Protein 6NOB (pdb70)

Structure (mmCIF, N/CA/C/O backbone):
data_6NOB
#
_entry.id   6NOB
#
_cell.length_a   130.903
_cell.length_b   130.903
_cell.length_c   132.937
_cell.angle_alpha   90.000
_cell.angle_beta   90.000
_cell.angle_gamma   120.000
#
_symmetry.space_group_name_H-M   'P 31 2 1'
#
loop_
_entity.id
_entity.type
_entity.pdbx_description
1 polymer Beta-fructofuranosidase
2 non-polymer 1,2-ETHANEDIOL
3 non-polymer DI(HYDROXYETHYL)ETHER
4 water water
#
loop_
_atom_site.group_PDB
_atom_site.id
_atom_site.type_symbol
_atom_site.label_atom_id
_atom_site.label_alt_id
_atom_site.label_comp_id
_atom_site.label_asym_id
_atom_site.label_entity_id
_atom_site.label_seq_id
_atom_site.pdbx_PDB_ins_code
_atom_site.Cartn_x
_atom_site.Cartn_y
_atom_site.Cartn_z
_atom_site.occupancy
_atom_site.B_iso_or_equiv
_atom_site.auth_seq_id
_atom_site.auth_comp_id
_atom_site.auth_asym_id
_atom_site.auth_atom_id
_atom_site.pdbx_PDB_model_num
ATOM 1 N N . THR A 1 4 ? 18.73752 -13.84563 36.77944 1.000 86.36019 4 THR A N 1
ATOM 2 C CA . THR A 1 4 ? 18.81792 -13.37774 38.15832 1.000 87.09895 4 THR A CA 1
ATOM 3 C C . THR A 1 4 ? 18.90622 -14.56204 39.12473 1.000 85.02933 4 THR A C 1
ATOM 4 O O . THR A 1 4 ? 17.95431 -15.33119 39.27087 1.000 92.09500 4 THR A O 1
ATOM 8 N N . TYR A 1 5 ? 20.06237 -14.70746 39.76873 1.000 74.21021 5 TYR A N 1
ATOM 9 C CA . TYR A 1 5 ? 20.31100 -15.77075 40.73377 1.000 70.45063 5 TYR A CA 1
ATOM 10 C C . TYR A 1 5 ? 20.07721 -15.24625 42.14602 1.000 70.23315 5 TYR A C 1
ATOM 11 O O . TYR A 1 5 ? 20.46706 -14.12097 42.47255 1.000 67.36539 5 TYR A O 1
ATOM 20 N N . SER A 1 6 ? 19.44719 -16.06782 42.98629 1.000 71.42301 6 SER A N 1
ATOM 21 C CA . SER A 1 6 ? 19.00691 -15.62173 44.30105 1.000 66.46927 6 SER A CA 1
ATOM 22 C C . SER A 1 6 ? 19.23734 -16.70596 45.34473 1.000 65.03316 6 SER A C 1
ATOM 23 O O . SER A 1 6 ? 19.01935 -17.89113 45.07756 1.000 67.28557 6 SER A O 1
ATOM 26 N N . ILE A 1 7 ? 19.67587 -16.28994 46.53906 1.000 60.50519 7 ILE A N 1
ATOM 27 C CA . ILE A 1 7 ? 19.84953 -17.18399 47.67913 1.000 59.14874 7 ILE A CA 1
ATOM 28 C C . ILE A 1 7 ? 19.34993 -16.49050 48.94107 1.000 62.36444 7 ILE A C 1
ATOM 29 O O . ILE A 1 7 ? 19.15938 -15.27307 48.97794 1.000 63.37218 7 ILE A O 1
ATOM 34 N N . SER A 1 8 ? 19.14430 -17.28939 49.98753 1.000 63.12643 8 SER A N 1
ATOM 35 C CA . SER A 1 8 ? 18.74063 -16.80064 51.29952 1.000 59.84937 8 SER A CA 1
ATOM 36 C C . SER A 1 8 ? 19.83540 -17.10879 52.31299 1.000 62.48293 8 SER A C 1
ATOM 37 O O . SER A 1 8 ? 20.40614 -18.20438 52.30790 1.000 63.03982 8 SER A O 1
ATOM 40 N N . VAL A 1 9 ? 20.12373 -16.14178 53.18439 1.000 62.14024 9 VAL A N 1
ATOM 41 C CA . VAL A 1 9 ? 21.26815 -16.20983 54.09003 1.000 56.31193 9 VAL A CA 1
ATOM 42 C C . VAL A 1 9 ? 20.84066 -15.74129 55.47463 1.000 58.14691 9 VAL A C 1
ATOM 43 O O . VAL A 1 9 ? 20.24661 -14.66759 55.61532 1.000 61.90440 9 VAL A O 1
ATOM 47 N N . GLU A 1 10 ? 21.15285 -16.53717 56.49601 1.000 61.65992 10 GLU A N 1
ATOM 48 C CA . GLU A 1 10 ? 20.94984 -16.15426 57.88845 1.000 57.93620 10 GLU A CA 1
ATOM 49 C C . GLU A 1 10 ? 22.25260 -15.57977 58.43116 1.000 58.03644 10 GLU A C 1
ATOM 50 O O . GLU A 1 10 ? 23.28272 -16.26327 58.43602 1.000 57.16907 10 GLU A O 1
ATOM 56 N N . THR A 1 11 ? 22.20259 -14.33016 58.89670 1.000 57.25825 11 THR A N 1
ATOM 57 C CA . THR A 1 11 ? 23.43023 -13.60942 59.21729 1.000 52.80643 11 THR A CA 1
ATOM 58 C C . THR A 1 11 ? 23.99512 -13.97749 60.58358 1.000 53.66697 11 THR A C 1
ATOM 59 O O . THR A 1 11 ? 25.21332 -13.90533 60.77944 1.000 59.27496 11 THR A O 1
ATOM 63 N N . GLY A 1 12 ? 23.14731 -14.36439 61.52948 1.000 56.60742 12 GLY A N 1
ATOM 64 C CA . GLY A 1 12 ? 23.64300 -14.66227 62.86328 1.000 60.63203 12 GLY A CA 1
ATOM 65 C C . GLY A 1 12 ? 24.28373 -13.43663 63.48576 1.000 61.01550 12 GLY A C 1
ATOM 66 O O . GLY A 1 12 ? 23.71904 -12.33680 63.47526 1.000 60.94165 12 GLY A O 1
ATOM 67 N N . GLY A 1 13 ? 25.48393 -13.61755 64.02983 1.000 56.03684 13 GLY A N 1
ATOM 68 C CA . GLY A 1 13 ? 26.22447 -12.52397 64.61775 1.000 54.61496 13 GLY A CA 1
ATOM 69 C C . GLY A 1 13 ? 27.11136 -11.76284 63.66337 1.000 57.07398 13 GLY A C 1
ATOM 70 O O . GLY A 1 13 ? 27.84899 -10.87094 64.09427 1.000 59.61363 13 GLY A O 1
ATOM 71 N N . TYR A 1 14 ? 27.05941 -12.08056 62.37371 1.000 55.78331 14 TYR A N 1
ATOM 72 C CA . TYR A 1 14 ? 27.92236 -11.45321 61.38562 1.000 57.38774 14 TYR A CA 1
ATOM 73 C C . TYR A 1 14 ? 27.30384 -10.15916 60.87039 1.000 56.76834 14 TYR A C 1
ATOM 74 O O . TYR A 1 14 ? 26.08169 -9.99167 60.85712 1.000 52.85001 14 TYR A O 1
ATOM 83 N N . ARG A 1 15 ? 28.17074 -9.23453 60.45430 1.000 57.89732 15 ARG A N 1
ATOM 84 C CA . ARG A 1 15 ? 27.75401 -7.90285 60.03891 1.000 54.19562 15 ARG A CA 1
ATOM 85 C C . ARG A 1 15 ? 28.07173 -7.59518 58.58494 1.000 53.75890 15 ARG A C 1
ATOM 86 O O . ARG A 1 15 ? 27.71982 -6.50991 58.10818 1.000 53.41768 15 ARG A O 1
ATOM 94 N N . GLN A 1 16 ? 28.72037 -8.50733 57.86708 1.000 56.12202 16 GLN A N 1
ATOM 95 C CA . GLN A 1 16 ? 29.24551 -8.19729 56.54773 1.000 49.71469 16 GLN A CA 1
ATOM 96 C C . GLN A 1 16 ? 29.16822 -9.43423 55.66643 1.000 50.15433 16 GLN A C 1
ATOM 97 O O . GLN A 1 16 ? 29.44085 -10.54771 56.12290 1.000 52.40491 16 GLN A O 1
ATOM 103 N N . LEU A 1 17 ? 28.79150 -9.22944 54.40602 1.000 47.73579 17 LEU A N 1
ATOM 104 C CA . LEU A 1 17 ? 28.69358 -10.29805 53.41920 1.000 43.47255 17 LEU A CA 1
ATOM 105 C C . LEU A 1 17 ? 29.68040 -10.01251 52.29746 1.000 48.12378 17 LEU A C 1
ATOM 106 O O . LEU A 1 17 ? 29.58664 -8.97425 51.63352 1.000 53.01120 17 LEU A O 1
ATOM 111 N N . ASP A 1 18 ? 30.62024 -10.92859 52.08788 1.000 43.57048 18 ASP A N 1
ATOM 112 C CA . ASP A 1 18 ? 31.66127 -10.77672 51.08108 1.000 38.22463 18 ASP A CA 1
ATOM 113 C C . ASP A 1 18 ? 31.36362 -11.68159 49.89293 1.000 46.22250 18 ASP A C 1
ATOM 114 O O . ASP A 1 18 ? 31.12919 -12.88150 50.06501 1.000 45.55175 18 ASP A O 1
ATOM 119 N N . LEU A 1 19 ? 31.37211 -11.10585 48.69257 1.000 46.58731 19 LEU A N 1
ATOM 120 C CA . LEU A 1 19 ? 31.09651 -11.84531 47.46788 1.000 48.64020 19 LEU A CA 1
ATOM 121 C C . LEU A 1 19 ? 32.16650 -11.53112 46.43429 1.000 47.38853 19 LEU A C 1
ATOM 122 O O . LEU A 1 19 ? 32.45624 -10.35946 46.17354 1.000 47.21751 19 LEU A O 1
ATOM 127 N N . PHE A 1 20 ? 32.74755 -12.57553 45.84945 1.000 43.56543 20 PHE A N 1
ATOM 128 C CA . PHE A 1 20 ? 33.72664 -12.43967 44.77283 1.000 41.94495 20 PHE A CA 1
ATOM 129 C C . PHE A 1 20 ? 33.01295 -12.78269 43.46919 1.000 46.12444 20 PHE A C 1
ATOM 130 O O . PHE A 1 20 ? 32.78067 -13.95519 43.16170 1.000 52.41821 20 PHE A O 1
ATOM 138 N N . ALA A 1 21 ? 32.65987 -11.75150 42.70781 1.000 42.41664 21 ALA A N 1
ATOM 139 C CA . ALA A 1 21 ? 31.76717 -11.88135 41.56789 1.000 44.98601 21 ALA A CA 1
ATOM 140 C C . ALA A 1 21 ? 32.50740 -11.66087 40.25515 1.000 46.50932 21 ALA A C 1
ATOM 141 O O . ALA A 1 21 ? 33.44636 -10.86321 40.17112 1.000 42.86012 21 ALA A O 1
ATOM 143 N N . GLU A 1 22 ? 32.05918 -12.37566 39.22684 1.000 48.09365 22 GLU A N 1
ATOM 144 C CA . GLU A 1 22 ? 32.59484 -12.26802 37.87777 1.000 49.98198 22 GLU A CA 1
ATOM 145 C C . GLU A 1 22 ? 31.50464 -11.73000 36.96584 1.000 51.10441 22 GLU A C 1
ATOM 146 O O . GLU A 1 22 ? 30.37335 -12.22529 36.99206 1.000 53.81674 22 GLU A O 1
ATOM 152 N N . ARG A 1 23 ? 31.83875 -10.71426 36.17316 1.000 51.44961 23 ARG A N 1
ATOM 153 C CA . ARG A 1 23 ? 30.88240 -10.18311 35.21130 1.000 51.40101 23 ARG A CA 1
ATOM 154 C C . ARG A 1 23 ? 30.54399 -11.24458 34.17369 1.000 55.15731 23 ARG A C 1
ATOM 155 O O . ARG A 1 23 ? 31.43594 -11.84208 33.56499 1.000 58.18475 23 ARG A O 1
ATOM 163 N N . CYS A 1 24 ? 29.24717 -11.48796 33.98228 1.000 66.49894 24 CYS A N 1
ATOM 164 C CA A CYS A 1 24 ? 28.76390 -12.49205 33.04377 0.650 74.99462 24 CYS A CA 1
ATOM 165 C CA B CYS A 1 24 ? 28.78958 -12.48795 33.02940 0.350 74.73391 24 CYS A CA 1
ATOM 166 C C . CYS A 1 24 ? 28.01840 -11.90937 31.85563 1.000 81.93976 24 CYS A C 1
ATOM 167 O O . CYS A 1 24 ? 27.99889 -12.52786 30.78867 1.000 86.61621 24 CYS A O 1
ATOM 172 N N . GLY A 1 25 ? 27.39881 -10.73676 32.01472 1.000 86.45416 25 GLY A N 1
ATOM 173 C CA . GLY A 1 25 ? 26.65077 -10.09953 30.96555 1.000 90.86820 25 GLY A CA 1
ATOM 174 C C . GLY A 1 25 ? 27.36340 -8.89442 30.38349 1.000 93.23810 25 GLY A C 1
ATOM 175 O O . GLY A 1 25 ? 28.56557 -8.68411 30.58350 1.000 88.31614 25 GLY A O 1
ATOM 176 N N . GLU A 1 26 ? 26.59951 -8.08557 29.64931 1.000 96.61629 26 GLU A N 1
ATOM 177 C CA . GLU A 1 26 ? 27.12625 -6.90557 28.97422 1.000 95.64903 26 GLU A CA 1
ATOM 178 C C . GLU A 1 26 ? 26.87365 -5.61968 29.75248 1.000 94.90776 26 GLU A C 1
ATOM 179 O O . GLU A 1 26 ? 27.77867 -4.79132 29.88929 1.000 94.47184 26 GLU A O 1
ATOM 182 N N . GLY A 1 27 ? 25.66058 -5.43751 30.27014 1.000 80.41023 27 GLY A N 1
ATOM 183 C CA . GLY A 1 27 ? 25.29384 -4.19623 30.92415 1.000 77.66147 27 GLY A CA 1
ATOM 184 C C . GLY A 1 27 ? 25.53818 -4.16407 32.41888 1.000 75.31805 27 GLY A C 1
ATOM 185 O O . GLY A 1 27 ? 26.60974 -4.55406 32.89227 1.000 74.44224 27 GLY A O 1
ATOM 186 N N . ASN A 1 28 ? 24.54072 -3.70130 33.16994 1.000 75.22039 28 ASN A N 1
ATOM 187 C CA . ASN A 1 28 ? 24.69428 -3.50708 34.60608 1.000 71.96801 28 ASN A CA 1
ATOM 188 C C . ASN A 1 28 ? 24.83447 -4.84236 35.32808 1.000 71.18728 28 ASN A C 1
ATOM 189 O O . ASN A 1 28 ? 24.01400 -5.74820 35.15054 1.000 73.79260 28 ASN A O 1
ATOM 194 N N . ALA A 1 29 ? 25.87779 -4.95810 36.14599 1.000 61.19439 29 ALA A N 1
ATOM 195 C CA . ALA A 1 29 ? 26.08666 -6.10366 37.02198 1.000 60.87446 29 ALA A CA 1
ATOM 196 C C . ALA A 1 29 ? 25.82777 -5.65429 38.45421 1.000 60.98143 29 ALA A C 1
ATOM 197 O O . ALA A 1 29 ? 26.56348 -4.81563 38.98680 1.000 62.48073 29 ALA A O 1
ATOM 199 N N . VAL A 1 30 ? 24.78126 -6.20494 39.07019 1.000 56.88716 30 VAL A N 1
ATOM 200 C CA . VAL A 1 30 ? 24.26560 -5.70394 40.33743 1.000 54.14646 30 VAL A CA 1
ATOM 201 C C . VAL A 1 30 ? 24.14408 -6.83768 41.34688 1.000 52.74061 30 VAL A C 1
ATOM 202 O O . VAL A 1 30 ? 23.85014 -7.98538 40.99857 1.000 51.50579 30 VAL A O 1
ATOM 206 N N . VAL A 1 31 ? 24.38220 -6.49895 42.61178 1.000 53.59565 31 VAL A N 1
ATOM 207 C CA . VAL A 1 31 ? 24.05358 -7.34416 43.75149 1.000 51.72482 31 VAL A CA 1
ATOM 208 C C . VAL A 1 31 ? 23.16403 -6.53990 44.68570 1.000 54.94797 31 VAL A C 1
ATOM 209 O O . VAL A 1 31 ? 23.45342 -5.37503 44.98071 1.000 58.27665 31 VAL A O 1
ATOM 213 N N . THR A 1 32 ? 22.08046 -7.15582 45.14652 1.000 55.16893 32 THR A N 1
ATOM 214 C CA . THR A 1 32 ? 21.17265 -6.50469 46.07540 1.000 57.36057 32 THR A CA 1
ATOM 215 C C . THR A 1 32 ? 20.87968 -7.42908 47.24793 1.000 59.36839 32 THR A C 1
ATOM 216 O O . THR A 1 32 ? 21.02378 -8.65118 47.15900 1.000 57.77252 32 THR A O 1
ATOM 220 N N . VAL A 1 33 ? 20.48461 -6.81612 48.36221 1.000 59.81824 33 VAL A N 1
ATOM 221 C CA . VAL A 1 33 ? 20.08284 -7.52332 49.57051 1.000 57.28847 33 VAL A CA 1
ATOM 222 C C . VAL A 1 33 ? 18.72996 -6.98198 50.00398 1.000 63.05855 33 VAL A C 1
ATOM 223 O O . VAL A 1 33 ? 18.49566 -5.76905 49.96190 1.000 69.35606 33 VAL A O 1
ATOM 227 N N . ALA A 1 34 ? 17.83700 -7.88190 50.41053 1.000 64.61342 34 ALA A N 1
ATOM 228 C CA . ALA A 1 34 ? 16.50605 -7.51893 50.87295 1.000 62.95793 34 ALA A CA 1
ATOM 229 C C . ALA A 1 34 ? 16.19734 -8.26122 52.16560 1.000 66.73169 34 ALA A C 1
ATOM 230 O O . ALA A 1 34 ? 16.69269 -9.36741 52.39464 1.000 69.53734 34 ALA A O 1
ATOM 232 N N . ASP A 1 35 ? 15.37336 -7.64723 53.01279 1.000 68.03346 35 ASP A N 1
ATOM 233 C CA . ASP A 1 35 ? 15.05751 -8.23384 54.30958 1.000 72.98645 35 ASP A CA 1
ATOM 234 C C . ASP A 1 35 ? 13.99424 -9.32195 54.14456 1.000 72.21287 35 ASP A C 1
ATOM 235 O O . ASP A 1 35 ? 13.62895 -9.70680 53.03003 1.000 71.55305 35 ASP A O 1
ATOM 240 N N . GLY A 1 36 ? 13.47945 -9.82389 55.27051 1.000 72.48335 36 GLY A N 1
ATOM 241 C CA . GLY A 1 36 ? 12.54707 -10.93817 55.22512 1.000 74.28467 36 GLY A CA 1
ATOM 242 C C . GLY A 1 36 ? 11.25926 -10.63013 54.48799 1.000 81.21020 36 GLY A C 1
ATOM 243 O O . GLY A 1 36 ? 10.65740 -11.52328 53.88620 1.000 85.22166 36 GLY A O 1
ATOM 244 N N . ASN A 1 37 ? 10.81948 -9.37473 54.51738 1.000 85.25358 37 ASN A N 1
ATOM 245 C CA . ASN A 1 37 ? 9.57816 -8.97781 53.86576 1.000 89.40992 37 ASN A CA 1
ATOM 246 C C . ASN A 1 37 ? 9.78600 -8.44327 52.45602 1.000 88.55690 37 ASN A C 1
ATOM 247 O O . ASN A 1 37 ? 8.82314 -7.97426 51.84035 1.000 93.14856 37 ASN A O 1
ATOM 252 N N . GLY A 1 38 ? 11.00601 -8.50425 51.93013 1.000 83.56707 38 GLY A N 1
ATOM 253 C CA . GLY A 1 38 ? 11.29274 -7.99529 50.60729 1.000 78.06526 38 GLY A CA 1
ATOM 254 C C . GLY A 1 38 ? 11.73878 -6.55205 50.55596 1.000 76.65144 38 GLY A C 1
ATOM 255 O O . GLY A 1 38 ? 11.94675 -6.02504 49.45625 1.000 79.21447 38 GLY A O 1
ATOM 256 N N . VAL A 1 39 ? 11.88981 -5.89281 51.70364 1.000 77.18579 39 VAL A N 1
ATOM 257 C CA . VAL A 1 39 ? 12.34593 -4.50862 51.71682 1.000 76.31968 39 VAL A CA 1
ATOM 258 C C . VAL A 1 39 ? 13.83491 -4.46825 51.40427 1.000 75.52653 39 VAL A C 1
ATOM 259 O O . VAL A 1 39 ? 14.63112 -5.20796 51.99726 1.000 76.78509 39 VAL A O 1
ATOM 263 N N . ALA A 1 40 ? 14.21756 -3.60029 50.46989 1.000 72.05181 40 ALA A N 1
ATOM 264 C CA . ALA A 1 40 ? 15.60475 -3.53147 50.02948 1.000 68.67593 40 ALA A CA 1
ATOM 265 C C . ALA A 1 40 ? 16.51222 -3.07511 51.16444 1.000 69.29946 40 ALA A C 1
ATOM 266 O O . ALA A 1 40 ? 16.19601 -2.12703 51.88903 1.000 73.55734 40 ALA A O 1
ATOM 268 N N . ILE A 1 41 ? 17.64154 -3.76060 51.31597 1.000 66.07683 41 ILE A N 1
ATOM 269 C CA . ILE A 1 41 ? 18.64407 -3.41503 52.31476 1.000 66.30533 41 ILE A CA 1
ATOM 270 C C . ILE A 1 41 ? 19.85619 -2.74276 51.68228 1.000 67.38793 41 ILE A C 1
ATOM 271 O O . ILE A 1 41 ? 20.37448 -1.76245 52.21812 1.000 70.28618 41 ILE A O 1
ATOM 276 N N . ALA A 1 42 ? 20.31648 -3.25532 50.54182 1.000 63.34549 42 ALA A N 1
ATOM 277 C CA . ALA A 1 42 ? 21.51399 -2.74037 49.89611 1.000 60.51540 42 ALA A CA 1
ATOM 278 C C . ALA A 1 42 ? 21.43733 -2.99329 48.39872 1.000 60.78759 42 ALA A C 1
ATOM 279 O O . ALA A 1 42 ? 20.78937 -3.94004 47.94548 1.000 60.72278 42 ALA A O 1
ATOM 281 N N . ALA A 1 43 ? 22.11095 -2.13339 47.63694 1.000 62.78047 43 ALA A N 1
ATOM 282 C CA . ALA A 1 43 ? 22.22941 -2.28624 46.19102 1.000 59.78576 43 ALA A CA 1
ATOM 283 C C . ALA A 1 43 ? 23.62943 -1.85982 45.78272 1.000 58.85813 43 ALA A C 1
ATOM 284 O O . ALA A 1 43 ? 24.01564 -0.70698 45.99896 1.000 58.72369 43 ALA A O 1
ATOM 286 N N . HIS A 1 44 ? 24.38717 -2.78713 45.20489 1.000 59.51312 44 HIS A N 1
ATOM 287 C CA . HIS A 1 44 ? 25.75506 -2.53534 44.78018 1.000 58.21036 44 HIS A CA 1
ATOM 288 C C . HIS A 1 44 ? 25.90018 -2.82751 43.29408 1.000 57.86356 44 HIS A C 1
ATOM 289 O O . HIS A 1 44 ? 25.26972 -3.74318 42.75957 1.000 60.60388 44 HIS A O 1
ATOM 296 N N . THR A 1 45 ? 26.73883 -2.04129 42.62870 1.000 52.24974 45 THR A N 1
ATOM 297 C CA . THR A 1 45 ? 27.00148 -2.20685 41.20755 1.000 52.75196 45 THR A CA 1
ATOM 298 C C . THR A 1 45 ? 28.48760 -2.44791 40.99689 1.000 53.82232 45 THR A C 1
ATOM 299 O O . THR A 1 45 ? 29.32252 -1.73049 41.55837 1.000 54.76531 45 THR A O 1
ATOM 303 N N . MET A 1 46 ? 28.81111 -3.46206 40.20485 1.000 53.98767 46 MET A N 1
ATOM 304 C CA . MET A 1 46 ? 30.19434 -3.68460 39.81820 1.000 49.62558 46 MET A CA 1
ATOM 305 C C . MET A 1 46 ? 30.67779 -2.49585 38.99305 1.000 50.74078 46 MET A C 1
ATOM 306 O O . MET A 1 46 ? 29.96295 -2.05091 38.08417 1.000 52.19902 46 MET A O 1
ATOM 311 N N . PRO A 1 47 ? 31.85115 -1.93765 39.29379 1.000 48.76509 47 PRO A N 1
ATOM 312 C CA . PRO A 1 47 ? 32.36431 -0.82207 38.48778 1.000 48.44233 47 PRO A CA 1
ATOM 313 C C . PRO A 1 47 ? 32.46163 -1.20203 37.01747 1.000 51.07818 47 PRO A C 1
ATOM 314 O O . PRO A 1 47 ? 32.78197 -2.34144 36.67261 1.000 56.76425 47 PRO A O 1
ATOM 318 N N . ILE A 1 48 ? 32.18246 -0.22301 36.15111 1.000 49.38840 48 ILE A N 1
ATOM 319 C CA . ILE A 1 48 ? 32.01733 -0.49586 34.72402 1.000 53.74049 48 ILE A CA 1
ATOM 320 C C . ILE A 1 48 ? 33.25186 -1.17577 34.14935 1.000 53.42406 48 ILE A C 1
ATOM 321 O O . ILE A 1 48 ? 33.14639 -2.15208 33.39660 1.000 52.27421 48 ILE A O 1
ATOM 326 N N . ALA A 1 49 ? 34.43910 -0.67750 34.49444 1.000 46.97910 49 ALA A N 1
ATOM 327 C CA . ALA A 1 49 ? 35.65793 -1.15041 33.85287 1.000 45.23745 49 ALA A CA 1
ATOM 328 C C . ALA A 1 49 ? 36.09600 -2.52910 34.32950 1.000 47.93870 49 ALA A C 1
ATOM 329 O O . ALA A 1 49 ? 36.98098 -3.12309 33.70387 1.000 50.11698 49 ALA A O 1
ATOM 331 N N . GLU A 1 50 ? 35.50402 -3.05388 35.39974 1.000 44.67152 50 GLU A N 1
ATOM 332 C CA . GLU A 1 50 ? 35.97043 -4.28385 36.02622 1.000 43.47110 50 GLU A CA 1
ATOM 333 C C . GLU A 1 50 ? 35.16275 -5.48384 35.54906 1.000 40.14038 50 GLU A C 1
ATOM 334 O O . GLU A 1 50 ? 33.93644 -5.41355 35.42529 1.000 39.29714 50 GLU A O 1
ATOM 340 N N . ARG A 1 51 ? 35.86114 -6.58907 35.28269 1.000 38.37875 51 ARG A N 1
ATOM 341 C CA . ARG A 1 51 ? 35.20991 -7.85443 34.97221 1.000 45.34816 51 ARG A CA 1
ATOM 342 C C . ARG A 1 51 ? 35.08444 -8.76102 36.18860 1.000 42.95044 51 ARG A C 1
ATOM 343 O O . ARG A 1 51 ? 34.32394 -9.73365 36.14257 1.000 46.04957 51 ARG A O 1
ATOM 351 N N . ARG A 1 52 ? 35.81485 -8.46741 37.26251 1.000 40.18302 52 ARG A N 1
ATOM 352 C CA . ARG A 1 52 ? 35.68427 -9.15578 38.53677 1.000 43.34520 52 ARG A CA 1
ATOM 353 C C . ARG A 1 52 ? 35.74055 -8.11720 39.64657 1.000 47.81165 52 ARG A C 1
ATOM 354 O O . ARG A 1 52 ? 36.43302 -7.10299 39.52870 1.000 50.17984 52 ARG A O 1
ATOM 362 N N . HIS A 1 53 ? 34.99967 -8.36790 40.72327 1.000 46.84850 53 HIS A N 1
ATOM 363 C CA . HIS A 1 53 ? 34.95270 -7.41921 41.82542 1.000 42.09466 53 HIS A CA 1
ATOM 364 C C . HIS A 1 53 ? 34.63648 -8.14733 43.12244 1.000 47.14235 53 HIS A C 1
ATOM 365 O O . HIS A 1 53 ? 33.79656 -9.05117 43.15231 1.000 47.23181 53 HIS A O 1
ATOM 372 N N . HIS A 1 54 ? 35.32000 -7.73997 44.18860 1.000 47.20295 54 HIS A N 1
ATOM 373 C CA . HIS A 1 54 ? 35.07640 -8.25187 45.53173 1.000 45.78796 54 HIS A CA 1
ATOM 374 C C . HIS A 1 54 ? 34.12643 -7.29010 46.23585 1.000 44.15010 54 HIS A C 1
ATOM 375 O O . HIS A 1 54 ? 34.50660 -6.16178 46.56441 1.000 46.18788 54 HIS A O 1
ATOM 382 N N . PHE A 1 55 ? 32.89027 -7.73294 46.45608 1.000 41.23667 55 PHE A N 1
ATOM 383 C CA . PHE A 1 55 ? 31.89345 -6.94499 47.16693 1.000 37.73318 55 PHE A CA 1
ATOM 384 C C . PHE A 1 55 ? 31.99038 -7.19787 48.66401 1.000 44.63056 55 PHE A C 1
ATOM 385 O O . PHE A 1 55 ? 32.20795 -8.33069 49.10215 1.000 48.40235 55 PHE A O 1
ATOM 393 N N . SER A 1 56 ? 31.82282 -6.13402 49.44497 1.000 35.18945 56 SER A N 1
ATOM 394 C CA . SER A 1 56 ? 31.69180 -6.22738 50.89588 1.000 49.76633 56 SER A CA 1
ATOM 395 C C . SER A 1 56 ? 30.45784 -5.42516 51.27993 1.000 50.56318 56 SER A C 1
ATOM 396 O O . SER A 1 56 ? 30.47095 -4.19184 51.21692 1.000 54.41635 56 SER A O 1
ATOM 399 N N . ILE A 1 57 ? 29.39202 -6.12112 51.66255 1.000 53.36865 57 ILE A N 1
ATOM 400 C CA . ILE A 1 57 ? 28.07924 -5.51841 51.85264 1.000 54.91330 57 ILE A CA 1
ATOM 401 C C . ILE A 1 57 ? 27.69118 -5.63546 53.31890 1.000 58.68901 57 ILE A C 1
ATOM 402 O O . ILE A 1 57 ? 27.76898 -6.72260 53.90373 1.000 63.25599 57 ILE A O 1
ATOM 407 N N . ALA A 1 58 ? 27.27292 -4.51749 53.90631 1.000 55.62625 58 ALA A N 1
ATOM 408 C CA . ALA A 1 58 ? 26.78381 -4.52733 55.27691 1.000 51.86607 58 ALA A CA 1
ATOM 409 C C . ALA A 1 58 ? 25.42965 -5.22126 55.34085 1.000 56.28222 58 ALA A C 1
ATOM 410 O O . ALA A 1 58 ? 24.53232 -4.93022 54.54369 1.000 59.16066 58 ALA A O 1
ATOM 412 N N . VAL A 1 59 ? 25.28739 -6.14643 56.28483 1.000 57.81915 59 VAL A N 1
ATOM 413 C CA . VAL A 1 59 ? 24.04017 -6.88179 56.48077 1.000 55.82002 59 VAL A CA 1
ATOM 414 C C . VAL A 1 59 ? 23.65568 -6.79804 57.95288 1.000 56.56526 59 VAL A C 1
ATOM 415 O O . VAL A 1 59 ? 24.54024 -6.72421 58.81765 1.000 58.28843 59 VAL A O 1
ATOM 419 N N . PRO A 1 60 ? 22.36801 -6.78917 58.28592 1.000 61.35583 60 PRO A N 1
ATOM 420 C CA . PRO A 1 60 ? 21.97071 -6.74021 59.69509 1.000 59.01394 60 PRO A CA 1
ATOM 421 C C . PRO A 1 60 ? 22.14171 -8.08267 60.38604 1.000 61.69110 60 PRO A C 1
ATOM 422 O O . PRO A 1 60 ? 21.96975 -9.14884 59.79026 1.000 62.43931 60 PRO A O 1
ATOM 426 N N . GLN A 1 61 ? 22.47227 -8.01170 61.67282 1.000 61.28656 61 GLN A N 1
ATOM 427 C CA . GLN A 1 61 ? 22.64151 -9.21271 62.47469 1.000 58.83278 61 GLN A CA 1
ATOM 428 C C . GLN A 1 61 ? 21.29818 -9.89270 62.72560 1.000 59.01324 61 GLN A C 1
ATOM 429 O O . GLN A 1 61 ? 20.23535 -9.27133 62.66995 1.000 61.89106 61 GLN A O 1
ATOM 435 N N . LYS A 1 62 ? 21.36614 -11.19466 63.00300 1.000 61.00354 62 LYS A N 1
ATOM 436 C CA . LYS A 1 62 ? 20.21774 -11.98751 63.44976 1.000 64.13745 62 LYS A CA 1
ATOM 437 C C . LYS A 1 62 ? 19.03537 -11.86855 62.48898 1.000 63.94168 62 LYS A C 1
ATOM 438 O O . LYS A 1 62 ? 17.87959 -11.73111 62.89895 1.000 66.74417 62 LYS A O 1
ATOM 442 N N . SER A 1 63 ? 19.32899 -11.94703 61.19208 1.000 62.85996 63 SER A N 1
ATOM 443 C CA . SER A 1 63 ? 18.31677 -11.72022 60.17313 1.000 65.04941 63 SER A CA 1
ATOM 444 C C . SER A 1 63 ? 18.47832 -12.70962 59.03252 1.000 61.78556 63 SER A C 1
ATOM 445 O O . SER A 1 63 ? 19.58492 -13.15713 58.72479 1.000 58.19448 63 SER A O 1
ATOM 448 N N . THR A 1 64 ? 17.35458 -13.03450 58.40376 1.000 63.45836 64 THR A N 1
ATOM 449 C CA . THR A 1 64 ? 17.33101 -13.81140 57.17181 1.000 63.28463 64 THR A CA 1
ATOM 450 C C . THR A 1 64 ? 17.15271 -12.83634 56.01486 1.000 61.59229 64 THR A C 1
ATOM 451 O O . THR A 1 64 ? 16.10944 -12.18516 55.89923 1.000 67.75156 64 THR A O 1
ATOM 455 N N . VAL A 1 65 ? 18.17368 -12.73227 55.16712 1.000 57.13115 65 VAL A N 1
ATOM 456 C CA . VAL A 1 65 ? 18.17905 -11.79145 54.05771 1.000 60.25981 65 VAL A CA 1
ATOM 457 C C . VAL A 1 65 ? 18.24261 -12.56424 52.74660 1.000 61.68907 65 VAL A C 1
ATOM 458 O O . VAL A 1 65 ? 18.67861 -13.71666 52.69035 1.000 61.24573 65 VAL A O 1
ATOM 462 N N . THR A 1 66 ? 17.80050 -11.90361 51.68100 1.000 60.30599 66 THR A N 1
ATOM 463 C CA . THR A 1 66 ? 17.78950 -12.46375 50.33569 1.000 57.38629 66 THR A CA 1
ATOM 464 C C . THR A 1 66 ? 18.83766 -11.74180 49.50073 1.000 59.55425 66 THR A C 1
ATOM 465 O O . THR A 1 66 ? 18.79893 -10.51298 49.38034 1.000 59.53682 66 THR A O 1
ATOM 469 N N . VAL A 1 67 ? 19.77035 -12.50084 48.93190 1.000 58.19596 67 VAL A N 1
ATOM 470 C CA . VAL A 1 67 ? 20.84638 -11.95783 48.11072 1.000 54.67129 67 VAL A CA 1
ATOM 471 C C . VAL A 1 67 ? 20.52852 -12.25597 46.65270 1.000 60.11466 67 VAL A C 1
ATOM 472 O O . VAL A 1 67 ? 20.25406 -13.40729 46.29300 1.000 61.99058 67 VAL A O 1
ATOM 476 N N . ALA A 1 68 ? 20.56580 -11.22122 45.81606 1.000 60.16497 68 ALA A N 1
ATOM 477 C CA . ALA A 1 68 ? 20.17770 -11.33238 44.41736 1.000 59.50937 68 ALA A CA 1
ATOM 478 C C . ALA A 1 68 ? 21.31527 -10.85231 43.53157 1.000 59.72171 68 ALA A C 1
ATOM 479 O O . ALA A 1 68 ? 21.88498 -9.78304 43.77135 1.000 56.17914 68 ALA A O 1
ATOM 481 N N . ALA A 1 69 ? 21.63835 -11.64152 42.51055 1.000 59.30806 69 ALA A N 1
ATOM 482 C CA . ALA A 1 69 ? 22.65560 -11.29557 41.52978 1.000 51.29344 69 ALA A CA 1
ATOM 483 C C . ALA A 1 69 ? 22.01932 -11.17739 40.15305 1.000 54.71990 69 ALA A C 1
ATOM 484 O O . ALA A 1 69 ? 21.10732 -11.93581 39.81318 1.000 58.74674 69 ALA A O 1
ATOM 486 N N . SER A 1 70 ? 22.50227 -10.22220 39.36385 1.000 54.71354 70 SER A N 1
ATOM 487 C CA . SER A 1 70 ? 22.05871 -10.06856 37.98534 1.000 62.16289 70 SER A CA 1
ATOM 488 C C . SER A 1 70 ? 23.19292 -9.43928 37.19473 1.000 61.13645 70 SER A C 1
ATOM 489 O O . SER A 1 70 ? 23.77045 -8.43617 37.62410 1.000 57.80052 70 SER A O 1
ATOM 492 N N . GLY A 1 71 ? 23.50775 -10.03111 36.04732 1.000 62.80158 71 GLY A N 1
ATOM 493 C CA . GLY A 1 71 ? 24.62746 -9.58852 35.25092 1.000 59.14740 71 GLY A CA 1
ATOM 494 C C . GLY A 1 71 ? 25.97670 -10.04082 35.75295 1.000 61.83262 71 GLY A C 1
ATOM 495 O O . GLY A 1 71 ? 26.99870 -9.63124 35.18736 1.000 60.66647 71 GLY A O 1
ATOM 496 N N . LEU A 1 72 ? 26.01730 -10.86292 36.79753 1.000 59.20326 72 LEU A N 1
ATOM 497 C CA . LEU A 1 72 ? 27.27205 -11.37602 37.32150 1.000 55.62527 72 LEU A CA 1
ATOM 498 C C . LEU A 1 72 ? 27.02704 -12.75504 37.91411 1.000 58.42397 72 LEU A C 1
ATOM 499 O O . LEU A 1 72 ? 25.88994 -13.21995 38.01120 1.000 67.89630 72 LEU A O 1
ATOM 504 N N . VAL A 1 73 ? 28.11432 -13.40439 38.31911 1.000 54.98024 73 VAL A N 1
ATOM 505 C CA . VAL A 1 73 ? 28.06066 -14.72416 38.93610 1.000 52.81794 73 VAL A CA 1
ATOM 506 C C . VAL A 1 73 ? 29.09012 -14.76344 40.05862 1.000 54.50313 73 VAL A C 1
ATOM 507 O O . VAL A 1 73 ? 30.22459 -14.30359 39.88754 1.000 57.00346 73 VAL A O 1
ATOM 511 N N . VAL A 1 74 ? 28.68976 -15.28660 41.21072 1.000 51.27275 74 VAL A N 1
ATOM 512 C CA . VAL A 1 74 ? 29.55305 -15.33855 42.38390 1.000 47.45556 74 VAL A CA 1
ATOM 513 C C . VAL A 1 74 ? 30.26339 -16.68490 42.41461 1.000 43.39634 74 VAL A C 1
ATOM 514 O O . VAL A 1 74 ? 29.63928 -17.73200 42.21024 1.000 45.37363 74 VAL A O 1
ATOM 518 N N . ARG A 1 75 ? 31.57539 -16.65777 42.65923 1.000 43.11724 75 ARG A N 1
ATOM 519 C CA . ARG A 1 75 ? 32.37473 -17.86981 42.75734 1.000 43.49500 75 ARG A CA 1
ATOM 520 C C . ARG A 1 75 ? 32.81249 -18.19673 44.17523 1.000 47.62798 75 ARG A C 1
ATOM 521 O O . ARG A 1 75 ? 33.22957 -19.33074 44.42830 1.000 49.71117 75 ARG A O 1
ATOM 529 N N . PHE A 1 76 ? 32.71764 -17.24347 45.09763 1.000 47.00399 76 PHE A N 1
ATOM 530 C CA . PHE A 1 76 ? 33.29373 -17.37505 46.42620 1.000 40.17197 76 PHE A CA 1
ATOM 531 C C . PHE A 1 76 ? 32.64852 -16.32643 47.31813 1.000 42.43837 76 PHE A C 1
ATOM 532 O O . PHE A 1 76 ? 32.46299 -15.18189 46.89647 1.000 41.61233 76 PHE A O 1
ATOM 540 N N . GLY A 1 77 ? 32.30037 -16.72095 48.53919 1.000 41.99836 77 GLY A N 1
ATOM 541 C CA . GLY A 1 77 ? 31.64556 -15.80007 49.44801 1.000 43.33260 77 GLY A CA 1
ATOM 542 C C . GLY A 1 77 ? 31.72507 -16.26980 50.88066 1.000 48.48802 77 GLY A C 1
ATOM 543 O O . GLY A 1 77 ? 31.96752 -17.44863 51.15631 1.000 44.62963 77 GLY A O 1
ATOM 544 N N . TYR A 1 78 ? 31.51582 -15.32771 51.79867 1.000 48.56175 78 TYR A N 1
ATOM 545 C CA . TYR A 1 78 ? 31.49967 -15.65894 53.21648 1.000 47.07327 78 TYR A CA 1
ATOM 546 C C . TYR A 1 78 ? 30.91286 -14.49928 54.00758 1.000 52.46043 78 TYR A C 1
ATOM 547 O O . TYR A 1 78 ? 30.94939 -13.34713 53.56473 1.000 55.80551 78 TYR A O 1
ATOM 556 N N . LEU A 1 79 ? 30.36493 -14.82565 55.17693 1.000 50.78566 79 LEU A N 1
ATOM 557 C CA . LEU A 1 79 ? 30.00396 -13.83818 56.18364 1.000 49.89999 79 LEU A CA 1
ATOM 558 C C . LEU A 1 79 ? 31.21776 -13.53540 57.05182 1.000 47.81452 79 LEU A C 1
ATOM 559 O O . LEU A 1 79 ? 32.03200 -14.41733 57.33481 1.000 46.21364 79 LEU A O 1
ATOM 564 N N . SER A 1 80 ? 31.33283 -12.28126 57.48343 1.000 47.42697 80 SER A N 1
ATOM 565 C CA . SER A 1 80 ? 32.50142 -11.85902 58.24264 1.000 47.70154 80 SER A CA 1
ATOM 566 C C . SER A 1 80 ? 32.11318 -10.71406 59.17263 1.000 48.35024 80 SER A C 1
ATOM 567 O O . SER A 1 80 ? 30.94812 -10.31030 59.24748 1.000 48.28982 80 SER A O 1
ATOM 570 N N . GLU A 1 81 ? 33.11313 -10.20719 59.89987 1.000 45.40598 81 GLU A N 1
ATOM 571 C CA . GLU A 1 81 ? 32.96825 -9.06078 60.80184 1.000 42.88004 81 GLU A CA 1
ATOM 572 C C . GLU A 1 81 ? 32.01368 -9.35644 61.95867 1.000 47.81795 81 GLU A C 1
ATOM 573 O O . GLU A 1 81 ? 31.22087 -8.50669 62.36637 1.000 49.75828 81 GLU A O 1
ATOM 579 N N . CYS A 1 82 ? 32.09892 -10.56468 62.49722 1.000 49.17375 82 CYS A N 1
ATOM 580 C CA . CYS A 1 82 ? 31.44121 -10.88581 63.75051 1.000 49.12870 82 CYS A CA 1
ATOM 581 C C . CYS A 1 82 ? 32.30587 -10.42957 64.92528 1.000 55.57974 82 CYS A C 1
ATOM 582 O O . CYS A 1 82 ? 33.41251 -9.91367 64.75222 1.000 59.09809 82 CYS A O 1
ATOM 585 N N . ASP A 1 83 ? 31.77347 -10.58545 66.13370 1.000 58.39183 83 ASP A N 1
ATOM 586 C CA . ASP A 1 83 ? 32.59070 -10.38852 67.32089 1.000 54.58546 83 ASP A CA 1
ATOM 587 C C . ASP A 1 83 ? 33.62843 -11.49942 67.40822 1.000 53.92454 83 ASP A C 1
ATOM 588 O O . ASP A 1 83 ? 33.33812 -12.66278 67.11524 1.000 53.72417 83 ASP A O 1
ATOM 593 N N . ASP A 1 84 ? 34.85115 -11.12945 67.79004 1.000 51.53689 84 ASP A N 1
ATOM 594 C CA . ASP A 1 84 ? 35.94695 -12.07973 67.97730 1.000 53.78211 84 ASP A CA 1
ATOM 595 C C . ASP A 1 84 ? 36.18304 -12.89575 66.70436 1.000 54.72434 84 ASP A C 1
ATOM 596 O O . ASP A 1 84 ? 36.09462 -14.12565 66.68755 1.000 57.22591 84 ASP A O 1
ATOM 601 N N . LEU A 1 85 ? 36.48181 -12.17014 65.62469 1.000 51.83924 85 LEU A N 1
ATOM 602 C CA . LEU A 1 85 ? 36.67151 -12.80238 64.32447 1.000 51.00270 85 LEU A CA 1
ATOM 603 C C . LEU A 1 85 ? 37.81284 -13.81212 64.34996 1.000 48.44075 85 LEU A C 1
ATOM 604 O O . LEU A 1 85 ? 37.74196 -14.84630 63.67585 1.000 42.46257 85 LEU A O 1
ATOM 609 N N . LEU A 1 86 ? 38.86253 -13.53755 65.13037 1.000 45.76931 86 LEU A N 1
ATOM 610 C CA . LEU A 1 86 ? 40.00344 -14.44612 65.20153 1.000 47.17038 86 LEU A CA 1
ATOM 611 C C . LEU A 1 86 ? 39.61809 -15.80282 65.77519 1.000 52.42290 86 LEU A C 1
ATOM 612 O O . LEU A 1 86 ? 40.24138 -16.81737 65.44151 1.000 55.64508 86 LEU A O 1
ATOM 617 N N . ASP A 1 87 ? 38.61416 -15.84153 66.64948 1.000 46.77218 87 ASP A N 1
ATOM 618 C CA . ASP A 1 87 ? 38.19830 -17.08987 67.27453 1.000 47.87058 87 ASP A CA 1
ATOM 619 C C . ASP A 1 87 ? 37.04669 -17.75940 66.54119 1.000 50.35255 87 ASP A C 1
ATOM 620 O O . ASP A 1 87 ? 36.99713 -18.99342 66.47591 1.000 53.47241 87 ASP A O 1
ATOM 625 N N . ASN A 1 88 ? 36.12011 -16.97930 65.98900 1.000 45.52170 88 ASN A N 1
ATOM 626 C CA . ASN A 1 88 ? 34.97793 -17.55270 65.29177 1.000 47.08787 88 ASN A CA 1
ATOM 627 C C . ASN A 1 88 ? 35.23788 -17.76139 63.81182 1.000 45.68280 88 ASN A C 1
ATOM 628 O O . ASN A 1 88 ? 34.72885 -18.72764 63.23294 1.000 50.13007 88 ASN A O 1
ATOM 633 N N . GLY A 1 89 ? 36.01118 -16.87892 63.18967 1.000 47.70371 89 GLY A N 1
ATOM 634 C CA . GLY A 1 89 ? 36.28267 -16.97970 61.77142 1.000 36.76663 89 GLY A CA 1
ATOM 635 C C . GLY A 1 89 ? 35.07453 -16.61619 60.92703 1.000 43.53196 89 GLY A C 1
ATOM 636 O O . GLY A 1 89 ? 34.00897 -16.24587 61.41771 1.000 51.80100 89 GLY A O 1
ATOM 637 N N . VAL A 1 90 ? 35.26487 -16.72749 59.61379 1.000 43.51164 90 VAL A N 1
ATOM 638 C CA . VAL A 1 90 ? 34.20642 -16.45020 58.65051 1.000 43.91016 90 VAL A CA 1
ATOM 639 C C . VAL A 1 90 ? 33.35305 -17.69895 58.47994 1.000 44.49334 90 VAL A C 1
ATOM 640 O O . VAL A 1 90 ? 33.74840 -18.79647 58.88951 1.000 48.39855 90 VAL A O 1
ATOM 644 N N . ARG A 1 91 ? 32.17480 -17.53871 57.88421 1.000 44.32078 91 ARG A N 1
ATOM 645 C CA . ARG A 1 91 ? 31.30481 -18.65373 57.53783 1.000 49.01826 91 ARG A CA 1
ATOM 646 C C . ARG A 1 91 ? 31.02764 -18.59478 56.04555 1.000 50.90526 91 ARG A C 1
ATOM 647 O O . ARG A 1 91 ? 30.55973 -17.57016 55.53858 1.000 54.34095 91 ARG A O 1
ATOM 653 N N . TYR A 1 92 ? 31.31813 -19.68983 55.35101 1.000 47.30248 92 TYR A N 1
ATOM 654 C CA . TYR A 1 92 ? 31.22568 -19.70390 53.89920 1.000 46.32098 92 TYR A CA 1
ATOM 655 C C . TYR A 1 92 ? 29.78895 -19.49162 53.43445 1.000 51.75481 92 TYR A C 1
ATOM 656 O O . TYR A 1 92 ? 28.83664 -19.97877 54.05146 1.000 54.98557 92 TYR A O 1
ATOM 665 N N . VAL A 1 93 ? 29.64200 -18.74537 52.34137 1.000 52.53402 93 VAL A N 1
ATOM 666 C CA . VAL A 1 93 ? 28.36038 -18.51713 51.68478 1.000 54.28550 93 VAL A CA 1
ATOM 667 C C . VAL A 1 93 ? 28.47770 -19.00543 50.24777 1.000 51.85231 93 VAL A C 1
ATOM 668 O O . VAL A 1 93 ? 29.38671 -18.59090 49.51935 1.000 48.57324 93 VAL A O 1
ATOM 672 N N . ASN A 1 94 ? 27.56711 -19.88972 49.84659 1.000 52.51316 94 ASN A N 1
ATOM 673 C CA . ASN A 1 94 ? 27.59507 -20.51124 48.52356 1.000 53.91373 94 ASN A CA 1
ATOM 674 C C . ASN A 1 94 ? 26.57746 -19.81041 47.63031 1.000 55.98934 94 ASN A C 1
ATOM 675 O O . ASN A 1 94 ? 25.37186 -20.04987 47.73390 1.000 54.78221 94 ASN A O 1
ATOM 680 N N . MET A 1 95 ? 27.06923 -18.94205 46.74714 1.000 56.04276 95 MET A N 1
ATOM 681 C CA . MET A 1 95 ? 26.24386 -18.33350 45.71177 1.000 52.27053 95 MET A CA 1
ATOM 682 C C . MET A 1 95 ? 26.72738 -18.72268 44.32072 1.000 51.01495 95 MET A C 1
ATOM 683 O O . MET A 1 95 ? 26.42393 -18.03425 43.34076 1.000 54.65711 95 MET A O 1
ATOM 688 N N . ASN A 1 96 ? 27.48153 -19.81485 44.22076 1.000 49.49905 96 ASN A N 1
ATOM 689 C CA . ASN A 1 96 ? 27.97912 -20.29283 42.93958 1.000 48.43640 96 ASN A CA 1
ATOM 690 C C . ASN A 1 96 ? 26.94997 -21.22328 42.31393 1.000 48.64627 96 ASN A C 1
ATOM 691 O O . ASN A 1 96 ? 26.67919 -22.29425 42.87481 1.000 47.95651 96 ASN A O 1
ATOM 696 N N . PRO A 1 97 ? 26.35367 -20.86472 41.17387 1.000 51.28227 97 PRO A N 1
ATOM 697 C CA . PRO A 1 97 ? 25.35292 -21.74964 40.55465 1.000 52.16906 97 PRO A CA 1
ATOM 698 C C . PRO A 1 97 ? 25.90018 -23.11280 40.16363 1.000 51.57835 97 PRO A C 1
ATOM 699 O O . PRO A 1 97 ? 25.11096 -24.04188 39.95420 1.000 54.16689 97 PRO A O 1
ATOM 703 N N . SER A 1 98 ? 27.22217 -23.26425 40.05757 1.000 50.35984 98 SER A N 1
ATOM 704 C CA . SER A 1 98 ? 27.81804 -24.55169 39.72093 1.000 55.94089 98 SER A CA 1
ATOM 705 C C . SER A 1 98 ? 27.97446 -25.46350 40.93190 1.000 60.11211 98 SER A C 1
ATOM 706 O O . SER A 1 98 ? 28.04297 -26.68671 40.76657 1.000 59.10793 98 SER A O 1
ATOM 709 N N . ASP A 1 99 ? 28.03070 -24.90171 42.13899 1.000 58.13466 99 ASP A N 1
ATOM 710 C CA . ASP A 1 99 ? 28.16804 -25.69682 43.35993 1.000 58.72142 99 ASP A CA 1
ATOM 711 C C . ASP A 1 99 ? 26.77845 -26.09283 43.86391 1.000 61.74244 99 ASP A C 1
ATOM 712 O O . ASP A 1 99 ? 26.27906 -25.60855 44.88034 1.000 57.22951 99 ASP A O 1
ATOM 717 N N . THR A 1 100 ? 26.15001 -27.00535 43.11850 1.000 65.27939 100 THR A N 1
ATOM 718 C CA . THR A 1 100 ? 24.77354 -27.39155 43.41140 1.000 68.18477 100 THR A CA 1
ATOM 719 C C . THR A 1 100 ? 24.66106 -28.39215 44.55458 1.000 65.51195 100 THR A C 1
ATOM 720 O O . THR A 1 100 ? 23.60125 -28.47112 45.18439 1.000 65.13960 100 THR A O 1
ATOM 724 N N . ASP A 1 101 ? 25.71791 -29.15518 44.83835 1.000 64.23886 101 ASP A N 1
ATOM 725 C CA . ASP A 1 101 ? 25.68314 -30.09113 45.95550 1.000 63.73037 101 ASP A CA 1
ATOM 726 C C . ASP A 1 101 ? 25.71874 -29.39701 47.31099 1.000 59.34953 101 ASP A C 1
ATOM 727 O O . ASP A 1 101 ? 25.57381 -30.07327 48.33399 1.000 58.94381 101 ASP A O 1
ATOM 732 N N . TRP A 1 102 ? 25.90930 -28.07504 47.34734 1.000 57.06898 102 TRP A N 1
ATOM 733 C CA . TRP A 1 102 ? 25.91850 -27.32966 48.59427 1.000 57.87973 102 TRP A CA 1
ATOM 734 C C . TRP A 1 102 ? 24.70073 -26.42045 48.68890 1.000 58.61249 102 TRP A C 1
ATOM 735 O O . TRP A 1 102 ? 24.28474 -25.83634 47.68154 1.000 59.91896 102 TRP A O 1
ATOM 746 N N . PRO A 1 103 ? 24.11341 -26.27475 49.87896 1.000 53.73248 103 PRO A N 1
ATOM 747 C CA . PRO A 1 103 ? 23.11547 -25.21680 50.07960 1.000 50.29896 103 PRO A CA 1
ATOM 748 C C . PRO A 1 103 ? 23.77320 -23.84767 50.15559 1.000 51.79167 103 PRO A C 1
ATOM 749 O O . PRO A 1 103 ? 24.98105 -23.72438 49.93060 1.000 50.07526 103 PRO A O 1
ATOM 753 N N . ALA A 1 104 ? 22.99598 -22.81419 50.48618 1.000 51.88331 104 ALA A N 1
ATOM 754 C CA . ALA A 1 104 ? 23.55031 -21.46474 50.53944 1.000 50.57531 104 ALA A CA 1
ATOM 755 C C . ALA A 1 104 ? 24.60720 -21.33860 51.63107 1.000 57.09228 104 ALA A C 1
ATOM 756 O O . ALA A 1 104 ? 25.61104 -20.63710 51.45559 1.000 58.01584 104 ALA A O 1
ATOM 758 N N . GLN A 1 105 ? 24.40607 -22.01493 52.76103 1.000 56.85133 105 GLN A N 1
ATOM 759 C CA . GLN A 1 105 ? 25.31940 -21.95234 53.90236 1.000 52.53448 105 GLN A CA 1
ATOM 760 C C . GLN A 1 105 ? 25.65298 -23.36932 54.33821 1.000 52.29116 105 GLN A C 1
ATOM 761 O O . GLN A 1 105 ? 25.07979 -23.88882 55.30924 1.000 51.80356 105 GLN A O 1
ATOM 767 N N . PRO A 1 106 ? 26.58050 -24.03233 53.65232 1.000 51.48231 106 PRO A N 1
ATOM 768 C CA . PRO A 1 106 ? 26.91251 -25.41555 53.99185 1.000 48.03613 106 PRO A CA 1
ATOM 769 C C . PRO A 1 106 ? 27.76177 -25.51050 55.24983 1.000 53.65817 106 PRO A C 1
ATOM 770 O O . PRO A 1 106 ? 28.60149 -24.65249 55.53335 1.000 52.52770 106 PRO A O 1
ATOM 774 N N . THR A 1 107 ? 27.53054 -26.58268 56.00414 1.000 54.37569 107 THR A N 1
ATOM 775 C CA . THR A 1 107 ? 28.32263 -26.86094 57.19111 1.000 52.53521 107 THR A CA 1
ATOM 776 C C . THR A 1 107 ? 29.73581 -27.28810 56.80002 1.000 53.05995 107 THR A C 1
ATOM 777 O O . THR A 1 107 ? 30.02518 -27.59942 55.64138 1.000 53.18437 107 THR A O 1
ATOM 781 N N . LEU A 1 108 ? 30.62543 -27.30506 57.79657 1.000 52.87645 108 LEU A N 1
ATOM 782 C CA . LEU A 1 108 ? 31.97713 -27.80610 57.56867 1.000 47.88816 108 LEU A CA 1
ATOM 783 C C . LEU A 1 108 ? 31.94828 -29.25789 57.11105 1.000 48.71146 108 LEU A C 1
ATOM 784 O O . LEU A 1 108 ? 32.74509 -29.66488 56.25659 1.000 49.79627 108 LEU A O 1
ATOM 789 N N . GLU A 1 109 ? 31.03441 -30.05401 57.67232 1.000 47.12076 109 GLU A N 1
ATOM 790 C CA . GLU A 1 109 ? 30.86589 -31.42873 57.21572 1.000 49.25145 109 GLU A CA 1
ATOM 791 C C . GLU A 1 109 ? 30.50481 -31.46846 55.73653 1.000 50.88552 109 GLU A C 1
ATOM 792 O O . GLU A 1 109 ? 31.07663 -32.25179 54.96968 1.000 48.76668 109 GLU A O 1
ATOM 798 N N . GLN A 1 110 ? 29.57369 -30.61069 55.31294 1.000 50.50486 110 GLN A N 1
ATOM 799 C CA . GLN A 1 110 ? 29.16704 -30.58830 53.91239 1.000 52.12184 110 GLN A CA 1
ATOM 800 C C . GLN A 1 110 ? 30.28063 -30.07945 53.00378 1.000 49.45656 110 GLN A C 1
ATOM 801 O O . GLN A 1 110 ? 30.36136 -30.48700 51.83969 1.000 47.66862 110 GLN A O 1
ATOM 807 N N . ILE A 1 111 ? 31.15019 -29.20554 53.51106 1.000 45.58762 111 ILE A N 1
ATOM 808 C CA . ILE A 1 111 ? 32.18635 -28.62297 52.66452 1.000 46.04057 111 ILE A CA 1
ATOM 809 C C . ILE A 1 111 ? 33.33697 -29.60113 52.44954 1.000 49.45417 111 ILE A C 1
ATOM 810 O O . ILE A 1 111 ? 33.84927 -29.73412 51.33299 1.000 52.49000 111 ILE A O 1
ATOM 815 N N . TYR A 1 112 ? 33.75408 -30.31314 53.49936 1.000 48.75640 112 TYR A N 1
ATOM 816 C CA . TYR A 1 112 ? 34.99934 -31.06699 53.45636 1.000 44.23222 112 TYR A CA 1
ATOM 817 C C . TYR A 1 112 ? 34.83339 -32.57788 53.38413 1.000 42.53934 112 TYR A C 1
ATOM 818 O O . TYR A 1 112 ? 35.74336 -33.25236 52.89368 1.000 49.81757 112 TYR A O 1
ATOM 827 N N . ASN A 1 113 ? 33.71814 -33.13087 53.85746 1.000 45.59762 113 ASN A N 1
ATOM 828 C CA . ASN A 1 113 ? 33.53662 -34.58434 53.86313 1.000 48.58175 113 ASN A CA 1
ATOM 829 C C . ASN A 1 113 ? 32.99803 -35.04262 52.50525 1.000 52.94975 113 ASN A C 1
ATOM 830 O O . ASN A 1 113 ? 31.83862 -35.42919 52.34701 1.000 57.62866 113 ASN A O 1
ATOM 835 N N . ARG A 1 114 ? 33.88131 -34.99217 51.50794 1.000 51.02666 114 ARG A N 1
ATOM 836 C CA . ARG A 1 114 ? 33.54003 -35.36356 50.14141 1.000 51.77773 114 ARG A CA 1
ATOM 837 C C . ARG A 1 114 ? 34.70529 -36.10481 49.50468 1.000 49.66376 114 ARG A C 1
ATOM 838 O O . ARG A 1 114 ? 35.87187 -35.80176 49.76902 1.000 51.21566 114 ARG A O 1
ATOM 846 N N . PHE A 1 115 ? 34.37446 -37.07734 48.65683 1.000 48.38413 115 PHE A N 1
ATOM 847 C CA . PHE A 1 115 ? 35.39230 -37.79126 47.89628 1.000 48.93335 115 PHE A CA 1
ATOM 848 C C . PHE A 1 115 ? 36.22111 -36.80646 47.07999 1.000 49.90062 115 PHE A C 1
ATOM 849 O O . PHE A 1 115 ? 35.67971 -35.90656 46.43149 1.000 48.18796 115 PHE A O 1
ATOM 857 N N . GLY A 1 116 ? 37.54142 -36.96776 47.12973 1.000 46.99121 116 GLY A N 1
ATOM 858 C CA . GLY A 1 116 ? 38.45873 -36.03947 46.50696 1.000 43.15955 116 GLY A CA 1
ATOM 859 C C . GLY A 1 116 ? 39.08345 -35.03534 47.45300 1.000 48.44680 116 GLY A C 1
ATOM 860 O O . GLY A 1 116 ? 39.96891 -34.28080 47.03111 1.000 50.35157 116 GLY A O 1
ATOM 861 N N . ARG A 1 117 ? 38.65078 -34.99886 48.70987 1.000 47.11850 117 ARG A N 1
ATOM 862 C CA . ARG A 1 117 ? 39.21312 -34.10794 49.71223 1.000 47.42897 117 ARG A CA 1
ATOM 863 C C . ARG A 1 117 ? 39.95521 -34.91318 50.77010 1.000 45.56574 117 ARG A C 1
ATOM 864 O O . ARG A 1 117 ? 39.63287 -36.07588 51.02929 1.000 45.54950 117 ARG A O 1
ATOM 872 N N . SER A 1 118 ? 40.96049 -34.28503 51.37350 1.000 43.91640 118 SER A N 1
ATOM 873 C CA . SER A 1 118 ? 41.64623 -34.88748 52.50346 1.000 44.25790 118 SER A CA 1
ATOM 874 C C . SER A 1 118 ? 40.86781 -34.61564 53.78687 1.000 43.15908 118 SER A C 1
ATOM 875 O O . SER A 1 118 ? 39.99235 -33.74834 53.84252 1.000 35.55360 118 SER A O 1
ATOM 878 N N . GLY A 1 119 ? 41.20472 -35.36377 54.83464 1.000 46.83574 119 GLY A N 1
ATOM 879 C CA . GLY A 1 119 ? 40.51095 -35.22661 56.09973 1.000 41.83550 119 GLY A CA 1
ATOM 880 C C . GLY A 1 119 ? 41.24302 -34.40905 57.14581 1.000 46.48774 119 GLY A C 1
ATOM 881 O O . GLY A 1 119 ? 40.61019 -33.85364 58.04912 1.000 53.04061 119 GLY A O 1
ATOM 882 N N . ALA A 1 120 ? 42.57375 -34.31908 57.04030 1.000 44.18530 120 ALA A N 1
ATOM 883 C CA . ALA A 1 120 ? 43.38229 -33.69775 58.08135 1.000 40.51889 120 ALA A CA 1
ATOM 884 C C . ALA A 1 120 ? 44.38809 -32.67300 57.57441 1.000 40.83246 120 ALA A C 1
ATOM 885 O O . ALA A 1 120 ? 45.13164 -32.11343 58.38751 1.000 41.23674 120 ALA A O 1
ATOM 887 N N . HIS A 1 121 ? 44.44517 -32.41472 56.27346 1.000 41.12453 121 HIS A N 1
ATOM 888 C CA . HIS A 1 121 ? 45.31829 -31.38641 55.72789 1.000 39.65404 121 HIS A CA 1
ATOM 889 C C . HIS A 1 121 ? 44.51138 -30.12449 55.45700 1.000 41.09626 121 HIS A C 1
ATOM 890 O O . HIS A 1 121 ? 43.31302 -30.18603 55.16947 1.000 44.38647 121 HIS A O 1
ATOM 897 N N . PHE A 1 122 ? 45.17217 -28.97285 55.55613 1.000 35.62775 122 PHE A N 1
ATOM 898 C CA . PHE A 1 122 ? 44.47106 -27.72121 55.30952 1.000 38.93255 122 PHE A CA 1
ATOM 899 C C . PHE A 1 122 ? 44.12342 -27.58647 53.83245 1.000 44.20000 122 PHE A C 1
ATOM 900 O O . PHE A 1 122 ? 44.96758 -27.80236 52.95780 1.000 39.10162 122 PHE A O 1
ATOM 908 N N . GLU A 1 123 ? 42.87497 -27.22447 53.56302 1.000 47.62010 123 GLU A N 1
ATOM 909 C CA . GLU A 1 123 ? 42.38349 -26.88544 52.23923 1.000 42.44415 123 GLU A CA 1
ATOM 910 C C . GLU A 1 123 ? 41.42966 -25.71226 52.38473 1.000 45.67954 123 GLU A C 1
ATOM 911 O O . GLU A 1 123 ? 40.77943 -25.56805 53.42749 1.000 46.35338 123 GLU A O 1
ATOM 917 N N . PRO A 1 124 ? 41.33159 -24.85286 51.37430 1.000 43.67688 124 PRO A N 1
ATOM 918 C CA . PRO A 1 124 ? 40.29810 -23.81444 51.39505 1.000 40.15196 124 PRO A CA 1
ATOM 919 C C . PRO A 1 124 ? 38.92213 -24.43532 51.20472 1.000 41.42351 124 PRO A C 1
ATOM 920 O O . PRO A 1 124 ? 38.78179 -25.62054 50.89555 1.000 44.62023 124 PRO A O 1
ATOM 924 N N . PHE A 1 125 ? 37.89143 -23.61064 51.41187 1.000 40.10362 125 PHE A N 1
ATOM 925 C CA . PHE A 1 125 ? 36.52056 -24.06571 51.19470 1.000 40.99467 125 PHE A CA 1
ATOM 926 C C . PHE A 1 125 ? 36.36426 -24.67331 49.80756 1.000 44.60199 125 PHE A C 1
ATOM 927 O O . PHE A 1 125 ? 35.82119 -25.77228 49.65053 1.000 44.77624 125 PHE A O 1
ATOM 935 N N . ALA A 1 126 ? 36.84886 -23.96782 48.79188 1.000 46.91649 126 ALA A N 1
ATOM 936 C CA . ALA A 1 126 ? 36.78970 -24.40563 47.40507 1.000 40.56216 126 ALA A CA 1
ATOM 937 C C . ALA A 1 126 ? 37.79984 -23.57804 46.61807 1.000 42.33461 126 ALA A C 1
ATOM 938 O O . ALA A 1 126 ? 38.58052 -22.81343 47.19661 1.000 41.04067 126 ALA A O 1
ATOM 940 N N . ARG A 1 127 ? 37.77359 -23.72287 45.29078 1.000 44.28471 127 ARG A N 1
ATOM 941 C CA . ARG A 1 127 ? 38.62973 -22.97158 44.37501 1.000 42.28510 127 ARG A CA 1
ATOM 942 C C . ARG A 1 127 ? 40.10364 -23.33141 44.55948 1.000 41.02154 127 ARG A C 1
ATOM 943 O O . ARG A 1 127 ? 40.42233 -24.40459 45.08121 1.000 43.94248 127 ARG A O 1
ATOM 951 N N . TRP A 1 128 ? 41.00733 -22.44753 44.13553 1.000 42.79004 128 TRP A N 1
ATOM 952 C CA . TRP A 1 128 ? 42.42260 -22.76699 43.98051 1.000 41.63103 128 TRP A CA 1
ATOM 953 C C . TRP A 1 128 ? 43.26404 -22.16293 45.09803 1.000 42.13111 128 TRP A C 1
ATOM 954 O O . TRP A 1 128 ? 43.02881 -21.02781 45.52384 1.000 43.61620 128 TRP A O 1
ATOM 965 N N . MET A 1 129 ? 44.27542 -22.91730 45.53330 1.000 38.77283 129 MET A N 1
ATOM 966 C CA . MET A 1 129 ? 45.25895 -22.45207 46.50286 1.000 37.25227 129 MET A CA 1
ATOM 967 C C . MET A 1 129 ? 46.62319 -23.04021 46.15947 1.000 39.79832 129 MET A C 1
ATOM 968 O O . MET A 1 129 ? 46.71277 -24.21412 45.78728 1.000 39.06338 129 MET A O 1
ATOM 973 N N . ASN A 1 130 ? 47.68458 -22.22993 46.27949 1.000 33.65974 130 ASN A N 1
ATOM 974 C CA . ASN A 1 130 ? 49.02606 -22.81327 46.26159 1.000 35.83038 130 ASN A CA 1
ATOM 975 C C . ASN A 1 130 ? 49.86947 -22.39085 47.47072 1.000 37.06832 130 ASN A C 1
ATOM 976 O O . ASN A 1 130 ? 49.57632 -22.81250 48.59476 1.000 36.81825 130 ASN A O 1
ATOM 981 N N . ASP A 1 131 ? 50.90095 -21.57118 47.25968 1.000 36.26494 131 ASP A N 1
ATOM 982 C CA . ASP A 1 131 ? 51.99545 -21.43912 48.2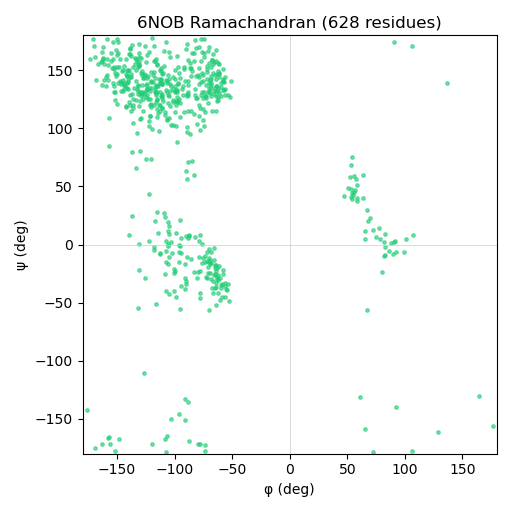1956 1.000 35.40721 131 ASP A CA 1
ATOM 983 C C . ASP A 1 131 ? 51.49399 -21.00595 49.59705 1.000 36.72936 131 ASP A C 1
ATOM 984 O O . ASP A 1 131 ? 50.61403 -20.14170 49.69197 1.000 39.01406 131 ASP A O 1
ATOM 989 N N . PRO A 1 132 ? 52.05648 -21.54528 50.68094 1.000 35.81592 132 PRO A N 1
ATOM 990 C CA . PRO A 1 132 ? 51.83873 -20.94573 52.00364 1.000 29.92554 132 PRO A CA 1
ATOM 991 C C . PRO A 1 132 ? 52.65487 -19.67137 52.15417 1.000 33.22704 132 PRO A C 1
ATOM 992 O O . PRO A 1 132 ? 53.80035 -19.58908 51.70240 1.000 32.46858 132 PRO A O 1
ATOM 996 N N . ASN A 1 133 ? 52.05280 -18.66642 52.79080 1.000 30.40242 133 ASN A N 1
ATOM 997 C CA . ASN A 1 133 ? 52.67587 -17.35937 52.93896 1.000 29.43811 133 ASN A CA 1
ATOM 998 C C . ASN A 1 133 ? 52.57420 -16.87497 54.37879 1.000 33.92597 133 ASN A C 1
ATOM 999 O O . ASN A 1 133 ? 51.72079 -17.31793 55.15207 1.000 37.54424 133 ASN A O 1
ATOM 1004 N N . GLY A 1 134 ? 53.46861 -15.95280 54.72060 1.000 31.39728 134 GLY A N 1
ATOM 1005 C CA . GLY A 1 134 ? 53.34114 -15.19237 55.96133 1.000 31.92568 134 GLY A CA 1
ATOM 1006 C C . GLY A 1 134 ? 53.30552 -16.03647 57.21591 1.000 36.58910 134 GLY A C 1
ATOM 1007 O O . GLY A 1 134 ? 52.57519 -15.71365 58.15979 1.000 38.25004 134 GLY A O 1
ATOM 1008 N N . LEU A 1 135 ? 54.08597 -17.11159 57.24719 1.000 29.02743 135 LEU A N 1
ATOM 1009 C CA . LEU A 1 135 ? 54.07533 -18.00904 58.39455 1.000 33.30100 135 LEU A CA 1
ATOM 1010 C C . LEU A 1 135 ? 54.70001 -17.33383 59.60782 1.000 36.82507 135 LEU A C 1
ATOM 1011 O O . LEU A 1 135 ? 55.79674 -16.77181 59.52523 1.000 36.07024 135 LEU A O 1
ATOM 1016 N N . CYS A 1 136 ? 53.99566 -17.38758 60.73515 1.000 43.45426 136 CYS A N 1
ATOM 1017 C CA . CYS A 1 136 ? 54.47936 -16.79452 61.97449 1.000 39.96444 136 CYS A CA 1
ATOM 1018 C C . CYS A 1 136 ? 53.59583 -17.25005 63.12495 1.000 37.62210 136 CYS A C 1
ATOM 1019 O O . CYS A 1 136 ? 52.48617 -17.75169 62.92188 1.000 34.60860 136 CYS A O 1
ATOM 1022 N N . GLN A 1 137 ? 54.12694 -17.10739 64.33450 1.000 35.12153 137 GLN A N 1
ATOM 1023 C CA . GLN A 1 137 ? 53.33124 -17.14892 65.55216 1.000 38.35119 137 GLN A CA 1
ATOM 1024 C C . GLN A 1 137 ? 53.12722 -15.70971 66.00026 1.000 36.96506 137 GLN A C 1
ATOM 1025 O O . GLN A 1 137 ? 54.09970 -14.96753 66.16043 1.000 42.33974 137 GLN A O 1
ATOM 1031 N N . PHE A 1 138 ? 51.87075 -15.30891 66.17204 1.000 36.68215 138 PHE A N 1
ATOM 1032 C CA . PHE A 1 138 ? 51.54242 -13.92339 66.48378 1.000 37.69779 138 PHE A CA 1
ATOM 1033 C C . PHE A 1 138 ? 50.49445 -13.89362 67.58399 1.000 41.17793 138 PHE A C 1
ATOM 1034 O O . PHE A 1 138 ? 49.37749 -14.38419 67.38992 1.000 41.71703 138 PHE A O 1
ATOM 1042 N N . GLN A 1 139 ? 50.85832 -13.31480 68.72868 1.000 40.81321 139 GLN A N 1
ATOM 1043 C CA . GLN A 1 139 ? 49.94562 -13.12759 69.85598 1.000 40.04726 139 GLN A CA 1
ATOM 1044 C C . GLN A 1 139 ? 49.23255 -14.43106 70.21132 1.000 42.68274 139 GLN A C 1
ATOM 1045 O O . GLN A 1 139 ? 48.00761 -14.48723 70.34489 1.000 44.51950 139 GLN A O 1
ATOM 1051 N N . GLY A 1 140 ? 50.02111 -15.49935 70.34058 1.000 38.22938 140 GLY A N 1
ATOM 1052 C CA . GLY A 1 140 ? 49.51996 -16.78308 70.77921 1.000 45.78510 140 GLY A CA 1
ATOM 1053 C C . GLY A 1 140 ? 48.95561 -17.68021 69.69663 1.000 52.88614 140 GLY A C 1
ATOM 1054 O O . GLY A 1 140 ? 48.61505 -18.83267 69.99065 1.000 61.02443 140 GLY A O 1
ATOM 1055 N N . ARG A 1 141 ? 48.84533 -17.20502 68.46006 1.000 48.75106 141 ARG A N 1
ATOM 1056 C CA . ARG A 1 141 ? 48.24473 -17.98366 67.38837 1.000 44.08523 141 ARG A CA 1
ATOM 1057 C C . ARG A 1 141 ? 49.23618 -18.19027 66.25196 1.000 39.27883 141 ARG A C 1
ATOM 1058 O O . ARG A 1 141 ? 50.09675 -17.34400 65.99317 1.000 38.88705 141 ARG A O 1
ATOM 1066 N N . TYR A 1 142 ? 49.10817 -19.33135 65.57922 1.000 38.19261 142 TYR A N 1
ATOM 1067 C CA . TYR A 1 142 ? 49.84111 -19.59345 64.34810 1.000 35.55269 142 TYR A CA 1
ATOM 1068 C C . TYR A 1 142 ? 49.02948 -19.07134 63.17128 1.000 39.55873 142 TYR A C 1
ATOM 1069 O O . TYR A 1 142 ? 47.83214 -19.35470 63.06226 1.000 44.00157 142 TYR A O 1
ATOM 1078 N N . HIS A 1 143 ? 49.68012 -18.31410 62.29480 1.000 40.22611 143 HIS A N 1
ATOM 1079 C CA . HIS A 1 143 ? 49.01650 -17.67265 61.16961 1.000 36.34870 143 HIS A CA 1
ATOM 1080 C C . HIS A 1 143 ? 49.47891 -18.30742 59.86916 1.000 38.38173 143 HIS A C 1
ATOM 1081 O O . HIS A 1 143 ? 50.68355 -18.41637 59.61676 1.000 35.60822 143 HIS A O 1
ATOM 1088 N N . LEU A 1 144 ? 48.51756 -18.71723 59.04838 1.000 42.18616 144 LEU A N 1
ATOM 1089 C CA . LEU A 1 144 ? 48.78071 -19.31988 57.74839 1.000 37.89468 144 LEU A CA 1
ATOM 1090 C C . LEU A 1 144 ? 48.10175 -18.47351 56.68011 1.000 37.92214 144 LEU A C 1
ATOM 1091 O O . LEU A 1 144 ? 46.86837 -18.43008 56.60565 1.000 37.15598 144 LEU A O 1
ATOM 1096 N N . PHE A 1 145 ? 48.90095 -17.78738 55.87264 1.000 33.40474 145 PHE A N 1
ATOM 1097 C CA . PHE A 1 145 ? 48.41489 -17.15983 54.65481 1.000 33.73119 145 PHE A CA 1
ATOM 1098 C C . PHE A 1 145 ? 48.72423 -18.07327 53.47581 1.000 38.35869 145 PHE A C 1
ATOM 1099 O O . PHE A 1 145 ? 49.55429 -18.98136 53.57168 1.000 39.33677 145 PHE A O 1
ATOM 1107 N N . PHE A 1 146 ? 48.04250 -17.83666 52.35670 1.000 33.95093 146 PHE A N 1
ATOM 1108 C CA . PHE A 1 146 ? 48.27906 -18.70089 51.21003 1.000 31.25859 146 PHE A CA 1
ATOM 1109 C C . PHE A 1 146 ? 47.85123 -18.02498 49.91745 1.000 36.95989 146 PHE A C 1
ATOM 1110 O O . PHE A 1 146 ? 46.88380 -17.25906 49.88250 1.000 35.18200 146 PHE A O 1
ATOM 1118 N N . GLN A 1 147 ? 48.60197 -18.32766 48.85928 1.000 34.44141 147 GLN A N 1
ATOM 1119 C CA . GLN A 1 147 ? 48.22699 -17.94328 47.50732 1.000 35.10597 147 GLN A CA 1
ATOM 1120 C C . GLN A 1 147 ? 46.86009 -18.51916 47.16134 1.000 35.21879 147 GLN A C 1
ATOM 1121 O O . GLN A 1 147 ? 46.60082 -19.70317 47.39058 1.000 37.55095 147 GLN A O 1
ATOM 1127 N N . LEU A 1 148 ? 45.98735 -17.68352 46.59909 1.000 29.60028 148 LEU A N 1
ATOM 1128 C CA . LEU A 1 148 ? 44.58742 -18.05252 46.43874 1.000 35.71469 148 LEU A CA 1
ATOM 1129 C C . LEU A 1 148 ? 44.01098 -17.44022 45.16996 1.000 38.27764 148 LEU A C 1
ATOM 1130 O O . LEU A 1 148 ? 44.27132 -16.27523 44.85804 1.000 3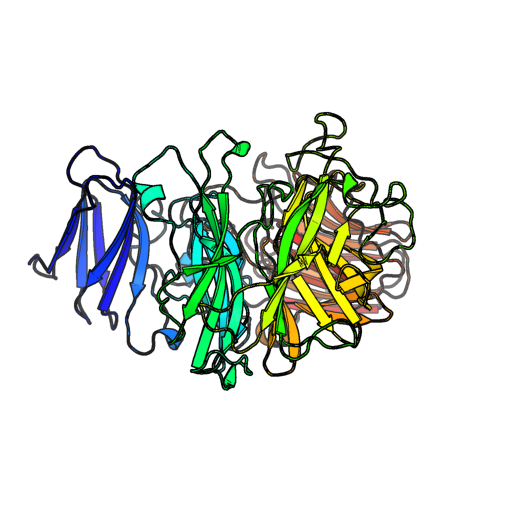8.09707 148 LEU A O 1
ATOM 1135 N N . ASN A 1 149 ? 43.22581 -18.23269 44.45012 1.000 35.69512 149 ASN A N 1
ATOM 1136 C CA . ASN A 1 149 ? 42.37594 -17.73078 43.36957 1.000 40.10027 149 ASN A CA 1
ATOM 1137 C C . ASN A 1 149 ? 40.93662 -18.10956 43.68110 1.000 40.89374 149 ASN A C 1
ATOM 1138 O O . ASN A 1 149 ? 40.56896 -19.29196 43.54004 1.000 41.74518 149 ASN A O 1
ATOM 1143 N N . PRO A 1 150 ? 40.08613 -17.17022 44.09447 1.000 39.80059 150 PRO A N 1
ATOM 1144 C CA . PRO A 1 150 ? 38.70892 -17.51311 44.46270 1.000 41.90457 150 PRO A CA 1
ATOM 1145 C C . PRO A 1 150 ? 37.74378 -17.62584 43.29248 1.000 43.42216 150 PRO A C 1
ATOM 1146 O O . PRO A 1 150 ? 36.54427 -17.79836 43.52678 1.000 40.52549 150 PRO A O 1
ATOM 1150 N N . TYR A 1 151 ? 38.21591 -17.54346 42.04654 1.000 40.58331 151 TYR A N 1
ATOM 1151 C CA . TYR A 1 151 ? 37.32447 -17.50589 40.89602 1.000 44.15480 151 TYR A CA 1
ATOM 1152 C C . TYR A 1 151 ? 37.30715 -18.78759 40.07495 1.000 43.62242 151 TYR A C 1
ATOM 1153 O O . TYR A 1 151 ? 36.50129 -18.88742 39.14273 1.000 52.76084 151 TYR A O 1
ATOM 1162 N N . GLY A 1 152 ? 38.15341 -19.76196 40.38157 1.000 39.64907 152 GLY A N 1
ATOM 1163 C CA . GLY A 1 152 ? 38.19603 -20.94711 39.55015 1.000 44.13238 152 GLY A CA 1
ATOM 1164 C C . GLY A 1 152 ? 39.00813 -22.05819 40.17593 1.000 45.50431 152 GLY A C 1
ATOM 1165 O O . GLY A 1 152 ? 39.48065 -21.95259 41.30901 1.000 41.74516 152 GLY A O 1
ATOM 1166 N N . PHE A 1 153 ? 39.16605 -23.13252 39.40141 1.000 49.29508 153 PHE A N 1
ATOM 1167 C CA . PHE A 1 153 ? 39.85678 -24.33614 39.84434 1.000 46.56732 153 PHE A CA 1
ATOM 1168 C C . PHE A 1 153 ? 41.34606 -24.32590 39.52854 1.000 43.86983 153 PHE A C 1
ATOM 1169 O O . PHE A 1 153 ? 42.09192 -25.12780 40.09956 1.000 43.66675 153 PHE A O 1
ATOM 1177 N N . GLY A 1 154 ? 41.79995 -23.44924 38.62976 1.000 41.72530 154 GLY A N 1
ATOM 1178 C CA . GLY A 1 154 ? 43.19544 -23.33155 38.29414 1.000 41.29886 154 GLY A CA 1
ATOM 1179 C C . GLY A 1 154 ? 43.81582 -22.05688 38.84888 1.000 46.59870 154 GLY A C 1
ATOM 1180 O O . GLY A 1 154 ? 43.17994 -21.25984 39.53350 1.000 44.99972 154 GLY A O 1
ATOM 1181 N N . TRP A 1 155 ? 45.09550 -21.88370 38.53349 1.000 47.07663 155 TRP A N 1
ATOM 1182 C CA . TRP A 1 155 ? 45.80364 -20.67885 38.94001 1.000 40.47168 155 TRP A CA 1
ATOM 1183 C C . TRP A 1 155 ? 45.25912 -19.46973 38.18551 1.000 41.48020 155 TRP A C 1
ATOM 1184 O O . TRP A 1 155 ? 44.86674 -19.56994 37.01932 1.000 48.09213 155 TRP A O 1
ATOM 1195 N N . ASP A 1 156 ? 45.22380 -18.32526 38.86123 1.000 36.71154 156 ASP A N 1
ATOM 1196 C CA . ASP A 1 156 ? 44.77870 -17.07154 38.25732 1.000 40.42419 156 ASP A CA 1
ATOM 1197 C C . ASP A 1 156 ? 45.36873 -15.92544 39.07221 1.000 41.22944 156 ASP A C 1
ATOM 1198 O O . ASP A 1 156 ? 46.26853 -16.13130 39.89352 1.000 41.14206 156 ASP A O 1
ATOM 1203 N N . ASN A 1 157 ? 44.86072 -14.71291 38.84254 1.000 37.41396 157 ASN A N 1
ATOM 1204 C CA . ASN A 1 157 ? 45.36050 -13.53214 39.53814 1.000 28.65798 157 ASN A CA 1
ATOM 1205 C C . ASN A 1 157 ? 45.33213 -13.74918 41.04631 1.000 39.30928 157 ASN A C 1
ATOM 1206 O O . ASN A 1 157 ? 44.30708 -14.13463 41.61650 1.000 39.16603 157 ASN A O 1
ATOM 1211 N N . MET A 1 158 ? 46.46759 -13.49422 41.68773 1.000 36.14456 158 MET A N 1
ATOM 1212 C CA . MET A 1 158 ? 46.75438 -14.06167 42.99567 1.000 37.46830 158 MET A CA 1
ATOM 1213 C C . MET A 1 158 ? 46.24357 -13.17914 44.12744 1.000 41.95175 158 MET A C 1
ATOM 1214 O O . MET A 1 158 ? 46.51297 -11.97290 44.16173 1.000 38.34990 158 MET A O 1
ATOM 1219 N N . HIS A 1 159 ? 45.50278 -13.79727 45.04582 1.000 37.68570 159 HIS A N 1
ATOM 1220 C CA . HIS A 1 159 ? 45.08564 -13.22898 46.31830 1.000 34.06665 159 HIS A CA 1
ATOM 1221 C C . HIS A 1 159 ? 45.87675 -13.88957 47.44281 1.000 34.50564 159 HIS A C 1
ATOM 1222 O O . HIS A 1 159 ? 46.61202 -14.85875 47.23512 1.000 34.57240 159 HIS A O 1
ATOM 1229 N N . TRP A 1 160 ? 45.68967 -13.37702 48.65530 1.000 35.17831 160 TRP A N 1
ATOM 1230 C CA . TRP A 1 160 ? 46.19056 -14.01289 49.86957 1.000 35.42470 160 TRP A CA 1
ATOM 1231 C C . TRP A 1 160 ? 44.99911 -14.49206 50.68980 1.000 38.91342 160 TRP A C 1
ATOM 1232 O O . TRP A 1 160 ? 44.20067 -13.67818 51.16677 1.000 42.44201 160 TRP A O 1
ATOM 1243 N N . GLY A 1 161 ? 44.87463 -15.80917 50.84504 1.000 40.67462 161 GLY A N 1
ATOM 1244 C CA . GLY A 1 161 ? 43.97472 -16.35474 51.83721 1.000 35.97366 161 GLY A CA 1
ATOM 1245 C C . GLY A 1 161 ? 44.59494 -16.29678 53.22018 1.000 36.12813 161 GLY A C 1
ATOM 1246 O O . GLY A 1 161 ? 45.77990 -16.01152 53.38470 1.000 35.37239 16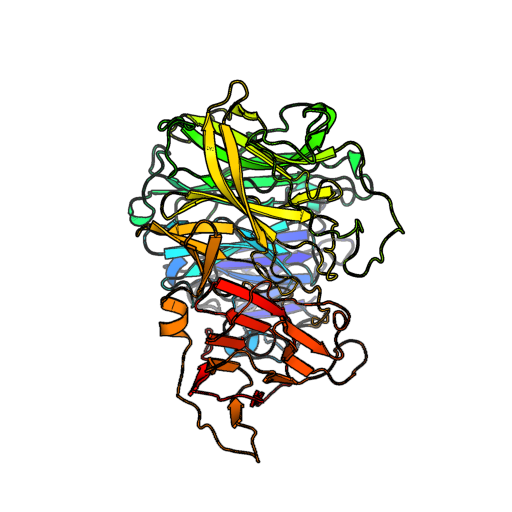1 GLY A O 1
ATOM 1247 N N . HIS A 1 162 ? 43.78011 -16.57454 54.23584 1.000 33.49925 162 HIS A N 1
ATOM 1248 C CA . HIS A 1 162 ? 44.23829 -16.40067 55.60867 1.000 31.49389 162 HIS A CA 1
ATOM 1249 C C . HIS A 1 162 ? 43.49310 -17.34623 56.53876 1.000 38.84111 162 HIS A C 1
ATOM 1250 O O . HIS A 1 162 ? 42.26104 -17.42252 56.49899 1.000 40.72883 162 HIS A O 1
ATOM 1257 N N . ALA A 1 163 ? 44.24864 -18.05443 57.37742 1.000 38.50724 163 ALA A N 1
ATOM 1258 C CA . ALA A 1 163 ? 43.69383 -18.94565 58.38548 1.000 36.83612 163 ALA A CA 1
ATOM 1259 C C . ALA A 1 163 ? 44.56130 -18.87779 59.63368 1.000 40.35230 163 ALA A C 1
ATOM 1260 O O . ALA A 1 163 ? 45.75458 -18.57410 59.56178 1.000 37.85803 163 ALA A O 1
ATOM 1262 N N . VAL A 1 164 ? 43.95381 -19.16795 60.78173 1.000 41.06678 164 VAL A N 1
ATOM 1263 C CA . VAL A 1 164 ? 44.62238 -19.03771 62.06919 1.000 36.52809 164 VAL A CA 1
ATOM 1264 C C . VAL A 1 164 ? 44.38869 -20.30650 62.87964 1.000 37.11494 164 VAL A C 1
ATOM 1265 O O . VAL A 1 164 ? 43.39373 -21.01328 62.68701 1.000 39.53073 164 VAL A O 1
ATOM 1269 N N . SER A 1 165 ? 45.32212 -20.60829 63.78181 1.000 33.25491 165 SER A N 1
ATOM 1270 C CA . SER A 1 165 ? 45.25731 -21.86460 64.51572 1.000 35.02414 165 SER A CA 1
ATOM 1271 C C . SER A 1 165 ? 45.97747 -21.72543 65.84663 1.000 42.63222 165 SER A C 1
ATOM 1272 O O . SER A 1 165 ? 46.91992 -20.94044 65.98295 1.000 43.56074 165 SER A O 1
ATOM 1275 N N . ARG A 1 166 ? 45.52993 -22.51465 66.82194 1.000 41.74270 166 ARG A N 1
ATOM 1276 C CA . ARG A 1 166 ? 46.17810 -22.59662 68.12050 1.000 44.31927 166 ARG A CA 1
ATOM 1277 C C . ARG A 1 166 ? 47.03945 -23.84314 68.28197 1.000 49.01426 166 ARG A C 1
ATOM 1278 O O . ARG A 1 166 ? 47.74017 -23.96118 69.29245 1.000 47.29635 166 ARG A O 1
ATOM 1286 N N . ASP A 1 167 ? 47.00479 -24.77954 67.32490 1.000 47.80332 167 ASP A N 1
ATOM 1287 C CA . ASP A 1 167 ? 47.74958 -26.02293 67.48426 1.000 48.36898 167 ASP A CA 1
ATOM 1288 C C . ASP A 1 167 ? 48.43204 -26.49439 66.20384 1.000 46.16287 167 ASP A C 1
ATOM 1289 O O . ASP A 1 167 ? 48.95070 -27.61811 66.18310 1.000 40.97961 167 ASP A O 1
ATOM 1294 N N . LEU A 1 168 ? 48.43187 -25.68452 65.13959 1.000 45.76787 168 LEU A N 1
ATOM 1295 C CA . LEU A 1 168 ? 49.02613 -26.01957 63.84508 1.000 40.61484 168 LEU A CA 1
ATOM 1296 C C . LEU A 1 168 ? 48.32136 -27.18432 63.15449 1.000 45.97059 168 LEU A C 1
ATOM 1297 O O . LEU A 1 168 ? 48.76575 -27.63666 62.09391 1.000 39.90507 168 LEU A O 1
ATOM 1302 N N . VAL A 1 169 ? 47.22461 -27.66874 63.73780 1.000 45.54966 169 VAL A N 1
ATOM 1303 C CA . VAL A 1 169 ? 46.47522 -28.80482 63.20071 1.000 43.47797 169 VAL A CA 1
ATOM 1304 C C . VAL A 1 169 ? 45.06828 -28.39193 62.78308 1.000 40.89953 169 VAL A C 1
ATOM 1305 O O . VAL A 1 169 ? 44.64204 -28.67017 61.65623 1.000 43.10933 169 VAL A O 1
ATOM 1309 N N . HIS A 1 170 ? 44.33131 -27.72785 63.67092 1.000 39.83088 170 HIS A N 1
ATOM 1310 C CA . HIS A 1 170 ? 42.97019 -27.27592 63.40105 1.000 39.96445 170 HIS A CA 1
ATOM 1311 C C . HIS A 1 170 ? 42.99138 -25.80149 63.01866 1.000 41.03157 170 HIS A C 1
ATOM 1312 O O . HIS A 1 170 ? 43.61695 -24.99099 63.70659 1.000 46.03934 170 HIS A O 1
ATOM 1319 N N . TRP A 1 171 ? 42.28311 -25.45121 61.94759 1.000 41.57659 171 TRP A N 1
ATOM 1320 C CA . TRP A 1 171 ? 42.37805 -24.12618 61.35211 1.000 42.55710 171 TRP A CA 1
ATOM 1321 C C . TRP A 1 171 ? 41.03015 -23.41931 61.35240 1.000 40.60336 171 TRP A C 1
ATOM 1322 O O . TRP A 1 171 ? 39.98887 -24.03758 61.11107 1.000 43.47857 171 TRP A O 1
ATOM 1333 N N . THR A 1 172 ? 41.06812 -22.11947 61.63627 1.000 38.35758 172 THR A N 1
ATOM 1334 C CA . THR A 1 172 ? 39.90647 -21.24273 61.59412 1.000 37.86969 172 THR A CA 1
ATOM 1335 C C . THR A 1 172 ? 40.07505 -20.26960 60.43385 1.000 39.95787 172 THR A C 1
ATOM 1336 O O . THR A 1 172 ? 41.09831 -19.58267 60.34188 1.000 39.59330 172 THR A O 1
ATOM 1340 N N . HIS A 1 173 ? 39.07635 -20.21477 59.55336 1.000 40.05461 173 HIS A N 1
ATOM 1341 C CA . HIS A 1 173 ? 39.17343 -19.42417 58.33208 1.000 39.47037 173 HIS A CA 1
ATOM 1342 C C . HIS A 1 173 ? 38.92402 -17.94647 58.60514 1.000 44.88098 173 HIS A C 1
ATOM 1343 O O . HIS A 1 173 ? 38.00202 -17.58279 59.33732 1.000 52.22679 173 HIS A O 1
ATOM 1350 N N . LEU A 1 174 ? 39.73732 -17.09382 57.98133 1.000 39.82172 174 LEU A N 1
ATOM 1351 C CA . LEU A 1 174 ? 39.66783 -15.64562 58.14767 1.000 42.00835 174 LEU A CA 1
ATOM 1352 C C . LEU A 1 174 ? 39.33307 -14.98716 56.80964 1.000 43.64930 174 LEU A C 1
ATOM 1353 O O . LEU A 1 174 ? 39.31787 -15.67400 55.78212 1.000 35.21997 174 LEU A O 1
ATOM 1358 N N . PRO A 1 175 ? 39.03715 -13.68639 56.76672 1.000 42.63222 175 PRO A N 1
ATOM 1359 C CA . PRO A 1 175 ? 38.73404 -13.04939 55.47927 1.000 41.70543 175 PRO A CA 1
ATOM 1360 C C . PRO A 1 175 ? 39.94794 -12.99591 54.56204 1.000 42.67798 175 PRO A C 1
ATOM 1361 O O . PRO A 1 175 ? 41.10078 -13.08309 54.99241 1.000 39.90582 175 PRO A O 1
ATOM 1365 N N . VAL A 1 176 ? 39.66039 -12.84420 53.26527 1.000 39.43461 176 VAL A N 1
ATOM 1366 C CA . VAL A 1 176 ? 40.71614 -12.68640 52.26999 1.000 38.95240 176 VAL A CA 1
ATOM 1367 C C . VAL A 1 176 ? 41.57240 -11.48262 52.63123 1.000 39.13762 176 VAL A C 1
ATOM 1368 O O . VAL A 1 176 ? 41.05831 -10.40071 52.94243 1.000 39.63115 176 VAL A O 1
ATOM 1372 N N . PHE A 1 177 ? 42.89073 -11.66880 52.59078 1.000 41.31388 177 PHE A N 1
ATOM 1373 C CA . PHE A 1 177 ? 43.84270 -10.72549 53.16436 1.000 36.76101 177 PHE A CA 1
ATOM 1374 C C . PHE A 1 177 ? 44.39803 -9.73284 52.14827 1.000 35.58020 177 PHE A C 1
ATOM 1375 O O . PHE A 1 177 ? 44.31313 -8.52022 52.36256 1.000 41.87496 177 PHE A O 1
ATOM 1383 N N . LEU A 1 178 ? 44.98046 -10.21895 51.05343 1.000 38.80560 178 LEU A N 1
ATOM 1384 C CA . LEU A 1 178 ? 45.48845 -9.36541 49.98793 1.000 36.78655 178 LEU A CA 1
ATOM 1385 C C . LEU A 1 178 ? 44.85382 -9.77640 48.66672 1.000 41.64616 178 LEU A C 1
ATOM 1386 O O . LEU A 1 178 ? 44.39286 -10.90823 48.50275 1.000 42.39190 178 LEU A O 1
ATOM 1391 N N . GLU A 1 179 ? 44.83837 -8.84514 47.72303 1.000 42.34725 179 GLU A N 1
ATOM 1392 C CA . GLU A 1 179 ? 44.10729 -9.00109 46.47390 1.000 39.35132 179 GLU A CA 1
ATOM 1393 C C . GLU A 1 179 ? 44.95274 -8.49059 45.32464 1.000 38.63145 179 GLU A C 1
ATOM 1394 O O . GLU A 1 179 ? 45.93183 -7.76313 45.53712 1.000 40.90569 179 GLU A O 1
ATOM 1400 N N . PRO A 1 180 ? 44.62187 -8.86604 44.08255 1.000 37.45140 180 PRO A N 1
ATOM 1401 C CA . PRO A 1 180 ? 45.40314 -8.39695 42.93436 1.000 33.63763 180 PRO A CA 1
ATOM 1402 C C . PRO A 1 180 ? 45.34443 -6.88485 42.79501 1.000 34.30757 180 PRO A C 1
ATOM 1403 O O . PRO A 1 180 ? 44.41352 -6.22650 43.26682 1.000 35.16314 180 PRO A O 1
ATOM 1407 N N . GLN A 1 181 ? 46.36528 -6.33963 42.13702 1.000 30.58149 181 GLN A N 1
ATOM 1408 C CA . GLN A 1 181 ? 46.34340 -4.93353 41.76763 1.000 32.33978 181 GLN A CA 1
ATOM 1409 C C . GLN A 1 181 ? 45.03635 -4.62006 41.03907 1.000 34.80045 181 GLN A C 1
ATOM 1410 O O . GLN A 1 181 ? 44.56205 -5.44072 40.24483 1.000 33.75717 181 GLN A O 1
ATOM 1416 N N . PRO A 1 182 ? 44.42453 -3.46339 41.29721 1.000 38.10255 182 PRO A N 1
ATOM 1417 C CA . PRO A 1 182 ? 43.11372 -3.17202 40.68549 1.000 34.28816 182 PRO A CA 1
ATOM 1418 C C . PRO A 1 182 ? 43.10536 -3.25474 39.16820 1.000 39.60970 182 PRO A C 1
ATOM 1419 O O . PRO A 1 182 ? 42.11126 -3.70579 38.58394 1.000 37.11502 182 PRO A O 1
ATOM 1423 N N . GLU A 1 183 ? 44.19463 -2.84481 38.51246 1.000 38.87133 183 GLU A N 1
ATOM 1424 C CA . GLU A 1 183 ? 44.23397 -2.84538 37.05470 1.000 35.77460 183 GLU A CA 1
ATOM 1425 C C . GLU A 1 183 ? 44.14554 -4.24924 36.46967 1.000 39.41080 183 GLU A C 1
ATOM 1426 O O . GLU A 1 183 ? 43.83200 -4.39475 35.28307 1.000 46.38842 183 GLU A O 1
ATOM 1432 N N . LEU A 1 184 ? 44.41144 -5.28470 37.26860 1.000 29.90006 184 LEU A N 1
ATOM 1433 C CA . LEU A 1 184 ? 44.33986 -6.64792 36.75861 1.000 35.66384 184 LEU A CA 1
ATOM 1434 C C . LEU A 1 184 ? 42.91188 -7.07143 36.44379 1.000 37.24422 184 LEU A C 1
ATOM 1435 O O . LEU A 1 184 ? 42.71423 -8.06273 35.73207 1.000 37.91763 184 LEU A O 1
ATOM 1440 N N . HIS A 1 185 ? 41.91893 -6.34575 36.95539 1.000 39.55238 185 HIS A N 1
ATOM 1441 C CA . HIS A 1 185 ? 40.51859 -6.61656 36.66982 1.000 40.18725 185 HIS A CA 1
ATOM 1442 C C . HIS A 1 185 ? 39.90593 -5.61283 35.70402 1.000 37.13343 185 HIS A C 1
ATOM 1443 O O . HIS A 1 185 ? 38.71797 -5.72685 35.38647 1.000 37.83169 185 HIS A O 1
ATOM 1450 N N . THR A 1 186 ? 40.67860 -4.63544 35.23000 1.000 39.55504 186 THR A N 1
ATOM 1451 C CA . THR A 1 186 ? 40.21653 -3.69952 34.21543 1.000 38.90742 186 THR A CA 1
ATOM 1452 C C . THR A 1 186 ? 41.03040 -3.78021 32.93468 1.000 37.25016 186 THR A C 1
ATOM 1453 O O . THR A 1 186 ? 40.69213 -3.10297 31.95756 1.000 43.72729 186 THR A O 1
ATOM 1457 N N . ASP A 1 187 ? 42.09114 -4.58394 32.91242 1.000 40.71991 187 ASP A N 1
ATOM 1458 C CA . ASP A 1 187 ? 42.94865 -4.73802 31.73867 1.000 39.59397 187 ASP A CA 1
ATOM 1459 C C . ASP A 1 187 ? 43.21891 -6.23126 31.58159 1.000 41.33056 187 ASP A C 1
ATOM 1460 O O . ASP A 1 187 ? 44.00663 -6.80765 32.33835 1.000 37.12814 187 ASP A O 1
ATOM 1465 N N . GLU A 1 188 ? 42.56179 -6.85421 30.60127 1.000 36.87851 188 GLU A N 1
ATOM 1466 C CA . GLU A 1 188 ? 42.71590 -8.28886 30.39367 1.000 42.00609 188 GLU A CA 1
ATOM 1467 C C . GLU A 1 188 ? 44.06005 -8.66086 29.78309 1.000 41.87011 188 GLU A C 1
ATOM 1468 O O . GLU A 1 188 ? 44.39087 -9.85102 29.74059 1.000 43.45988 188 GLU A O 1
ATOM 1474 N N . ARG A 1 189 ? 44.84101 -7.68369 29.31898 1.000 41.00951 189 ARG A N 1
ATOM 1475 C CA . ARG A 1 189 ? 46.12799 -7.99022 28.70759 1.000 44.07942 189 ARG A CA 1
ATOM 1476 C C . ARG A 1 189 ? 47.17866 -8.39527 29.73180 1.000 45.36693 189 ARG A C 1
ATOM 1477 O O . ARG A 1 189 ? 48.21968 -8.94082 29.35007 1.000 50.61843 189 ARG A O 1
ATOM 1485 N N . ILE A 1 190 ? 46.93835 -8.14342 31.01555 1.000 35.07830 190 ILE A N 1
ATOM 1486 C CA . ILE A 1 190 ? 47.94911 -8.36912 32.03564 1.000 37.32260 190 ILE A CA 1
ATOM 1487 C C . ILE A 1 190 ? 47.47183 -9.44653 33.00197 1.000 39.38142 190 ILE A C 1
ATOM 1488 O O . ILE A 1 190 ? 46.27923 -9.74398 33.11117 1.000 37.73222 190 ILE A O 1
ATOM 1493 N N . VAL A 1 191 ? 48.43971 -10.03669 33.70439 1.000 34.19830 191 VAL A N 1
ATOM 1494 C CA . VAL A 1 191 ? 48.19326 -11.08130 34.69064 1.000 34.22738 191 VAL A CA 1
ATOM 1495 C C . VAL A 1 191 ? 49.21771 -10.91509 35.80640 1.000 36.46916 191 VAL A C 1
ATOM 1496 O O . VAL A 1 191 ? 50.33390 -10.43975 35.57953 1.000 34.80767 191 VAL A O 1
ATOM 1500 N N . GLY A 1 192 ? 48.82543 -11.28681 37.02481 1.000 40.23152 192 GLY A N 1
ATOM 1501 C CA . GLY A 1 192 ? 49.72145 -11.20333 38.16444 1.000 36.73883 192 GLY A CA 1
ATOM 1502 C C . GLY A 1 192 ? 49.01521 -11.30259 39.50262 1.000 41.76728 192 GLY A C 1
ATOM 1503 O O . GLY A 1 192 ? 48.22118 -12.22187 39.71998 1.000 41.62339 192 GLY A O 1
ATOM 1504 N N . GLY A 1 193 ? 49.30626 -10.37236 40.42010 1.000 37.79202 193 GLY A N 1
ATOM 1505 C CA . GLY A 1 193 ? 48.60627 -10.29218 41.68281 1.000 37.58602 193 GLY A CA 1
ATOM 1506 C C . GLY A 1 193 ? 49.56897 -10.24222 42.85225 1.000 38.10821 193 GLY A C 1
ATOM 1507 O O . GLY A 1 193 ? 50.75358 -9.92288 42.70107 1.000 39.93220 193 GLY A O 1
ATOM 1508 N N . ALA A 1 194 ? 49.04670 -10.55677 44.03510 1.000 35.52222 194 ALA A N 1
ATOM 1509 C CA . ALA A 1 194 ? 49.83733 -10.57262 45.26472 1.000 33.10081 194 ALA A CA 1
ATOM 1510 C C . ALA A 1 194 ? 50.49562 -11.94117 45.39302 1.000 30.03049 194 ALA A C 1
ATOM 1511 O O . ALA A 1 194 ? 49.89026 -12.88916 45.89782 1.000 35.71516 194 ALA A O 1
ATOM 1513 N N . PHE A 1 195 ? 51.74118 -12.04721 44.93757 1.000 27.71287 195 PHE A N 1
ATOM 1514 C CA . PHE A 1 195 ? 52.46051 -13.31428 44.95815 1.000 26.30190 195 PHE A CA 1
ATOM 1515 C C . PHE A 1 195 ? 52.96707 -13.60750 46.37215 1.000 33.32846 195 PHE A C 1
ATOM 1516 O O . PHE A 1 195 ? 52.64235 -12.91229 47.33946 1.000 33.30061 195 PHE A O 1
ATOM 1524 N N . SER A 1 196 ? 53.78932 -14.64639 46.49406 1.000 32.30444 196 SER A N 1
ATOM 1525 C CA . SER A 1 196 ? 54.13496 -15.20651 47.79118 1.000 32.77502 196 SER A CA 1
ATOM 1526 C C . SER A 1 196 ? 54.94318 -14.21351 48.62472 1.000 34.97545 196 SER A C 1
ATOM 1527 O O . SER A 1 196 ? 55.58048 -13.29209 48.10339 1.000 32.18594 196 SER A O 1
ATOM 1530 N N . GLY A 1 197 ? 54.90186 -14.41143 49.94486 1.000 26.97630 197 GLY A N 1
ATOM 1531 C CA . GLY A 1 197 ? 55.59861 -13.53861 50.87364 1.000 26.71029 197 GLY A CA 1
ATOM 1532 C C . GLY A 1 197 ? 55.76587 -14.17775 52.23584 1.000 35.30706 197 GLY A C 1
ATOM 1533 O O . GLY A 1 197 ? 55.18064 -15.22100 52.53593 1.000 35.29822 197 GLY A O 1
ATOM 1534 N N . SER A 1 198 ? 56.57865 -13.52639 53.06745 1.000 33.67850 198 SER A N 1
ATOM 1535 C CA . SER A 1 198 ? 56.92075 -13.99684 54.40787 1.000 29.92677 198 SER A CA 1
ATOM 1536 C C . SER A 1 198 ? 56.47291 -12.97489 55.45492 1.000 34.28812 198 SER A C 1
ATOM 1537 O O . SER A 1 198 ? 55.95372 -11.90365 55.12854 1.000 31.17729 198 SER A O 1
ATOM 1540 N N . ALA A 1 199 ? 56.69379 -13.31031 56.73157 1.000 31.92629 199 ALA A N 1
ATOM 1541 C CA . ALA A 1 199 ? 56.18621 -12.52224 57.84856 1.000 32.02956 199 ALA A CA 1
ATOM 1542 C C . ALA A 1 199 ? 57.26500 -12.28636 58.89654 1.000 34.78183 199 ALA A C 1
ATOM 1543 O O . ALA A 1 199 ? 58.05737 -13.18255 59.20334 1.000 29.78797 199 ALA A O 1
ATOM 1545 N N . VAL A 1 200 ? 57.27876 -11.07682 59.45464 1.000 33.06736 200 VAL A N 1
ATOM 1546 C CA . VAL A 1 200 ? 58.13659 -10.72981 60.58276 1.000 37.02753 200 VAL A CA 1
ATOM 1547 C C . VAL A 1 200 ? 57.27171 -10.04289 61.63113 1.000 37.50451 200 VAL A C 1
ATOM 1548 O O . VAL A 1 200 ? 56.68099 -8.99055 61.35738 1.000 32.89118 200 VAL A O 1
ATOM 1552 N N . THR A 1 201 ? 57.19006 -10.63643 62.82232 1.000 36.02488 201 THR A N 1
ATOM 1553 C CA . THR A 1 201 ? 56.43725 -10.03754 63.91876 1.000 36.59933 201 THR A CA 1
ATOM 1554 C C . THR A 1 201 ? 57.24704 -8.90336 64.53810 1.000 39.05614 201 THR A C 1
ATOM 1555 O O . THR A 1 201 ? 58.41733 -9.08513 64.89011 1.000 40.03378 201 THR A O 1
ATOM 1559 N N . VAL A 1 202 ? 56.62380 -7.72957 64.66433 1.000 35.12662 202 VAL A N 1
ATOM 1560 C CA . VAL A 1 202 ? 57.29975 -6.52054 65.11628 1.000 36.30293 202 VAL A CA 1
ATOM 1561 C C . VAL A 1 202 ? 56.48035 -5.86595 66.22347 1.000 40.33575 202 VAL A C 1
ATOM 1562 O O . VAL A 1 202 ? 55.30368 -6.17024 66.42414 1.000 37.63693 202 VAL A O 1
ATOM 1566 N N . ASP A 1 203 ? 57.12580 -4.94801 66.94452 1.000 39.48518 203 ASP A N 1
ATOM 1567 C CA . ASP A 1 203 ? 56.43622 -4.12191 67.92375 1.000 41.16582 203 ASP A CA 1
ATOM 1568 C C . ASP A 1 203 ? 55.88931 -2.87312 67.22790 1.000 41.80436 203 ASP A C 1
ATOM 1569 O O . ASP A 1 203 ? 55.88920 -2.77297 65.99863 1.000 45.31435 203 ASP A O 1
ATOM 1574 N N . GLU A 1 204 ? 55.42247 -1.89730 68.00907 1.000 48.25425 204 GLU A N 1
ATOM 1575 C CA . GLU A 1 204 ? 54.78740 -0.72271 67.42200 1.000 48.61124 204 GLU A CA 1
ATOM 1576 C C . GLU A 1 204 ? 55.77613 0.20681 66.72601 1.000 51.58898 204 GLU A C 1
ATOM 1577 O O . GLU A 1 204 ? 55.34412 1.07536 65.96002 1.000 50.59268 204 GLU A O 1
ATOM 1583 N N . HIS A 1 205 ? 57.08035 0.04606 66.95765 1.000 47.08911 205 HIS A N 1
ATOM 1584 C CA . HIS A 1 205 ? 58.09738 0.81974 66.25568 1.000 40.88865 205 HIS A CA 1
ATOM 1585 C C . HIS A 1 205 ? 58.81897 -0.00630 65.19489 1.000 43.54322 205 HIS A C 1
ATOM 1586 O O . HIS A 1 205 ? 59.89228 0.39131 64.73013 1.000 42.01057 205 HIS A O 1
ATOM 1593 N N . ASP A 1 206 ? 58.24824 -1.15197 64.81411 1.000 31.14689 206 ASP A N 1
ATOM 1594 C CA . ASP A 1 206 ? 58.77246 -2.05293 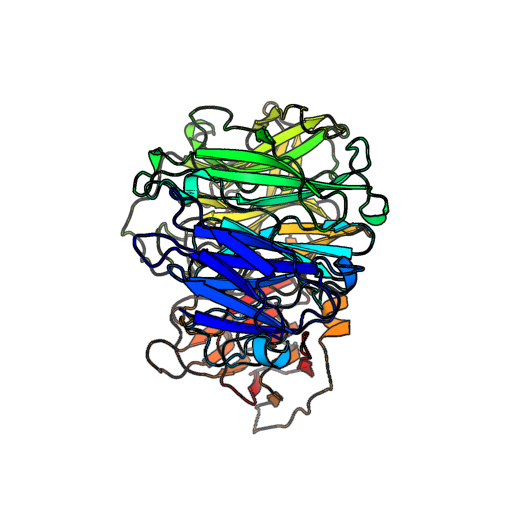63.78940 1.000 38.84855 206 ASP A CA 1
ATOM 1595 C C . ASP A 1 206 ? 60.06825 -2.74466 64.20410 1.000 39.24561 206 ASP A C 1
ATOM 1596 O O . ASP A 1 206 ? 60.81264 -3.22965 63.34487 1.000 37.38467 206 ASP A O 1
ATOM 1601 N N . ASN A 1 207 ? 60.35887 -2.80940 65.50190 1.000 38.28668 207 ASN A N 1
ATOM 1602 C CA . ASN A 1 207 ? 61.44775 -3.66084 65.97191 1.000 39.25920 207 ASN A CA 1
ATOM 1603 C C . ASN A 1 207 ? 61.00457 -5.11856 65.93758 1.000 45.90043 207 ASN A C 1
ATOM 1604 O O . ASN A 1 207 ? 59.96310 -5.45283 66.50969 1.000 48.83202 207 ASN A O 1
ATOM 1609 N N . PRO A 1 208 ? 61.75567 -6.00287 65.28346 1.000 43.48359 208 PRO A N 1
ATOM 1610 C CA . PRO A 1 208 ? 61.42159 -7.43139 65.34741 1.000 44.87861 208 PRO A CA 1
ATOM 1611 C C . PRO A 1 208 ? 61.46583 -7.93361 66.78411 1.000 42.27529 208 PRO A C 1
ATOM 1612 O O . PRO A 1 208 ? 62.43960 -7.71566 67.50977 1.000 40.15283 208 PRO A O 1
ATOM 1616 N N . VAL A 1 209 ? 60.37728 -8.58251 67.20194 1.000 34.56380 209 VAL A N 1
ATOM 1617 C CA . VAL A 1 209 ? 60.24416 -9.14958 68.53799 1.000 41.73736 209 VAL A CA 1
ATOM 1618 C C . VAL A 1 209 ? 59.57550 -10.51322 68.41990 1.000 42.10020 209 VAL A C 1
ATOM 1619 O O . VAL A 1 209 ? 59.04856 -10.88619 67.36925 1.000 37.89407 209 VAL A O 1
ATOM 1623 N N . ALA A 1 210 ? 59.59815 -11.25442 69.52612 1.000 39.77607 210 ALA A N 1
ATOM 1624 C CA . ALA A 1 210 ? 58.89102 -12.52468 69.59464 1.000 40.59422 210 ALA A CA 1
ATOM 1625 C C . ALA A 1 210 ? 57.40716 -12.32082 69.31165 1.000 45.72770 210 ALA A C 1
ATOM 1626 O O . ALA A 1 210 ? 56.83880 -11.25972 69.58353 1.000 49.98872 210 ALA A O 1
ATOM 1628 N N . GLY A 1 211 ? 56.77686 -13.36171 68.76604 1.000 43.19848 211 GLY A N 1
ATOM 1629 C CA . GLY A 1 211 ? 55.40737 -13.22383 68.29735 1.000 36.08683 211 GLY A CA 1
ATOM 1630 C C . GLY A 1 211 ? 54.40842 -12.93160 69.40191 1.000 42.53742 211 GLY A C 1
ATOM 1631 O O . GLY A 1 211 ? 53.45286 -12.17666 69.19868 1.000 41.82999 211 GLY A O 1
ATOM 1632 N N . ASN A 1 212 ? 54.60023 -13.53045 70.57986 1.000 44.30781 212 ASN A N 1
ATOM 1633 C CA . ASN A 1 212 ? 53.64601 -13.31302 71.66144 1.000 54.10586 212 ASN A CA 1
ATOM 1634 C C . ASN A 1 212 ? 53.70236 -11.89042 72.19944 1.000 51.46286 212 ASN A C 1
ATOM 1635 O O . ASN A 1 212 ? 52.70331 -11.40684 72.74141 1.000 49.04681 212 ASN A O 1
ATOM 1640 N N . GLU A 1 213 ? 54.83281 -11.20765 72.03992 1.000 49.40153 213 GLU A N 1
ATOM 1641 C CA . GLU A 1 213 ? 54.99705 -9.83160 72.48446 1.000 50.46372 213 GLU A CA 1
ATOM 1642 C C . GLU A 1 213 ? 54.76035 -8.81847 71.37596 1.000 52.09055 213 GLU A C 1
ATOM 1643 O O . GLU A 1 213 ? 54.88001 -7.61367 71.62332 1.000 54.69424 213 GLU A O 1
ATOM 1649 N N . ALA A 1 214 ? 54.44247 -9.27232 70.16690 1.000 43.95469 214 ALA A N 1
ATOM 1650 C CA . ALA A 1 214 ? 54.38430 -8.38633 69.01736 1.000 37.09530 214 ALA A CA 1
ATOM 1651 C C . ALA A 1 214 ? 53.10291 -7.55816 69.01747 1.000 39.19677 214 ALA A C 1
ATOM 1652 O O . ALA A 1 214 ? 52.09346 -7.91015 69.63547 1.000 41.56324 214 ALA A O 1
ATOM 1654 N N . ASN A 1 215 ? 53.16245 -6.43262 68.30492 1.000 39.27454 215 ASN A N 1
ATOM 1655 C CA . ASN A 1 215 ? 52.00840 -5.57079 68.10819 1.000 39.92335 215 ASN A CA 1
ATOM 1656 C C . ASN A 1 215 ? 51.41559 -5.66615 66.71296 1.000 40.45439 215 ASN A C 1
ATOM 1657 O O . ASN A 1 215 ? 50.27320 -5.23922 66.51630 1.000 43.59249 215 ASN A O 1
ATOM 1662 N N . ALA A 1 216 ? 52.15723 -6.21170 65.75097 1.000 38.95357 216 ALA A N 1
ATOM 1663 C CA . ALA A 1 216 ? 51.68130 -6.34222 64.38242 1.000 36.66676 216 ALA A CA 1
ATOM 1664 C C . ALA A 1 216 ? 52.53370 -7.37397 63.66026 1.000 38.48704 216 ALA A C 1
ATOM 1665 O O . ALA A 1 216 ? 53.64981 -7.69084 64.08143 1.000 38.70913 216 ALA A O 1
ATOM 1667 N N . ILE A 1 217 ? 51.98424 -7.90025 62.56941 1.000 34.67213 217 ILE A N 1
ATOM 1668 C CA . ILE A 1 217 ? 52.72367 -8.73642 61.63111 1.000 27.16222 217 ILE A CA 1
ATOM 1669 C C . ILE A 1 217 ? 53.13556 -7.85975 60.45977 1.000 32.68464 217 ILE A C 1
ATOM 1670 O O . ILE A 1 217 ? 52.28245 -7.24276 59.80959 1.000 33.79117 217 ILE A O 1
ATOM 1675 N N . ARG A 1 218 ? 54.43213 -7.80121 60.17918 1.000 29.81682 218 ARG A N 1
ATOM 1676 C CA . ARG A 1 218 ? 54.91721 -7.17051 58.96036 1.000 32.11052 218 ARG A CA 1
ATOM 1677 C C . ARG A 1 218 ? 55.14460 -8.24338 57.90568 1.000 31.25780 218 ARG A C 1
ATOM 1678 O O . ARG A 1 218 ? 55.86455 -9.21831 58.14564 1.000 31.82275 218 ARG A O 1
ATOM 1686 N N . LEU A 1 219 ? 54.52799 -8.06281 56.74594 1.000 30.96234 219 LEU A N 1
ATOM 1687 C CA . LEU A 1 219 ? 54.65615 -8.99416 55.63891 1.000 32.05931 219 LEU A CA 1
ATOM 1688 C C . LEU A 1 219 ? 55.50943 -8.37585 54.54654 1.000 34.05858 219 LEU A C 1
ATOM 1689 O O . LEU A 1 219 ? 55.42973 -7.17113 54.29266 1.000 35.93799 219 LEU A O 1
ATOM 1694 N N . TYR A 1 220 ? 56.34711 -9.20432 53.93062 1.000 34.74616 220 TYR A N 1
ATOM 1695 C CA . TYR A 1 220 ? 57.10714 -8.84395 52.74064 1.000 32.57594 220 TYR A CA 1
ATOM 1696 C C . TYR A 1 220 ? 56.70359 -9.81230 51.64089 1.000 35.57119 220 TYR A C 1
ATOM 1697 O O . TYR A 1 220 ? 56.85256 -11.02646 51.80483 1.000 37.76001 220 TYR A O 1
ATOM 1706 N N . LEU A 1 221 ? 56.18786 -9.28633 50.53157 1.000 35.76433 221 LEU A N 1
ATOM 1707 C CA . LEU A 1 221 ? 55.63807 -10.13228 49.48223 1.000 32.77692 221 LEU A CA 1
ATOM 1708 C C . LEU A 1 221 ? 56.05212 -9.61063 48.11373 1.000 39.63286 221 LEU A C 1
ATOM 1709 O O . LEU A 1 221 ? 56.55998 -8.49589 47.96886 1.000 40.21564 221 LEU A O 1
ATOM 1714 N N . THR A 1 222 ? 55.81697 -10.44052 47.10144 1.000 39.81239 222 THR A N 1
ATOM 1715 C CA . THR A 1 222 ? 56.07832 -10.09436 45.71232 1.000 35.64183 222 THR A CA 1
ATOM 1716 C C . THR A 1 222 ? 54.79233 -9.62761 45.04724 1.000 34.94494 222 THR A C 1
ATOM 1717 O O . THR A 1 222 ? 53.74593 -10.26980 45.18853 1.000 38.31169 222 THR A O 1
ATOM 1721 N N . ARG A 1 223 ? 54.87252 -8.50833 44.33585 1.000 31.99280 223 ARG A N 1
ATOM 1722 C CA . ARG A 1 223 ? 53.83274 -8.09440 43.40534 1.000 32.71106 223 ARG A CA 1
ATOM 1723 C C . ARG A 1 223 ? 54.28189 -8.46543 42.00002 1.000 36.34352 223 ARG A C 1
ATOM 1724 O O . ARG A 1 223 ? 55.42845 -8.20177 41.62154 1.000 38.83535 223 ARG A O 1
ATOM 1732 N N . HIS A 1 224 ? 53.38672 -9.08895 41.23993 1.000 34.26895 224 HIS A N 1
ATOM 1733 C CA . HIS A 1 224 ? 53.68658 -9.58251 39.90354 1.000 29.16866 224 HIS A CA 1
ATOM 1734 C C . HIS A 1 224 ? 52.81317 -8.85798 38.89214 1.000 34.96041 224 HIS A C 1
ATOM 1735 O O . HIS A 1 224 ? 51.59688 -8.74351 39.08389 1.000 32.14469 224 HIS A O 1
ATOM 1742 N N . LEU A 1 225 ? 53.44042 -8.36320 37.82668 1.000 36.32793 225 LEU A N 1
ATOM 1743 C CA . LEU A 1 225 ? 52.73957 -7.73685 36.71174 1.000 34.13967 225 LEU A CA 1
ATOM 1744 C C . LEU A 1 225 ? 53.35295 -8.25604 35.42278 1.000 38.21823 225 LEU A C 1
ATOM 1745 O O . LEU A 1 225 ? 54.56761 -8.14773 35.22850 1.000 38.65149 225 LEU A O 1
ATOM 1750 N N . GLU A 1 226 ? 52.52011 -8.81247 34.54558 1.000 34.22121 226 GLU A N 1
ATOM 1751 C CA . GLU A 1 226 ? 53.01389 -9.44743 33.33131 1.000 36.82278 226 GLU A CA 1
ATOM 1752 C C . GLU A 1 226 ? 52.01140 -9.26395 32.20304 1.000 39.47311 226 GLU A C 1
ATOM 1753 O O . GLU A 1 226 ? 50.81427 -9.49626 32.39010 1.000 44.72523 226 GLU A O 1
ATOM 1759 N N . THR A 1 227 ? 52.50661 -8.85216 31.03957 1.000 33.12231 227 THR A N 1
ATOM 1760 C CA . THR A 1 227 ? 51.69945 -8.81646 29.82880 1.000 39.10430 227 THR A CA 1
ATOM 1761 C C . THR A 1 227 ? 51.58772 -10.23141 29.27348 1.000 42.91900 227 THR A C 1
ATOM 1762 O O . THR A 1 227 ? 52.60303 -10.83922 28.91740 1.000 46.52073 227 THR A O 1
ATOM 1766 N N . ARG A 1 228 ? 50.36153 -10.75580 29.21320 1.000 43.98386 228 ARG A N 1
ATOM 1767 C CA . ARG A 1 228 ? 50.13236 -12.12251 28.75357 1.000 41.38463 228 ARG A CA 1
ATOM 1768 C C . ARG A 1 228 ? 50.79660 -12.36623 27.40435 1.000 44.88888 228 ARG A C 1
ATOM 1769 O O . ARG A 1 228 ? 50.58156 -11.61890 26.44628 1.000 41.98273 228 ARG A O 1
ATOM 1777 N N . GLY A 1 229 ? 51.61191 -13.41756 27.33923 1.000 47.28357 229 GLY A N 1
ATOM 1778 C CA . GLY A 1 229 ? 52.28364 -13.79894 26.11640 1.000 44.97995 229 GLY A CA 1
ATOM 1779 C C . GLY A 1 229 ? 53.65134 -13.18742 25.90364 1.000 47.95188 229 GLY A C 1
ATOM 1780 O O . GLY A 1 229 ? 54.26607 -13.44278 24.86092 1.000 50.68009 229 GLY A O 1
ATOM 1781 N N . ASP A 1 230 ? 54.15128 -12.39281 26.84956 1.000 47.66340 230 ASP A N 1
ATOM 1782 C CA . ASP A 1 230 ? 55.45213 -11.73480 26.72419 1.000 43.47368 230 ASP A CA 1
ATOM 1783 C C . ASP A 1 230 ? 56.23271 -11.94025 28.02102 1.000 44.07469 230 ASP A C 1
ATOM 1784 O O . ASP A 1 230 ? 56.05869 -11.18975 28.98625 1.000 48.53313 230 ASP A O 1
ATOM 1789 N N . GLU A 1 231 ? 57.09414 -12.96231 28.02642 1.000 42.99609 231 GLU A N 1
ATOM 1790 C CA . GLU A 1 231 ? 57.96557 -13.22740 29.16786 1.000 39.85744 231 GLU A CA 1
ATOM 1791 C C . GLU A 1 231 ? 58.78790 -12.00249 29.54532 1.000 41.50932 231 GLU A C 1
ATOM 1792 O O . GLU A 1 231 ? 58.99995 -11.72559 30.73115 1.000 44.53997 231 GLU A O 1
ATOM 1798 N N . SER A 1 232 ? 59.27167 -11.26422 28.54643 1.000 38.98803 232 SER A N 1
ATOM 1799 C CA . SER A 1 232 ? 60.15163 -10.12719 28.78055 1.000 37.64195 232 SER A CA 1
ATOM 1800 C C . SER A 1 232 ? 59.44112 -8.94811 29.42555 1.000 36.29609 232 SER A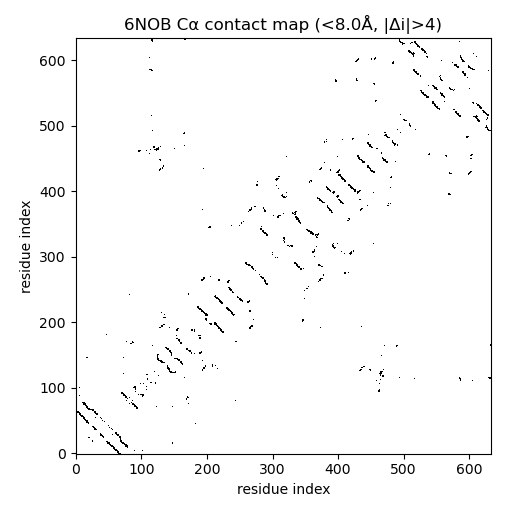 C 1
ATOM 1801 O O . SER A 1 232 ? 60.09899 -7.94703 29.72990 1.000 41.54506 232 SER A O 1
ATOM 1804 N N . SER A 1 233 ? 58.13047 -9.03797 29.63318 1.000 38.53877 233 SER A N 1
ATOM 1805 C CA . SER A 1 233 ? 57.35781 -7.99993 30.29857 1.000 38.23982 233 SER A CA 1
ATOM 1806 C C . SER A 1 233 ? 57.16418 -8.26744 31.78477 1.000 37.95098 233 SER A C 1
ATOM 1807 O O . SER A 1 233 ? 56.53961 -7.44753 32.46739 1.000 42.95444 233 SER A O 1
ATOM 1810 N N . VAL A 1 234 ? 57.67578 -9.38973 32.29623 1.000 29.43081 234 VAL A N 1
ATOM 1811 C CA . VAL A 1 234 ? 57.44961 -9.75422 33.69216 1.000 36.19248 234 VAL A CA 1
ATOM 1812 C C . VAL A 1 234 ? 58.07664 -8.70008 34.59346 1.000 36.87672 234 VAL A C 1
ATOM 1813 O O . VAL A 1 234 ? 59.27697 -8.41477 34.50589 1.000 38.08164 234 VAL A O 1
ATOM 1817 N N . THR A 1 235 ? 57.26095 -8.11514 35.46430 1.000 39.54533 235 THR A N 1
ATOM 1818 C CA . THR A 1 235 ? 57.67945 -7.05587 36.37847 1.000 35.34209 235 THR A CA 1
ATOM 1819 C C . THR A 1 235 ? 57.38661 -7.52585 37.79994 1.000 36.38721 235 THR A C 1
ATOM 1820 O O . THR A 1 235 ? 56.23575 -7.48657 38.24687 1.000 35.48627 235 THR A O 1
ATOM 1824 N N . GLU A 1 236 ? 58.42024 -7.97071 38.51086 1.000 33.93141 236 GLU A N 1
ATOM 1825 C CA . GLU A 1 236 ? 58.27920 -8.45111 39.87929 1.000 34.79920 236 GLU A CA 1
ATOM 1826 C C . GLU A 1 236 ? 59.08300 -7.56395 40.81876 1.000 33.81279 236 GLU A C 1
ATOM 1827 O O . GLU A 1 236 ? 60.22898 -7.21271 40.52044 1.000 37.20870 236 GLU A O 1
ATOM 1833 N N . TYR A 1 237 ? 58.47495 -7.20574 41.94807 1.000 34.72323 237 TYR A N 1
ATOM 1834 C CA . TYR A 1 237 ? 59.09725 -6.35100 42.94968 1.000 34.78041 237 TYR A CA 1
ATOM 1835 C C . TYR A 1 237 ? 58.53328 -6.72078 44.31523 1.000 34.33628 237 TYR A C 1
ATOM 1836 O O . TYR A 1 237 ? 57.49714 -7.38271 44.41784 1.000 37.25959 237 TYR A O 1
ATOM 1845 N N . GLN A 1 238 ? 59.22804 -6.29137 45.36733 1.000 35.03737 238 GLN A N 1
ATOM 1846 C CA . GLN A 1 238 ? 58.89794 -6.66730 46.73835 1.000 34.29266 238 GLN A CA 1
ATOM 1847 C C . GLN A 1 238 ? 58.28807 -5.48871 47.48636 1.000 33.60766 238 GLN A C 1
ATOM 1848 O O . GLN A 1 238 ? 58.82442 -4.37625 47.44699 1.000 33.45894 238 GLN A O 1
ATOM 1854 N N . THR A 1 239 ? 57.17975 -5.74246 48.18157 1.000 31.55613 239 THR A N 1
ATOM 1855 C CA . THR A 1 239 ? 56.46166 -4.72375 48.93556 1.000 32.04648 239 THR A CA 1
ATOM 1856 C C . THR A 1 239 ? 56.29313 -5.17769 50.38228 1.000 36.48861 239 THR A C 1
ATOM 1857 O O . THR A 1 239 ? 56.57147 -6.32613 50.73769 1.000 34.33244 239 THR A O 1
ATOM 1861 N N . THR A 1 240 ? 55.82607 -4.25876 51.22498 1.000 33.25837 240 THR A N 1
ATOM 1862 C CA . THR A 1 240 ? 55.57774 -4.55099 52.62772 1.000 33.93254 240 THR A CA 1
ATOM 1863 C C . THR A 1 240 ? 54.22236 -3.99626 53.03984 1.000 34.82336 240 THR A C 1
ATOM 1864 O O . THR A 1 240 ? 53.70006 -3.06076 52.42630 1.000 37.42453 240 THR A O 1
ATOM 1868 N N . CYS A 1 241 ? 53.65514 -4.59614 54.08369 1.000 32.49291 241 CYS A N 1
ATOM 1869 C CA . CYS A 1 241 ? 52.40929 -4.12655 54.67474 1.000 31.50918 241 CYS A CA 1
ATOM 1870 C C . CYS A 1 241 ? 52.28078 -4.73999 56.06078 1.000 33.48193 241 CYS A C 1
ATOM 1871 O O . CYS A 1 241 ? 53.00645 -5.67336 56.41625 1.000 32.88129 241 CYS A O 1
ATOM 1874 N N . LEU A 1 242 ? 51.36633 -4.18649 56.84973 1.000 29.76386 242 LEU A N 1
ATOM 1875 C CA . LEU A 1 242 ? 51.17902 -4.60311 58.23105 1.000 32.31590 242 LEU A CA 1
ATOM 1876 C C . LEU A 1 242 ? 49.82196 -5.25877 58.41501 1.000 33.95997 242 LEU A C 1
ATOM 1877 O O . LEU A 1 242 ? 48.82966 -4.83621 57.81412 1.000 35.32213 242 LEU A O 1
ATOM 1882 N N . CYS A 1 243 ? 49.79487 -6.29659 59.24472 1.000 34.54751 243 CYS A N 1
ATOM 1883 C CA . CYS A 1 243 ? 48.57802 -6.77836 59.89070 1.000 34.50694 243 CYS A CA 1
ATOM 1884 C C . CYS A 1 243 ? 48.65358 -6.37786 61.35899 1.000 38.92659 243 CYS A C 1
ATOM 1885 O O . CYS A 1 243 ? 49.41933 -6.96182 62.13017 1.000 41.89622 243 CYS A O 1
ATOM 1888 N N . GLU A 1 244 ? 47.85381 -5.38621 61.74473 1.000 38.65023 244 GLU A N 1
ATOM 1889 C CA . GLU A 1 244 ? 47.92673 -4.84784 63.09618 1.000 39.22542 244 GLU A CA 1
ATOM 1890 C C . GLU A 1 244 ? 46.98503 -5.53977 64.07111 1.000 38.32100 244 GLU A C 1
ATOM 1891 O O . GLU A 1 244 ? 47.28271 -5.59299 65.26952 1.000 45.16881 244 GLU A O 1
ATOM 1897 N N . ASP A 1 245 ? 45.86111 -6.07651 63.59853 1.000 35.04191 245 ASP A N 1
ATOM 1898 C CA . ASP A 1 245 ? 44.88443 -6.70275 64.48014 1.000 32.92535 245 ASP A CA 1
ATOM 1899 C C . ASP A 1 245 ? 44.74551 -8.20366 64.24745 1.000 37.78720 245 ASP A C 1
ATOM 1900 O O . ASP A 1 245 ? 43.82976 -8.82409 64.79662 1.000 38.66103 245 ASP A O 1
ATOM 1905 N N . GLY A 1 246 ? 45.62987 -8.80384 63.45551 1.000 40.75595 246 GLY A N 1
ATOM 1906 C CA . GLY A 1 246 ? 45.56053 -10.22451 63.18969 1.000 40.35126 246 GLY A CA 1
ATOM 1907 C C . GLY A 1 246 ? 44.59405 -10.63551 62.10040 1.000 41.37790 246 GLY A C 1
ATOM 1908 O O . GLY A 1 246 ? 44.51566 -11.83129 61.78895 1.000 42.65451 246 GLY A O 1
ATOM 1909 N N . VAL A 1 247 ? 43.86154 -9.69268 61.50425 1.000 40.53962 247 VAL A N 1
ATOM 1910 C CA . VAL A 1 247 ? 42.84150 -10.02413 60.51310 1.000 38.14279 247 VAL A CA 1
ATOM 1911 C C . VAL A 1 247 ? 42.98357 -9.15643 59.26506 1.000 41.89456 247 VAL A C 1
ATOM 1912 O O . VAL A 1 247 ? 43.09408 -9.67372 58.14766 1.000 39.92426 247 VAL A O 1
ATOM 1916 N N . HIS A 1 248 ? 42.97865 -7.83790 59.43888 1.000 39.95534 248 HIS A N 1
ATOM 1917 C CA . HIS A 1 248 ? 42.91393 -6.90803 58.31993 1.000 40.35147 248 HIS A CA 1
ATOM 1918 C C . HIS A 1 248 ? 44.29821 -6.40987 57.92076 1.000 40.90342 248 HIS A C 1
ATOM 1919 O O . HIS A 1 248 ? 45.18817 -6.24874 58.75998 1.000 39.49189 248 HIS A O 1
ATOM 1926 N N . VAL A 1 249 ? 44.46614 -6.15066 56.61383 1.000 34.38680 249 VAL A N 1
ATOM 1927 C CA . VAL A 1 249 ? 45.71196 -5.61414 56.07800 1.000 31.44342 249 VAL A CA 1
ATOM 1928 C C . VAL A 1 249 ? 45.63265 -4.09486 56.05875 1.000 32.40676 249 VAL A C 1
ATOM 1929 O O . VAL A 1 249 ? 44.55072 -3.50418 55.97728 1.000 41.07942 249 VAL A O 1
ATOM 1933 N N . ARG A 1 250 ? 46.79311 -3.45634 56.14571 1.000 33.78998 250 ARG A N 1
ATOM 1934 C CA . ARG A 1 250 ? 46.92766 -2.01103 56.03521 1.000 38.12871 250 ARG A CA 1
ATOM 1935 C C . ARG A 1 250 ? 47.82670 -1.67767 54.84198 1.000 37.56675 250 ARG A C 1
ATOM 1936 O O . ARG A 1 250 ? 48.21044 -2.55866 54.06710 1.000 33.88041 250 ARG A O 1
ATOM 1944 N N . VAL A 1 251 ? 48.18760 -0.39459 54.72799 1.000 36.73925 251 VAL A N 1
ATOM 1945 C CA . VAL A 1 251 ? 48.71370 0.14229 53.47707 1.000 37.41971 251 VAL A CA 1
ATOM 1946 C C . VAL A 1 251 ? 49.96358 -0.61406 53.03692 1.000 43.07397 251 VAL A C 1
ATOM 1947 O O . VAL A 1 251 ? 50.80950 -1.00000 53.85548 1.000 43.03852 251 VAL A O 1
ATOM 1951 N N . GLU A 1 252 ? 50.06470 -0.84504 51.72721 1.000 37.44567 252 GLU A N 1
ATOM 1952 C CA . GLU A 1 252 ? 51.15885 -1.57729 51.10477 1.000 35.98607 252 GLU A CA 1
ATOM 1953 C C . GLU A 1 252 ? 52.00777 -0.62296 50.27400 1.000 34.84659 252 GLU A C 1
ATOM 1954 O O . GLU A 1 252 ? 51.47574 0.24563 49.57443 1.000 35.02052 252 GLU A O 1
ATOM 1960 N N . SER A 1 253 ? 53.32694 -0.78931 50.35197 1.000 30.17479 253 SER A N 1
ATOM 1961 C CA . SER A 1 253 ? 54.27309 0.08575 49.67121 1.000 35.34249 253 SER A CA 1
ATOM 1962 C C . SER A 1 253 ? 55.54485 -0.69400 49.35640 1.000 34.90228 253 SER A C 1
ATOM 1963 O O . SER A 1 253 ? 55.91377 -1.60005 50.11228 1.000 35.98562 253 SER A O 1
ATOM 1966 N N . PRO A 1 254 ? 56.21808 -0.38532 48.24665 1.000 36.51227 254 PRO A N 1
ATOM 1967 C CA . PRO A 1 254 ? 57.32816 -1.22992 47.78746 1.000 30.85906 254 PRO A CA 1
ATOM 1968 C C . PRO A 1 254 ? 58.61928 -0.99030 48.55440 1.000 35.99632 254 PRO A C 1
ATOM 1969 O O . PRO A 1 254 ? 58.88497 0.10534 49.05399 1.000 36.82487 254 PRO A O 1
ATOM 1973 N N . VAL A 1 255 ? 59.43517 -2.04247 48.62717 1.000 30.70238 255 VAL A N 1
ATOM 1974 C CA . VAL A 1 255 ? 60.66479 -2.00131 49.41557 1.000 33.75290 255 VAL A CA 1
ATOM 1975 C C . VAL A 1 255 ? 61.89410 -2.49627 48.66584 1.000 38.49664 255 VAL A C 1
ATOM 1976 O O . VAL A 1 255 ? 63.02528 -2.14669 49.05534 1.000 38.63952 255 VAL A O 1
ATOM 1980 N N . ALA A 1 256 ? 61.77341 -3.29518 47.60587 1.000 34.31250 256 ALA A N 1
ATOM 1981 C CA . ALA A 1 256 ? 62.95855 -3.83344 46.94206 1.000 37.26234 256 ALA A CA 1
ATOM 1982 C C . ALA A 1 256 ? 62.66177 -4.09810 45.47481 1.000 36.21561 256 ALA A C 1
ATOM 1983 O O . ALA A 1 256 ? 61.72951 -4.84142 45.15201 1.000 35.44748 256 ALA A O 1
ATOM 1985 N N . LEU A 1 257 ? 63.46228 -3.50104 44.59657 1.000 40.01053 257 LEU A N 1
ATOM 1986 C CA . LEU A 1 257 ? 63.41094 -3.74515 43.16252 1.000 36.33718 257 LEU A CA 1
ATOM 1987 C C . LEU A 1 257 ? 64.64104 -4.53241 42.72757 1.000 36.63718 257 LEU A C 1
ATOM 1988 O O . LEU A 1 257 ? 65.61567 -4.67109 43.47164 1.000 36.11426 257 LEU A O 1
ATOM 1993 N N . ARG A 1 258 ? 64.58305 -5.05503 41.50366 1.000 39.88683 258 ARG A N 1
ATOM 1994 C CA . ARG A 1 258 ? 65.74287 -5.71921 40.92124 1.000 35.01424 258 ARG A CA 1
ATOM 1995 C C . ARG A 1 258 ? 66.93559 -4.76953 40.91379 1.000 34.80447 258 ARG A C 1
ATOM 1996 O O . ARG A 1 258 ? 66.83439 -3.62664 40.45725 1.000 35.01970 258 ARG A O 1
ATOM 2004 N N . ALA A 1 259 ? 68.06742 -5.24433 41.44062 1.000 31.83259 259 ALA A N 1
ATOM 2005 C CA . ALA A 1 259 ? 69.19841 -4.35344 41.68239 1.000 32.50526 259 ALA A CA 1
ATOM 2006 C C . ALA A 1 259 ? 69.80355 -3.82569 40.38634 1.000 37.36243 259 ALA A C 1
ATOM 2007 O O . ALA A 1 259 ? 70.31985 -2.70374 40.36377 1.000 43.06023 259 ALA A O 1
ATOM 2009 N N . ASN A 1 260 ? 69.75334 -4.60324 39.30781 1.000 36.60067 260 ASN A N 1
ATOM 2010 C CA . ASN A 1 260 ? 70.26435 -4.15922 38.01599 1.000 39.59717 260 ASN A CA 1
ATOM 2011 C C . ASN A 1 260 ? 69.61257 -4.99470 36.92049 1.000 39.48690 260 ASN A C 1
ATOM 2012 O O . ASN A 1 260 ? 68.85833 -5.93436 37.19017 1.000 39.68157 260 ASN A O 1
ATOM 2017 N N . ASP A 1 261 ? 69.93175 -4.65145 35.67058 1.000 34.80479 261 ASP A N 1
ATOM 2018 C CA . ASP A 1 261 ? 69.31574 -5.29340 34.51568 1.000 38.05692 261 ASP A CA 1
ATOM 2019 C C . ASP A 1 261 ? 69.76335 -6.73621 34.31571 1.000 38.83239 261 ASP A C 1
ATOM 2020 O O . ASP A 1 261 ? 69.15171 -7.44372 33.50858 1.000 43.77205 261 ASP A O 1
ATOM 2025 N N . ASP A 1 262 ? 70.79950 -7.19316 35.01756 1.000 33.93217 262 ASP A N 1
ATOM 2026 C CA . ASP A 1 262 ? 71.23443 -8.57826 34.89649 1.000 33.06691 262 ASP A CA 1
ATOM 2027 C C . ASP A 1 262 ? 70.47898 -9.52271 35.82355 1.000 39.59844 262 ASP A C 1
ATOM 2028 O O . ASP A 1 262 ? 70.59287 -10.74362 35.66233 1.000 34.91880 262 ASP A O 1
ATOM 2033 N N . PHE A 1 263 ? 69.72887 -8.99557 36.79113 1.000 38.99090 263 PHE A N 1
ATOM 2034 C CA . PHE A 1 263 ? 68.76348 -9.81640 37.50735 1.000 38.63612 263 PHE A CA 1
ATOM 2035 C C . PHE A 1 263 ? 67.78449 -10.42051 36.51148 1.000 40.69507 263 PHE A C 1
ATOM 2036 O O . PHE A 1 263 ? 67.36128 -9.76125 35.55913 1.000 42.93847 263 PHE A O 1
ATOM 2044 N N . GLY A 1 264 ? 67.42878 -11.68286 36.72215 1.000 42.20118 264 GLY A N 1
ATOM 2045 C CA . GLY A 1 264 ? 66.31940 -12.24396 35.97925 1.000 39.30473 264 GLY A CA 1
ATOM 2046 C C . GLY A 1 264 ? 65.03490 -11.49488 36.27361 1.000 40.30589 264 GLY A C 1
ATOM 2047 O O . GLY A 1 264 ? 64.83383 -10.96940 37.36981 1.000 40.62218 264 GLY A O 1
ATOM 2048 N N . TYR A 1 265 ? 64.16056 -11.42224 35.26706 1.000 38.71602 265 TYR A N 1
ATOM 2049 C CA . TYR A 1 265 ? 62.84749 -10.82708 35.49055 1.000 35.04097 265 TYR A CA 1
ATOM 2050 C C . TYR A 1 265 ? 62.08959 -11.56110 36.58902 1.000 37.81336 265 TYR A C 1
ATOM 2051 O O . TYR A 1 265 ? 61.33104 -10.94007 37.34210 1.000 35.57734 265 TYR A O 1
ATOM 2060 N N . ASP A 1 266 ? 62.28386 -12.87485 36.69606 1.000 38.93434 266 ASP A N 1
ATOM 2061 C CA . ASP A 1 266 ? 61.80630 -13.62830 37.84814 1.000 35.82798 266 ASP A CA 1
ATOM 2062 C C . ASP A 1 266 ? 62.59787 -13.20922 39.08204 1.000 40.49866 266 ASP A C 1
ATOM 2063 O O . ASP A 1 266 ? 63.80878 -13.44381 39.16032 1.000 36.12413 266 ASP A O 1
ATOM 2068 N N . PHE A 1 267 ? 61.91525 -12.59185 40.04389 1.000 34.61206 267 PHE A N 1
ATOM 2069 C CA . PHE A 1 267 ? 62.56848 -12.00691 41.20788 1.000 33.22873 267 PHE A CA 1
ATOM 2070 C C . PHE A 1 267 ? 61.54003 -11.90454 42.32617 1.000 37.23785 267 PHE A C 1
ATOM 2071 O O . PHE A 1 267 ? 60.91156 -10.85520 42.49668 1.000 39.13145 267 PHE A O 1
ATOM 2079 N N . ARG A 1 268 ? 61.33941 -12.98390 43.08426 1.000 31.80148 268 ARG A N 1
ATOM 2080 C CA . ARG A 1 268 ? 60.12529 -13.09779 43.87952 1.000 34.33850 268 ARG A CA 1
ATOM 2081 C C . ARG A 1 268 ? 60.36021 -13.91697 45.14509 1.000 38.48642 268 ARG A C 1
ATOM 2082 O O . ARG A 1 268 ? 61.45136 -14.44067 45.39277 1.000 28.87491 268 ARG A O 1
ATOM 2090 N N . ASP A 1 269 ? 59.29775 -14.01027 45.94999 1.000 39.62012 269 ASP A N 1
ATOM 2091 C CA . ASP A 1 269 ? 59.18242 -14.82844 47.15135 1.000 37.99993 269 ASP A CA 1
ATOM 2092 C C . ASP A 1 269 ? 60.16273 -14.39098 48.23700 1.000 36.55933 269 ASP A C 1
ATOM 2093 O O . ASP A 1 269 ? 60.98896 -15.19720 48.68553 1.000 34.16155 269 ASP A O 1
ATOM 2098 N N . PRO A 1 270 ? 60.08748 -13.14568 48.70979 1.000 34.19573 270 PRO A N 1
ATOM 2099 C CA . PRO A 1 270 ? 61.05040 -12.68839 49.72006 1.000 28.88563 270 PRO A CA 1
ATOM 2100 C C . PRO A 1 270 ? 60.83723 -13.39457 51.04669 1.000 35.53517 270 PRO A C 1
ATOM 2101 O O . PRO A 1 270 ? 59.70519 -13.57342 51.50141 1.000 36.05568 270 PRO A O 1
ATOM 2105 N N . LYS A 1 271 ? 61.94382 -13.79258 51.66942 1.000 37.57092 271 LYS A N 1
ATOM 2106 C CA . LYS A 1 271 ? 61.92779 -14.43642 52.97929 1.000 31.87286 271 LYS A CA 1
ATOM 2107 C C . LYS A 1 271 ? 62.87975 -13.66872 53.88669 1.000 34.05878 271 LYS A C 1
ATOM 2108 O O . LYS A 1 271 ? 64.08912 -13.63987 53.63860 1.000 37.46297 271 LYS A O 1
ATOM 2114 N N . VAL A 1 272 ? 62.33698 -13.04234 54.92636 1.000 33.09690 272 VAL A N 1
ATOM 2115 C CA . VAL A 1 272 ? 63.10024 -12.17192 55.81342 1.000 31.93832 272 VAL A CA 1
ATOM 2116 C C . VAL A 1 272 ? 63.36750 -12.92832 57.10939 1.000 33.71485 272 VAL A C 1
ATOM 2117 O O . VAL A 1 272 ? 62.43113 -13.32883 57.81188 1.000 32.71051 272 VAL A O 1
ATOM 2121 N N . GLU A 1 273 ? 64.64536 -13.13030 57.42259 1.000 33.72360 273 GLU A N 1
ATOM 2122 C CA . GLU A 1 273 ? 65.06948 -13.90001 58.58591 1.000 34.10483 273 GLU A CA 1
ATOM 2123 C C . GLU A 1 273 ? 65.80150 -12.97585 59.54509 1.000 37.77322 273 GLU A C 1
ATOM 2124 O O . GLU A 1 273 ? 66.77378 -12.32159 59.15770 1.000 43.16578 273 GLU A O 1
ATOM 2130 N N . CYS A 1 274 ? 65.35272 -12.93645 60.79634 1.000 39.92050 274 CYS A N 1
ATOM 2131 C CA . CYS A 1 274 ? 65.90753 -12.00427 61.76366 1.000 41.79720 274 CYS A CA 1
ATOM 2132 C C . CYS A 1 274 ? 66.67758 -12.67592 62.88789 1.000 41.46855 274 CYS A C 1
ATOM 2133 O O . CYS A 1 274 ? 67.33180 -11.97252 63.66408 1.000 46.28382 274 CYS A O 1
ATOM 2136 N N . GLY A 1 275 ? 66.63580 -14.00340 62.98677 1.000 41.91474 275 GLY A N 1
ATOM 2137 C CA . GLY A 1 275 ? 67.19182 -14.68988 64.13570 1.000 33.46314 275 GLY A CA 1
ATOM 2138 C C . GLY A 1 275 ? 68.50275 -15.41478 63.90661 1.000 36.13685 275 GLY A C 1
ATOM 2139 O O . GLY A 1 275 ? 68.86785 -16.28438 64.70241 1.000 38.80158 275 GLY A O 1
ATOM 2140 N N . MET A 1 276 ? 69.22903 -15.06963 62.84578 1.000 37.61073 276 MET A N 1
ATOM 2141 C CA . MET A 1 276 ? 70.50005 -15.71954 62.56168 1.000 39.03408 276 MET A CA 1
ATOM 2142 C C . MET A 1 276 ? 71.66007 -14.99170 63.24094 1.000 45.71194 276 MET A C 1
ATOM 2143 O O . MET A 1 276 ? 71.52440 -13.87873 63.75492 1.000 48.29447 276 MET A O 1
ATOM 2148 N N . GLY A 1 277 ? 72.81971 -15.64646 63.23243 1.000 43.75627 277 GLY A N 1
ATOM 2149 C CA . GLY A 1 277 ? 74.02438 -15.09438 63.81912 1.000 39.46930 277 GLY A CA 1
ATOM 2150 C C . GLY A 1 277 ? 75.27752 -15.54865 63.09847 1.000 44.38886 277 GLY A C 1
ATOM 2151 O O . GLY A 1 277 ? 75.20105 -16.10570 61.99922 1.000 48.12125 277 GLY A O 1
ATOM 2152 N N . GLY A 1 278 ? 76.43623 -15.32081 63.70462 1.000 39.02881 278 GLY A N 1
ATOM 2153 C CA . GLY A 1 278 ? 77.70348 -15.68333 63.10707 1.000 41.47769 278 GLY A CA 1
ATOM 2154 C C . GLY A 1 278 ? 78.46045 -14.47223 62.58900 1.000 46.03000 278 GLY A C 1
ATOM 2155 O O . GLY A 1 278 ? 77.94677 -13.35345 62.50990 1.000 45.63879 278 GLY A O 1
ATOM 2156 N N . GLU A 1 279 ? 79.71552 -14.72239 62.21108 1.000 49.86615 279 GLU A N 1
ATOM 2157 C CA . GLU A 1 279 ? 80.61679 -13.64125 61.82796 1.000 55.54728 279 GLU A CA 1
ATOM 2158 C C . GLU A 1 279 ? 80.24812 -12.99637 60.49812 1.000 52.11307 279 GLU A C 1
ATOM 2159 O O . GLU A 1 279 ? 80.74563 -11.90620 60.19773 1.000 52.07538 279 GLU A O 1
ATOM 2165 N N . ALA A 1 280 ? 79.39686 -13.63346 59.69818 1.000 51.82106 280 ALA A N 1
ATOM 2166 C CA . ALA A 1 280 ? 79.10007 -13.14328 58.35985 1.000 46.12211 280 ALA A CA 1
ATOM 2167 C C . ALA A 1 280 ? 77.93639 -12.16183 58.31475 1.000 47.28223 280 ALA A C 1
ATOM 2168 O O . ALA A 1 280 ? 77.72596 -11.52914 57.27498 1.000 48.96687 280 ALA A O 1
ATOM 2170 N N . LEU A 1 281 ? 77.18641 -12.00800 59.40343 1.000 48.03899 281 LEU A N 1
ATOM 2171 C CA . LEU A 1 281 ? 75.97659 -11.19915 59.40527 1.000 44.86654 281 LEU A CA 1
ATOM 2172 C C . LEU A 1 281 ? 76.09669 -10.02641 60.36899 1.000 46.61791 281 LEU A C 1
ATOM 2173 O O . LEU A 1 281 ? 76.77553 -10.10593 61.39795 1.000 47.25507 281 LEU A O 1
ATOM 2178 N N . ASP A 1 282 ? 75.42440 -8.93353 60.01732 1.000 40.84439 282 ASP A N 1
ATOM 2179 C CA . ASP A 1 282 ? 75.32096 -7.76400 60.87638 1.000 43.86422 282 ASP A CA 1
ATOM 2180 C C . ASP A 1 282 ? 74.15292 -7.97443 61.83042 1.000 47.42854 282 ASP A C 1
ATOM 2181 O O . ASP A 1 282 ? 72.99881 -8.03855 61.38758 1.000 47.69585 282 ASP A O 1
ATOM 2186 N N . PRO A 1 283 ? 74.40427 -8.08752 63.13778 1.000 44.23560 283 PRO A N 1
ATOM 2187 C CA . PRO A 1 283 ? 73.29758 -8.34468 64.07495 1.000 42.68998 283 PRO A CA 1
ATOM 2188 C C . PRO A 1 283 ? 72.28369 -7.21714 64.14395 1.000 46.40917 283 PRO A C 1
ATOM 2189 O O . PRO A 1 283 ? 71.16299 -7.44083 64.61872 1.000 45.46125 283 PRO A O 1
ATOM 2193 N N . ASP A 1 284 ? 72.63410 -6.01921 63.68168 1.000 46.92603 284 ASP A N 1
ATOM 2194 C CA . ASP A 1 284 ? 71.71437 -4.89193 63.64495 1.000 42.49905 284 ASP A CA 1
ATOM 2195 C C . ASP A 1 284 ? 70.93276 -4.80792 62.33846 1.000 43.30180 284 ASP A C 1
ATOM 2196 O O . ASP A 1 284 ? 70.22040 -3.82273 62.12131 1.000 44.68259 284 ASP A O 1
ATOM 2201 N N . ARG A 1 285 ? 71.04105 -5.81153 61.46969 1.000 37.81266 285 ARG A N 1
ATOM 2202 C CA . ARG A 1 285 ? 70.33021 -5.81523 60.20019 1.000 38.27884 285 ARG A CA 1
ATOM 2203 C C . ARG A 1 285 ? 69.54113 -7.10688 60.04632 1.000 39.43820 285 ARG A C 1
ATOM 2204 O O . ARG A 1 285 ? 69.98756 -8.17340 60.47814 1.000 43.82478 285 ARG A O 1
ATOM 2212 N N . ALA A 1 286 ? 68.36037 -6.99986 59.44364 1.000 40.11270 286 ALA A N 1
ATOM 2213 C CA . ALA A 1 286 ? 67.58434 -8.16125 59.03724 1.000 36.78056 286 ALA A CA 1
ATOM 2214 C C . ALA A 1 286 ? 67.94083 -8.52954 57.60427 1.000 41.02856 286 ALA A C 1
ATOM 2215 O O . ALA A 1 286 ? 68.31546 -7.67129 56.80218 1.000 40.85160 286 ALA A O 1
ATOM 2217 N N . TYR A 1 287 ? 67.81886 -9.81426 57.28306 1.000 38.31693 287 TYR A N 1
ATOM 2218 C CA . TYR A 1 287 ? 68.27743 -10.33074 56.00230 1.000 34.03051 287 TYR A CA 1
ATOM 2219 C C . TYR A 1 287 ? 67.12705 -10.95840 55.22749 1.000 38.40925 287 TYR A C 1
ATOM 2220 O O . TYR A 1 287 ? 66.27664 -11.64668 55.80049 1.000 44.98877 287 TYR A O 1
ATOM 2229 N N . MET A 1 288 ? 67.11550 -10.70751 53.91787 1.000 32.78563 288 MET A N 1
ATOM 2230 C CA . MET A 1 288 ? 66.04756 -11.12871 53.01972 1.000 30.33637 288 MET A CA 1
ATOM 2231 C C . MET A 1 288 ? 66.66318 -11.87645 51.84590 1.000 36.90881 288 MET A C 1
ATOM 2232 O O . MET A 1 288 ? 67.55358 -11.34922 51.16923 1.000 35.20787 288 MET A O 1
ATOM 2237 N N . VAL A 1 289 ? 66.20086 -13.09942 51.60797 1.000 31.19885 289 VAL A N 1
ATOM 2238 C CA . VAL A 1 289 ? 66.56649 -13.84475 50.40879 1.000 35.01052 289 VAL A CA 1
ATOM 2239 C C . VAL A 1 289 ? 65.43450 -13.71802 49.40232 1.000 38.16810 289 VAL A C 1
ATOM 2240 O O . VAL A 1 289 ? 64.25282 -13.69220 49.77215 1.000 37.02993 289 VAL A O 1
ATOM 2244 N N . THR A 1 290 ? 65.79550 -13.61365 48.12838 1.000 34.81254 290 THR A N 1
ATOM 2245 C CA . THR A 1 290 ? 64.83354 -13.58543 47.04143 1.000 31.66888 290 THR A CA 1
ATOM 2246 C C . THR A 1 290 ? 65.27149 -14.59011 45.98620 1.000 38.11347 290 THR A C 1
ATOM 2247 O O . THR A 1 290 ? 66.45486 -14.91885 45.86624 1.000 39.11729 290 THR A O 1
ATOM 2251 N N . ALA A 1 291 ? 64.29962 -15.08591 45.22792 1.000 35.81265 291 ALA A N 1
ATOM 2252 C CA . ALA A 1 291 ? 64.53537 -16.10476 44.21437 1.000 34.06003 291 ALA A CA 1
ATOM 2253 C C . ALA A 1 291 ? 64.65530 -15.44317 42.84615 1.000 36.96241 291 ALA A C 1
ATOM 2254 O O . ALA A 1 291 ? 63.73379 -14.74632 42.40757 1.000 39.23002 291 ALA A O 1
ATOM 2256 N N . THR A 1 292 ? 65.78303 -15.66276 42.17712 1.000 34.39667 292 THR A N 1
ATOM 2257 C CA . THR A 1 292 ? 66.00390 -15.13421 40.83442 1.000 36.86466 292 THR A CA 1
ATOM 2258 C C . THR A 1 292 ? 67.06538 -15.98654 40.14374 1.000 37.12044 292 THR A C 1
ATOM 2259 O O . THR A 1 292 ? 67.38349 -17.09461 40.58702 1.000 42.15416 292 THR A O 1
ATOM 2263 N N . ASN A 1 293 ? 67.60095 -15.47018 39.03881 1.000 38.97319 293 ASN A N 1
ATOM 2264 C CA . ASN A 1 293 ? 68.73035 -16.07597 38.35024 1.000 38.56033 293 ASN A CA 1
ATOM 2265 C C . ASN A 1 293 ? 69.71099 -14.97494 37.97374 1.000 34.32317 293 ASN A C 1
ATOM 2266 O O . ASN A 1 293 ? 69.32658 -13.81633 37.79902 1.000 32.94204 293 ASN A O 1
ATOM 2271 N N . LEU A 1 294 ? 70.98195 -15.34077 37.85829 1.000 35.16754 294 LEU A N 1
ATOM 2272 C CA . LEU A 1 294 ? 72.02301 -14.37641 37.54357 1.000 35.65304 294 LEU A CA 1
ATOM 2273 C C . LEU A 1 294 ? 72.88038 -14.89272 36.40135 1.000 42.61173 294 LEU A C 1
ATOM 2274 O O . LEU A 1 294 ? 72.95947 -16.10591 36.17770 1.000 45.68175 294 LEU A O 1
ATOM 2279 N N . PRO A 1 295 ? 73.51917 -13.99919 35.64537 1.000 39.05346 295 PRO A N 1
ATOM 2280 C CA . PRO A 1 295 ? 74.41926 -14.45116 34.57763 1.000 37.29467 295 PRO A CA 1
ATOM 2281 C C . PRO A 1 295 ? 75.58284 -15.24447 35.15075 1.000 42.38422 295 PRO A C 1
ATOM 2282 O O . PRO A 1 295 ? 76.20037 -14.84370 36.14010 1.000 43.72630 295 PRO A O 1
ATOM 2286 N N . VAL A 1 296 ? 75.88477 -16.37927 34.51388 1.000 40.46998 296 VAL A N 1
ATOM 2287 C CA . VAL A 1 296 ? 77.00078 -17.20039 34.96410 1.000 39.66990 296 VAL A CA 1
ATOM 2288 C C . VAL A 1 296 ? 78.32016 -16.45324 34.84206 1.000 45.90453 296 VAL A C 1
ATOM 2289 O O . VAL A 1 296 ? 79.29857 -16.81533 35.50473 1.000 53.35817 296 VAL A O 1
ATOM 2293 N N . SER A 1 297 ? 78.37006 -15.40386 34.01622 1.000 44.22602 297 SER A N 1
ATOM 2294 C CA . SER A 1 297 ? 79.56471 -14.57532 33.90960 1.000 44.74468 297 SER A CA 1
ATOM 2295 C C . SER A 1 297 ? 79.87069 -13.81382 35.19338 1.000 45.65684 297 SER A C 1
ATOM 2296 O O . SER A 1 297 ? 80.97699 -13.28073 35.32669 1.000 47.16254 297 SER A O 1
ATOM 2299 N N . GLU A 1 298 ? 78.92871 -13.74889 36.13350 1.000 47.64849 298 GLU A N 1
ATOM 2300 C CA . GLU A 1 298 ? 79.19153 -13.18350 37.45117 1.000 48.04547 298 GLU A CA 1
ATOM 2301 C C . GLU A 1 298 ? 79.92605 -14.15183 38.36895 1.000 50.62301 298 GLU A C 1
ATOM 2302 O O . GLU A 1 298 ? 80.15960 -13.81941 39.53641 1.000 53.03727 298 GLU A O 1
ATOM 2308 N N . PHE A 1 299 ? 80.28713 -15.33367 37.87542 1.000 50.50159 299 PHE A N 1
ATOM 2309 C CA . PHE A 1 299 ? 80.96527 -16.34825 38.66497 1.000 51.27273 299 PHE A CA 1
ATOM 2310 C C . PHE A 1 299 ? 82.17756 -16.85247 37.89499 1.000 53.68880 299 PHE A C 1
ATOM 2311 O O . PHE A 1 299 ? 82.28413 -16.67329 36.67921 1.000 55.08039 299 PHE A O 1
ATOM 2319 N N . GLY A 1 300 ? 83.09627 -17.48653 38.62058 1.000 57.34780 300 GLY A N 1
ATOM 2320 C CA . GLY A 1 300 ? 84.28594 -18.01894 37.98328 1.000 52.90697 300 GLY A CA 1
ATOM 2321 C C . GLY A 1 300 ? 83.94508 -19.06619 36.94144 1.000 58.39912 300 GLY A C 1
ATOM 2322 O O . GLY A 1 300 ? 82.89359 -19.70774 36.99011 1.000 58.85842 300 GLY A O 1
ATOM 2323 N N . ALA A 1 301 ? 84.85270 -19.23042 35.97463 1.000 60.62155 301 ALA A N 1
ATOM 2324 C CA . ALA A 1 301 ? 84.63494 -20.19650 34.90423 1.000 55.66620 301 ALA A CA 1
ATOM 2325 C C . ALA A 1 301 ? 84.57172 -21.62633 35.42221 1.000 58.21321 301 ALA A C 1
ATOM 2326 O O . ALA A 1 301 ? 83.99307 -22.49188 34.75596 1.000 58.54019 301 ALA A O 1
ATOM 2328 N N . ASP A 1 302 ? 85.14867 -21.88966 36.59402 1.000 58.21018 302 ASP A N 1
ATOM 2329 C CA . ASP A 1 302 ? 85.16950 -23.21358 37.19669 1.000 60.54078 302 ASP A CA 1
ATOM 2330 C C . ASP A 1 302 ? 84.03916 -23.42024 38.19737 1.000 61.18716 302 ASP A C 1
ATOM 2331 O O . ASP A 1 302 ? 84.13732 -24.30940 39.05081 1.000 63.34742 302 ASP A O 1
ATOM 2336 N N . ALA A 1 303 ? 82.96912 -22.62500 38.10737 1.000 54.67774 303 ALA A N 1
ATOM 2337 C CA . ALA A 1 303 ? 81.96778 -22.60041 39.17003 1.000 49.35640 303 ALA A CA 1
ATOM 2338 C C . ALA A 1 303 ? 81.27096 -23.94429 39.34553 1.000 51.59803 303 ALA A C 1
ATOM 2339 O O . ALA A 1 303 ? 80.81280 -24.26055 40.44889 1.000 62.23524 303 ALA A O 1
ATOM 2341 N N . ALA A 1 304 ? 81.17719 -24.74735 38.28407 1.000 46.86875 304 ALA A N 1
ATOM 2342 C CA . ALA A 1 304 ? 80.45742 -26.01202 38.39487 1.000 46.58506 304 ALA A CA 1
ATOM 2343 C C . ALA A 1 304 ? 81.22069 -27.03344 39.23135 1.000 54.68188 304 ALA A C 1
ATOM 2344 O O . ALA A 1 304 ? 80.60021 -27.90172 39.85657 1.000 57.03209 304 ALA A O 1
ATOM 2346 N N . ASP A 1 305 ? 82.56471 -26.95132 39.25809 1.000 59.07697 305 ASP A N 1
ATOM 2347 C CA . ASP A 1 305 ? 83.40074 -27.81818 40.09928 1.000 65.95026 305 ASP A CA 1
ATOM 2348 C C . ASP A 1 305 ? 84.48639 -26.93589 40.72680 1.000 63.27439 305 ASP A C 1
ATOM 2349 O O . ASP A 1 305 ? 85.63221 -26.89972 40.27364 1.000 66.76110 305 ASP A O 1
ATOM 2354 N N . SER A 1 306 ? 84.11462 -26.21747 41.78461 1.000 66.21825 306 SER A N 1
ATOM 2355 C CA . SER A 1 306 ? 85.03879 -25.36634 42.52027 1.000 69.50770 306 SER A CA 1
ATOM 2356 C C . SER A 1 306 ? 84.79678 -25.54073 44.01276 1.000 69.87215 306 SER A C 1
ATOM 2357 O O . SER A 1 306 ? 83.84023 -26.19287 44.43946 1.000 70.59929 306 SER A O 1
ATOM 2360 N N . ALA A 1 307 ? 85.68459 -24.94659 44.80948 1.000 67.50309 307 ALA A N 1
ATOM 2361 C CA . ALA A 1 307 ? 85.55295 -24.91873 46.25978 1.000 64.92550 307 ALA A CA 1
ATOM 2362 C C . ALA A 1 307 ? 85.10974 -23.55437 46.76955 1.000 64.60506 307 ALA A C 1
ATOM 2363 O O . ALA A 1 307 ? 85.10728 -23.32375 47.98354 1.000 70.41068 307 ALA A O 1
ATOM 2365 N N . VAL A 1 308 ? 84.73327 -22.65229 45.87350 1.000 59.37528 308 VAL A N 1
ATOM 2366 C CA . VAL A 1 308 ? 84.37336 -21.28528 46.26648 1.000 55.91990 308 VAL A CA 1
ATOM 2367 C C . VAL A 1 308 ? 83.07210 -21.31422 47.05875 1.000 51.90109 308 VAL A C 1
ATOM 2368 O O . VAL A 1 308 ? 82.12511 -22.01466 46.65827 1.000 55.26177 308 VAL A O 1
ATOM 2372 N N . PRO A 1 309 ? 82.98021 -20.60300 48.18004 1.000 49.62792 309 PRO A N 1
ATOM 2373 C CA . PRO A 1 309 ? 81.71111 -20.53874 48.91186 1.000 46.45917 309 PRO A CA 1
ATOM 2374 C C . PRO A 1 309 ? 80.65165 -19.79022 48.11950 1.000 49.24603 309 PRO A C 1
ATOM 2375 O O . PRO A 1 309 ? 80.94420 -18.99533 47.22385 1.000 52.34682 309 PRO A O 1
ATOM 2379 N N . GLY A 1 310 ? 79.39586 -20.05808 48.47302 1.000 47.07693 310 GLY A N 1
ATOM 2380 C CA . GLY A 1 310 ? 78.26325 -19.47920 47.78695 1.000 37.45540 310 GLY A CA 1
ATOM 2381 C C . GLY A 1 310 ? 77.77137 -20.26119 46.58939 1.000 41.37672 310 GLY A C 1
ATOM 2382 O O . GLY A 1 310 ? 76.81414 -19.82365 45.93561 1.000 43.87690 310 GLY A O 1
ATOM 2383 N N . ILE A 1 311 ? 78.38851 -21.39969 46.27937 1.000 39.68272 311 ILE A N 1
ATOM 2384 C CA . ILE A 1 311 ? 78.03341 -22.20486 45.11755 1.000 40.64365 311 ILE A CA 1
ATOM 2385 C C . ILE A 1 311 ? 77.83667 -23.64495 45.56559 1.000 43.79464 311 ILE A C 1
ATOM 2386 O O . ILE A 1 311 ? 78.71180 -24.22103 46.21993 1.000 50.66134 311 ILE A O 1
ATOM 2391 N N . SER A 1 312 ? 76.69161 -24.22134 45.21971 1.000 45.72396 312 SER A N 1
ATOM 2392 C CA . SER A 1 312 ? 76.43492 -25.63796 45.43352 1.000 44.45838 312 SER A CA 1
ATOM 2393 C C . SER A 1 312 ? 76.66148 -26.36499 44.11500 1.000 47.34324 312 SER A C 1
ATOM 2394 O O . SER A 1 312 ? 76.15957 -25.93405 43.07125 1.000 50.51464 312 SER A O 1
ATOM 2397 N N . THR A 1 313 ? 77.42675 -27.45703 44.16142 1.000 50.56132 313 THR A N 1
ATOM 2398 C CA . THR A 1 313 ? 77.89677 -28.11384 42.95076 1.000 46.60390 313 THR A CA 1
ATOM 2399 C C . THR A 1 313 ? 77.30915 -29.49769 42.71380 1.000 48.80607 313 THR A C 1
ATOM 2400 O O . THR A 1 313 ? 77.55522 -30.06927 41.64589 1.000 51.64316 313 THR A O 1
ATOM 2404 N N . GLN A 1 314 ? 76.55678 -30.06022 43.65973 1.000 46.72594 314 GLN A N 1
ATOM 2405 C CA . GLN A 1 314 ? 76.02322 -31.40148 43.45259 1.000 46.65578 314 GLN A CA 1
ATOM 2406 C C . GLN A 1 314 ? 75.02497 -31.39792 42.30092 1.000 45.57972 314 GLN A C 1
ATOM 2407 O O . GLN A 1 314 ? 74.10756 -30.57248 42.25538 1.000 41.36732 314 GLN A O 1
ATOM 2413 N N . ASN A 1 315 ? 75.21279 -32.32338 41.36636 1.000 48.08814 315 ASN A N 1
ATOM 2414 C CA . ASN A 1 315 ? 74.42295 -32.39500 40.14321 1.000 48.64189 315 ASN A CA 1
ATOM 2415 C C . ASN A 1 315 ? 73.62596 -33.69086 40.17069 1.000 47.33888 315 ASN A C 1
ATOM 2416 O O . ASN A 1 315 ? 74.19770 -34.77741 40.03633 1.000 48.76808 315 ASN A O 1
ATOM 2421 N N . THR A 1 316 ? 72.30988 -33.57854 40.33458 1.000 47.61735 316 THR A N 1
ATOM 2422 C CA . THR A 1 316 ? 71.44954 -34.75349 40.37362 1.000 46.75344 316 THR A CA 1
ATOM 2423 C C . THR A 1 316 ? 71.17205 -35.33258 38.98843 1.000 49.98867 316 THR A C 1
ATOM 2424 O O . THR A 1 316 ? 70.34425 -36.24133 38.87181 1.000 50.15518 316 THR A O 1
ATOM 2428 N N . GLY A 1 317 ? 71.85303 -34.84205 37.95372 1.000 48.50408 317 GLY A N 1
ATOM 2429 C CA . GLY A 1 317 ? 71.86979 -35.50725 36.66388 1.000 42.97465 317 GLY A CA 1
ATOM 2430 C C . GLY A 1 317 ? 70.55371 -35.54249 35.92063 1.000 45.80447 317 GLY A C 1
ATOM 2431 O O . GLY A 1 317 ? 70.31263 -36.47789 35.15041 1.000 43.85082 317 GLY A O 1
ATOM 2432 N N . GLY A 1 318 ? 69.70010 -34.54953 36.11694 1.000 45.90880 318 GLY A N 1
ATOM 2433 C CA . GLY A 1 318 ? 68.41935 -34.48047 35.44244 1.000 44.43214 318 GLY A CA 1
ATOM 2434 C C . GLY A 1 318 ? 68.48142 -33.72329 34.13448 1.000 49.56839 318 GLY A C 1
ATOM 2435 O O . GLY A 1 318 ? 69.51736 -33.67763 33.46306 1.000 53.02272 318 GLY A O 1
ATOM 2436 N N . TRP A 1 319 ? 67.35454 -33.11283 33.76636 1.000 48.34790 319 TRP A N 1
ATOM 2437 C CA . TRP A 1 319 ? 67.25789 -32.40891 32.49534 1.000 48.11674 319 TRP A CA 1
ATOM 2438 C C . TRP A 1 319 ? 66.29021 -31.24043 32.61885 1.000 47.07005 319 TRP A C 1
ATOM 2439 O O . TRP A 1 319 ? 65.50307 -31.15199 33.56454 1.000 50.26144 319 TRP A O 1
ATOM 2450 N N . PHE A 1 320 ? 66.36147 -30.34407 31.63704 1.000 49.97659 320 PHE A N 1
ATOM 2451 C CA . PHE A 1 320 ? 65.52955 -29.15020 31.59245 1.000 45.65656 320 PHE A CA 1
ATOM 2452 C C . PHE A 1 320 ? 64.26625 -29.40967 30.78115 1.000 43.74649 320 PHE A C 1
ATOM 2453 O O . PHE A 1 320 ? 64.31890 -30.01309 29.70627 1.000 49.81457 320 PHE A O 1
ATOM 2461 N N . THR A 1 321 ? 63.13304 -28.93263 31.29647 1.000 42.81270 321 THR A N 1
ATOM 2462 C CA . THR A 1 321 ? 61.84126 -29.05344 30.62996 1.000 44.89395 321 THR A CA 1
ATOM 2463 C C . THR A 1 321 ? 60.84363 -28.15474 31.34561 1.000 43.11053 321 THR A C 1
ATOM 2464 O O . THR A 1 321 ? 60.88772 -28.04750 32.57135 1.000 44.10383 321 THR A O 1
ATOM 2468 N N . TYR A 1 322 ? 59.95344 -27.50344 30.59007 1.000 43.58279 322 TYR A N 1
ATOM 2469 C CA A TYR A 1 322 ? 58.90680 -26.61508 31.08713 0.460 44.97580 322 TYR A CA 1
ATOM 2470 C CA B TYR A 1 322 ? 59.00761 -26.64972 31.29607 0.540 44.66864 322 TYR A CA 1
ATOM 2471 C C . TYR A 1 322 ? 57.70131 -27.35806 31.64679 1.000 44.25565 322 TYR A C 1
ATOM 2472 O O . TYR A 1 322 ? 56.81209 -26.72255 32.22196 1.000 47.16081 322 TYR A O 1
ATOM 2489 N N . SER A 1 323 ? 57.59917 -28.66219 31.41395 1.000 43.77149 323 SER A N 1
ATOM 2490 C CA . SER A 1 323 ? 56.39048 -29.38577 31.77197 1.000 48.61172 323 SER A CA 1
ATOM 2491 C C . SER A 1 323 ? 56.71928 -30.57936 32.65779 1.000 48.26577 323 SER A C 1
ATOM 2492 O O . SER A 1 323 ? 57.76806 -31.21004 32.49309 1.000 44.15984 323 SER A O 1
ATOM 2495 N N . PRO A 1 324 ? 55.82710 -30.91344 33.59654 1.000 48.37654 324 PRO A N 1
ATOM 2496 C CA . PRO A 1 324 ? 56.09440 -32.04380 34.50637 1.000 44.05918 324 PRO A CA 1
ATOM 2497 C C . PRO A 1 324 ? 56.32241 -33.36303 33.79888 1.000 49.23566 324 PRO A C 1
ATOM 2498 O O . PRO A 1 324 ? 56.98856 -34.24142 34.36017 1.000 47.88323 324 PRO A O 1
ATOM 2502 N N . GLN A 1 325 ? 55.79111 -33.53574 32.59257 1.000 49.64698 325 GLN A N 1
ATOM 2503 C CA . GLN A 1 325 ? 55.94380 -34.77147 31.84198 1.000 49.87331 325 GLN A CA 1
ATOM 2504 C C . GLN A 1 325 ? 56.97404 -34.65965 30.72782 1.000 51.13104 325 GLN A C 1
ATOM 2505 O O . GLN A 1 325 ? 57.18131 -35.63310 29.99433 1.000 46.26352 325 GLN A O 1
ATOM 2511 N N . GLY A 1 326 ? 57.62421 -33.50711 30.59497 1.000 53.60946 326 GLY A N 1
ATOM 2512 C CA . GLY A 1 326 ? 58.52336 -33.29970 29.47150 1.000 50.73403 326 GLY A CA 1
ATOM 2513 C C . GLY A 1 326 ? 59.70154 -34.25310 29.51097 1.000 52.82114 326 GLY A C 1
ATOM 2514 O O . GLY A 1 326 ? 60.31252 -34.48163 30.55903 1.000 51.16264 326 GLY A O 1
ATOM 2515 N N . LYS A 1 327 ? 60.02046 -34.81688 28.35290 1.000 54.74671 327 LYS A N 1
ATOM 2516 C CA . LYS A 1 327 ? 61.11984 -35.75411 28.20810 1.000 59.86802 327 LYS A CA 1
ATOM 2517 C C . LYS A 1 327 ? 62.41757 -35.01466 27.90194 1.000 56.49977 327 LYS A C 1
ATOM 2518 O O . LYS A 1 327 ? 62.39883 -33.86487 27.44972 1.000 53.21737 327 LYS A O 1
ATOM 2524 N N . PRO A 1 328 ? 63.56895 -35.63920 28.15961 1.000 54.20791 328 PRO A N 1
ATOM 2525 C CA . PRO A 1 328 ? 64.84039 -34.91764 28.02519 1.000 53.39592 328 PRO A CA 1
ATOM 2526 C C . PRO A 1 328 ? 65.21209 -34.64455 26.57657 1.000 56.27261 328 PRO A C 1
ATOM 2527 O O . PRO A 1 328 ? 64.88944 -35.41074 25.66487 1.000 58.14648 328 PRO A O 1
ATOM 2531 N N . GLY A 1 329 ? 65.89843 -33.51832 26.37692 1.000 58.28929 329 GLY A N 1
ATOM 2532 C CA . GLY A 1 329 ? 66.44739 -33.15528 25.08967 1.000 58.91282 329 GLY A CA 1
ATOM 2533 C C . GLY A 1 329 ? 65.53706 -32.34512 24.19399 1.000 58.84472 329 GLY A C 1
ATOM 2534 O O . GLY A 1 329 ? 65.99518 -31.86897 23.14710 1.000 67.63288 329 GLY A O 1
ATOM 2535 N N . VAL A 1 330 ? 64.26983 -32.16529 24.56839 1.000 54.69652 330 VAL A N 1
ATOM 2536 C CA . VAL A 1 330 ? 63.31568 -31.49756 23.68565 1.000 51.31593 330 VAL A CA 1
ATOM 2537 C C . VAL A 1 330 ? 63.64144 -30.01402 23.57018 1.000 49.34939 330 VAL A C 1
ATOM 2538 O O . VAL A 1 330 ? 63.85223 -29.48845 22.47108 1.000 55.03190 330 VAL A O 1
ATOM 2542 N N . ASP A 1 331 ? 63.69043 -29.31961 24.70198 1.000 48.58077 331 ASP A N 1
ATOM 2543 C CA . ASP A 1 331 ? 63.89012 -27.87989 24.72909 1.000 50.52998 331 ASP A CA 1
ATOM 2544 C C . ASP A 1 331 ? 65.18514 -27.53950 25.45485 1.000 49.45613 331 ASP A C 1
ATOM 2545 O O . ASP A 1 331 ? 65.69831 -28.32237 26.25874 1.000 48.82038 331 ASP A O 1
ATOM 2550 N N . GLN A 1 332 ? 65.70889 -26.34756 25.15974 1.000 43.57133 332 GLN A N 1
ATOM 2551 C CA . GLN A 1 332 ? 67.03539 -25.97316 25.62755 1.000 39.17002 332 GLN A CA 1
ATOM 2552 C C . GLN A 1 332 ? 66.94070 -25.01554 26.79923 1.000 42.90938 332 GLN A C 1
ATOM 2553 O O . GLN A 1 332 ? 66.13285 -24.07699 26.76286 1.000 48.66317 332 GLN A O 1
ATOM 2559 N N . PRO A 1 333 ? 67.74376 -25.21156 27.84303 1.000 46.03101 333 PRO A N 1
ATOM 2560 C CA . PRO A 1 333 ? 67.71227 -24.28438 28.98174 1.000 43.29741 333 PRO A CA 1
ATOM 2561 C C . PRO A 1 333 ? 68.38549 -22.96159 28.65630 1.000 45.30291 333 PRO A C 1
ATOM 2562 O O . PRO A 1 333 ? 68.91526 -22.77780 27.55656 1.000 39.93114 333 PRO A O 1
ATOM 2566 N N . ASN A 1 334 ? 68.35884 -22.03012 29.60457 1.000 46.47036 334 ASN A N 1
ATOM 2567 C CA . ASN A 1 334 ? 69.09461 -20.77523 29.48184 1.000 41.94898 334 ASN A CA 1
ATOM 2568 C C . ASN A 1 334 ? 70.54429 -21.04773 29.86241 1.000 45.63591 334 ASN A C 1
ATOM 2569 O O . ASN A 1 334 ? 70.87805 -21.17845 31.04252 1.000 50.45204 334 ASN A O 1
ATOM 2574 N N . ASN A 1 335 ? 71.41295 -21.13610 28.85730 1.000 46.89178 335 ASN A N 1
ATOM 2575 C CA . ASN A 1 335 ? 72.81892 -21.44848 29.07830 1.000 45.76635 335 ASN A CA 1
ATOM 2576 C C . ASN A 1 335 ? 73.61565 -20.26686 29.61525 1.000 48.11442 335 ASN A C 1
ATOM 2577 O O . ASN A 1 335 ? 74.82080 -20.41032 29.84832 1.000 52.11414 335 ASN A O 1
ATOM 2582 N N . ALA A 1 336 ? 72.97972 -19.11450 29.82389 1.000 42.52950 336 ALA A N 1
ATOM 2583 C CA . ALA A 1 336 ? 73.66655 -17.92334 30.30106 1.000 45.43276 336 ALA A CA 1
ATOM 2584 C C . ALA A 1 336 ? 73.38668 -17.60960 31.76265 1.000 45.31983 336 ALA A C 1
ATOM 2585 O O . ALA A 1 336 ? 74.06802 -16.75161 32.33270 1.000 44.92749 336 ALA A O 1
ATOM 2587 N N . THR A 1 337 ? 72.41319 -18.27441 32.37901 1.000 41.05016 337 THR A N 1
ATOM 2588 C CA . THR A 1 337 ? 71.98863 -17.95853 33.73182 1.000 38.52096 337 THR A CA 1
ATOM 2589 C C . THR A 1 337 ? 72.08732 -19.18306 34.63296 1.000 42.77260 337 THR A C 1
ATOM 2590 O O . THR A 1 337 ? 72.17824 -20.32608 34.17154 1.000 43.33584 337 THR A O 1
ATOM 2594 N N . VAL A 1 338 ? 72.06165 -18.91671 35.93478 1.000 41.81050 338 VAL A N 1
ATOM 2595 C CA . VAL A 1 338 ? 72.09349 -19.94516 36.97128 1.000 46.35757 338 VAL A CA 1
ATOM 2596 C C . VAL A 1 338 ? 71.15377 -19.49770 38.08604 1.000 42.04781 338 VAL A C 1
ATOM 2597 O O . VAL A 1 338 ? 71.11738 -18.30296 38.41705 1.000 39.68895 338 VAL A O 1
ATOM 2601 N N . PRO A 1 339 ? 70.35883 -20.39601 38.66734 1.000 39.66661 339 PRO A N 1
ATOM 2602 C CA . PRO A 1 339 ? 69.49161 -19.99348 39.78141 1.000 36.70596 339 PRO A CA 1
ATOM 2603 C C . PRO A 1 339 ? 70.30964 -19.44941 40.94299 1.000 39.25156 339 PRO A C 1
ATOM 2604 O O . PRO A 1 339 ? 71.34128 -20.01160 41.31679 1.000 43.25151 339 PRO A O 1
ATOM 2608 N N . ALA A 1 340 ? 69.84266 -18.33858 41.51173 1.000 33.52715 340 ALA A N 1
ATOM 2609 C CA . ALA A 1 340 ? 70.56308 -17.67256 42.58645 1.000 36.73053 340 ALA A CA 1
ATOM 2610 C C . ALA A 1 340 ? 69.59487 -17.14393 43.63346 1.000 44.84724 340 ALA A C 1
ATOM 2611 O O . ALA A 1 340 ? 68.48663 -16.70698 43.30815 1.000 40.94804 340 ALA A O 1
ATOM 2613 N N . MET A 1 341 ? 70.02732 -17.18771 44.89147 1.000 41.14289 341 MET A N 1
ATOM 2614 C CA . MET A 1 341 ? 69.32048 -16.55307 46.00034 1.000 38.53575 341 MET A CA 1
ATOM 2615 C C . MET A 1 341 ? 69.99828 -15.21762 46.26626 1.000 36.76688 341 MET A C 1
ATOM 2616 O O . MET A 1 341 ? 71.06402 -15.16154 46.88477 1.000 43.67133 341 MET A O 1
ATOM 2621 N N . THR A 1 342 ? 69.38152 -14.14269 45.79466 1.000 36.79995 342 THR A N 1
ATOM 2622 C CA . THR A 1 342 ? 69.93526 -12.81333 45.99386 1.000 38.23507 342 THR A CA 1
ATOM 2623 C C . THR A 1 342 ? 69.60375 -12.31585 47.39397 1.000 33.82524 342 THR A C 1
ATOM 2624 O O . THR A 1 342 ? 68.43832 -12.30858 47.80291 1.000 32.57197 342 THR A O 1
ATOM 2628 N N . LEU A 1 343 ? 70.63622 -11.91086 48.12727 1.000 31.92716 343 LEU A N 1
ATOM 2629 C CA . LEU A 1 343 ? 70.51521 -11.53074 49.52611 1.000 30.96950 343 LEU A CA 1
ATOM 2630 C C . LEU A 1 343 ? 70.45301 -10.01466 49.66757 1.000 36.56796 343 LEU A C 1
ATOM 2631 O O . LEU A 1 343 ? 71.20720 -9.28653 49.01474 1.000 34.44699 343 LEU A O 1
ATOM 2636 N N . PHE A 1 344 ? 69.54511 -9.54920 50.52578 1.000 35.10416 344 PHE A N 1
ATOM 2637 C CA . PHE A 1 344 ? 69.39714 -8.13931 50.85770 1.000 27.83404 344 PHE A CA 1
ATOM 2638 C C . PHE A 1 344 ? 69.34821 -7.98263 52.37090 1.000 36.13110 344 PHE A C 1
ATOM 2639 O O . PHE A 1 344 ? 68.95476 -8.90085 53.09483 1.000 36.43703 344 PHE A O 1
ATOM 2647 N N . SER A 1 345 ? 69.73989 -6.80235 52.85081 1.000 34.02284 345 SER A N 1
ATOM 2648 C CA . SER A 1 345 ? 69.69710 -6.52454 54.27950 1.000 36.70860 345 SER A CA 1
ATOM 2649 C C . SER A 1 345 ? 69.24792 -5.09216 54.52304 1.000 36.48633 345 SER A C 1
ATOM 2650 O O . SER A 1 345 ? 69.50034 -4.19535 53.71405 1.000 38.52026 345 SER A O 1
ATOM 2653 N N . ALA A 1 346 ? 68.58768 -4.88915 55.66092 1.000 34.79563 346 ALA A N 1
ATOM 2654 C CA . ALA A 1 346 ? 68.11806 -3.57649 56.07846 1.000 41.28500 346 ALA A CA 1
ATOM 2655 C C . ALA A 1 346 ? 68.38679 -3.38759 57.56418 1.000 43.09209 346 ALA A C 1
ATOM 2656 O O . ALA A 1 346 ? 68.28630 -4.33637 58.34712 1.000 36.46982 346 ALA A O 1
ATOM 2658 N N . LYS A 1 347 ? 68.72240 -2.15875 57.94740 1.000 45.17384 347 LYS A N 1
ATOM 2659 C CA . LYS A 1 347 ? 68.97344 -1.85825 59.35030 1.000 43.35743 347 LYS A CA 1
ATOM 2660 C C . LYS A 1 347 ? 67.66564 -1.84198 60.13162 1.000 41.28499 347 LYS A C 1
ATOM 2661 O O . LYS A 1 347 ? 66.70898 -1.16011 59.75080 1.000 44.57563 347 LYS A O 1
ATOM 2667 N N . LYS A 1 348 ? 67.62556 -2.59961 61.22362 1.000 39.85259 348 LYS A N 1
ATOM 2668 C CA . LYS A 1 348 ? 66.46697 -2.58461 62.09923 1.000 39.83493 348 LYS A CA 1
ATOM 2669 C C . LYS A 1 348 ? 66.41361 -1.26799 62.87709 1.000 41.44825 348 LYS A C 1
ATOM 2670 O O . LYS A 1 348 ? 67.45060 -0.65071 63.13636 1.000 43.72352 348 LYS A O 1
ATOM 2676 N N . PRO A 1 349 ? 65.20832 -0.79964 63.25187 1.000 36.64076 349 PRO A N 1
ATOM 2677 C CA . PRO A 1 349 ? 63.87275 -1.37564 63.03051 1.000 35.46625 349 PRO A CA 1
ATOM 2678 C C . PRO A 1 349 ? 63.44247 -1.40357 61.56849 1.000 41.40915 349 PRO A C 1
ATOM 2679 O O . PRO A 1 349 ? 63.91854 -0.60631 60.76143 1.000 39.96174 349 PRO A O 1
ATOM 2683 N N . LEU A 1 350 ? 62.53676 -2.32228 61.24174 1.000 41.39760 350 LEU A N 1
ATOM 2684 C CA . LEU A 1 350 ? 62.11483 -2.53400 59.85906 1.000 38.43350 350 LEU A CA 1
ATOM 2685 C C . LEU A 1 350 ? 60.92961 -1.63366 59.50517 1.000 39.20017 350 LEU A C 1
ATOM 2686 O O . LEU A 1 350 ? 59.86185 -2.08804 59.09577 1.000 39.03827 350 LEU A O 1
ATOM 2691 N N . LYS A 1 351 ? 61.13657 -0.32954 59.68209 1.000 38.64959 351 LYS A N 1
ATOM 2692 C CA A LYS A 1 351 ? 60.13703 0.63297 59.24810 0.490 39.96469 351 LYS A CA 1
ATOM 2693 C CA B LYS A 1 351 ? 60.15605 0.65401 59.24075 0.510 39.99874 351 LYS A CA 1
ATOM 2694 C C . LYS A 1 351 ? 59.92843 0.52485 57.73937 1.000 39.11154 351 LYS A C 1
ATOM 2695 O O . LYS A 1 351 ? 60.83112 0.15102 56.98634 1.000 39.16753 351 LYS A O 1
ATOM 2706 N N . ARG A 1 352 ? 58.70840 0.84704 57.29990 1.000 32.83369 352 ARG A N 1
ATOM 2707 C CA . ARG A 1 352 ? 58.34597 0.63879 55.90013 1.000 32.01387 352 ARG A CA 1
ATOM 2708 C C . ARG A 1 352 ? 59.25541 1.38380 54.92990 1.000 30.38060 352 ARG A C 1
ATOM 2709 O O . ARG A 1 352 ? 59.35738 0.97946 53.76621 1.000 31.23742 352 ARG A O 1
ATOM 2717 N N . ASN A 1 353 ? 59.93335 2.44162 55.37510 1.000 33.20530 353 ASN A N 1
ATOM 2718 C CA . ASN A 1 353 ? 60.72080 3.27965 54.48013 1.000 34.11884 353 ASN A CA 1
ATOM 2719 C C . ASN A 1 353 ? 62.22484 3.06780 54.61463 1.000 38.07547 353 ASN A C 1
ATOM 2720 O O . ASN A 1 353 ? 62.99694 3.86130 54.06855 1.000 41.11177 353 ASN A O 1
ATOM 2725 N N . VAL A 1 354 ? 62.66907 2.03305 55.32013 1.000 35.11636 354 VAL A N 1
ATOM 2726 C CA . VAL A 1 354 ? 64.09930 1.75352 55.37450 1.000 37.78674 354 VAL A CA 1
ATOM 2727 C C . VAL A 1 354 ? 64.50033 1.04614 54.08829 1.000 36.21150 354 VAL A C 1
ATOM 2728 O O . VAL A 1 354 ? 63.72641 0.26264 53.52458 1.000 37.20922 354 VAL A O 1
ATOM 2732 N N . THR A 1 355 ? 65.70175 1.33925 53.59958 1.000 35.91246 355 THR A N 1
ATOM 2733 C CA . THR A 1 355 ? 66.12000 0.78418 52.32261 1.000 37.39348 355 THR A CA 1
ATOM 2734 C C . THR A 1 355 ? 66.74637 -0.59164 52.51105 1.000 40.39769 355 THR A C 1
ATOM 2735 O O . THR A 1 355 ? 67.24906 -0.93728 53.58306 1.000 42.72575 355 THR A O 1
ATOM 2739 N N . TRP A 1 356 ? 66.71708 -1.37716 51.44011 1.000 38.04641 356 TRP A N 1
ATOM 2740 C CA . TRP A 1 356 ? 67.23078 -2.73873 51.44773 1.000 34.14351 356 TRP A CA 1
ATOM 2741 C C . TRP A 1 356 ? 68.49047 -2.79457 50.59543 1.000 38.33432 356 TRP A C 1
ATOM 2742 O O . TRP A 1 356 ? 68.44643 -2.52141 49.39156 1.000 44.94620 356 TRP A O 1
ATOM 2753 N N . ARG A 1 357 ? 69.60793 -3.13248 51.23189 1.000 40.12902 357 ARG A N 1
ATOM 2754 C CA . ARG A 1 357 ? 70.92058 -3.12152 50.60209 1.000 42.14615 357 ARG A CA 1
ATOM 2755 C C . ARG A 1 357 ? 71.19375 -4.46732 49.94168 1.000 42.52462 357 ARG A C 1
ATOM 2756 O O . ARG A 1 357 ? 71.05680 -5.51464 50.57989 1.000 45.03344 357 ARG A O 1
ATOM 2764 N N . TYR A 1 358 ? 71.57749 -4.43797 48.66718 1.000 39.86193 358 TYR A N 1
ATOM 2765 C CA . TYR A 1 358 ? 71.89298 -5.67187 47.95885 1.000 40.47530 358 TYR A CA 1
ATOM 2766 C C . TYR A 1 358 ? 73.22662 -6.22570 48.44594 1.000 39.49717 358 TYR A C 1
ATOM 2767 O O . TYR A 1 358 ? 74.24256 -5.52442 48.43952 1.000 41.03387 358 TYR A O 1
ATOM 2776 N N . GLU A 1 359 ? 73.22199 -7.48896 48.86879 1.000 37.75915 359 GLU A N 1
ATOM 2777 C CA . GLU A 1 359 ? 74.40004 -8.12694 49.43960 1.000 36.17182 359 GLU A CA 1
ATOM 2778 C C . GLU A 1 359 ? 75.04435 -9.14828 48.51123 1.000 40.51226 359 GLU A C 1
ATOM 2779 O O . GLU A 1 359 ? 76.01805 -9.79656 48.90904 1.000 42.20879 359 GLU A O 1
ATOM 2785 N N . GLY A 1 360 ? 74.53735 -9.31062 47.29210 1.000 40.20711 360 GLY A N 1
ATOM 2786 C CA . GLY A 1 360 ? 75.04294 -10.31623 46.38949 1.000 33.35419 360 GLY A CA 1
ATOM 2787 C C . GLY A 1 360 ? 74.30152 -11.62799 46.54478 1.000 37.14148 360 GLY A C 1
ATOM 2788 O O . GLY A 1 360 ? 73.45329 -11.78789 47.42859 1.000 38.14912 360 GLY A O 1
ATOM 2789 N N . PRO A 1 361 ? 74.59884 -12.59445 45.67508 1.000 39.22085 361 PRO A N 1
ATOM 2790 C CA . PRO A 1 361 ? 73.97578 -13.92285 45.79837 1.000 38.24983 361 PRO A CA 1
ATOM 2791 C C . PRO A 1 361 ? 74.59982 -14.70980 46.94120 1.000 36.81263 361 PRO A C 1
ATOM 2792 O O . PRO A 1 361 ? 75.78977 -15.03182 46.91298 1.000 39.07349 361 PRO A O 1
ATOM 2796 N N . VAL A 1 362 ? 73.78786 -15.01922 47.95522 1.000 39.20468 362 VAL A N 1
ATOM 2797 C CA . VAL A 1 362 ? 74.27060 -15.85089 49.05318 1.000 36.83621 362 VAL A CA 1
ATOM 2798 C C . VAL A 1 362 ? 74.45802 -17.28932 48.58700 1.000 37.97918 362 VAL A C 1
ATOM 2799 O O . VAL A 1 362 ? 75.26908 -18.03408 49.15241 1.000 44.99344 362 VAL A O 1
ATOM 2803 N N . LEU A 1 363 ? 73.73628 -17.69781 47.54423 1.000 37.36941 363 LEU A N 1
ATOM 2804 C CA . LEU A 1 363 ? 73.78869 -19.06447 47.04800 1.000 35.09121 363 LEU A CA 1
ATOM 2805 C C . LEU A 1 363 ? 73.44867 -19.08152 45.56462 1.000 35.33526 363 LEU A C 1
ATOM 2806 O O . LEU A 1 363 ? 72.51432 -18.40767 45.12538 1.000 30.97726 363 LEU A O 1
ATOM 2811 N N . ALA A 1 364 ? 74.22169 -19.84742 44.80029 1.000 36.43563 364 ALA A N 1
ATOM 2812 C CA . ALA A 1 364 ? 73.91597 -20.14409 43.40848 1.000 39.37192 364 ALA A CA 1
ATOM 2813 C C . ALA A 1 364 ? 74.08737 -21.64012 43.20050 1.000 40.50952 364 ALA A C 1
ATOM 2814 O O . ALA A 1 364 ? 75.08252 -22.21859 43.64828 1.000 44.87413 364 ALA A O 1
ATOM 2816 N N . ASP A 1 365 ? 73.11806 -22.26730 42.53761 1.000 36.14526 365 ASP A N 1
ATOM 2817 C CA . ASP A 1 365 ? 73.11505 -23.71799 42.34681 1.000 36.73556 365 ASP A CA 1
ATOM 2818 C C . ASP A 1 365 ? 73.67398 -24.01921 40.95998 1.000 40.17663 365 ASP A C 1
ATOM 2819 O O . ASP A 1 365 ? 72.93313 -24.13718 39.98384 1.000 39.49610 365 ASP A O 1
ATOM 2824 N N . PHE A 1 366 ? 74.99933 -24.15468 40.87543 1.000 41.32647 366 PHE A N 1
ATOM 2825 C CA . PHE A 1 366 ? 75.61952 -24.51203 39.60638 1.000 43.74302 366 PHE A CA 1
ATOM 2826 C C . PHE A 1 366 ? 75.49065 -25.99511 39.29674 1.000 46.21779 366 PHE A C 1
ATOM 2827 O O . PHE A 1 366 ? 75.56069 -26.37677 38.12410 1.000 49.44445 366 PHE A O 1
ATOM 2835 N N . GLY A 1 367 ? 75.29935 -26.83656 40.31457 1.000 45.24241 367 GLY A N 1
ATOM 2836 C CA . GLY A 1 367 ? 74.98768 -28.22929 40.05228 1.000 46.03535 367 GLY A CA 1
ATOM 2837 C C . GLY A 1 367 ? 73.69815 -28.39716 39.27607 1.000 49.22286 367 GLY A C 1
ATOM 2838 O O . GLY A 1 367 ? 73.54418 -29.35797 38.51827 1.000 52.37335 367 GLY A O 1
ATOM 2839 N N . HIS A 1 368 ? 72.76460 -27.46435 39.43919 1.000 47.30832 368 HIS A N 1
ATOM 2840 C CA . HIS A 1 368 ? 71.49118 -27.47273 38.73214 1.000 43.25707 368 HIS A CA 1
ATOM 2841 C C . HIS A 1 368 ? 71.31196 -26.19011 37.93013 1.000 42.85333 368 HIS A C 1
ATOM 2842 O O . HIS A 1 368 ? 70.23346 -25.59401 37.90220 1.000 34.79865 368 HIS A O 1
ATOM 2849 N N . GLN A 1 369 ? 72.37650 -25.75688 37.25279 1.000 48.57628 369 GLN A N 1
ATOM 2850 C CA . GLN A 1 369 ? 72.33763 -24.49310 36.52977 1.000 47.29103 369 GLN A CA 1
ATOM 2851 C C . GLN A 1 369 ? 71.41570 -24.52557 35.31829 1.000 43.33538 369 GLN A C 1
ATOM 2852 O O . GLN A 1 369 ? 71.06444 -23.45780 34.80530 1.000 40.27127 369 GLN A O 1
ATOM 2858 N N . ILE A 1 370 ? 71.01271 -25.70774 34.84845 1.000 40.11589 370 ILE A N 1
ATOM 2859 C CA . ILE A 1 370 ? 70.05876 -25.75514 33.74737 1.000 43.20427 370 ILE A CA 1
ATOM 2860 C C . ILE A 1 370 ? 68.64252 -25.43306 34.20663 1.000 41.74894 370 ILE A C 1
ATOM 2861 O O . ILE A 1 370 ? 67.77924 -25.15127 33.36632 1.000 39.90987 370 ILE A O 1
ATOM 2866 N N . ALA A 1 371 ? 68.37311 -25.46567 35.51029 1.000 36.58396 371 ALA A N 1
ATOM 2867 C CA . ALA A 1 371 ? 67.07548 -25.02184 35.99946 1.000 32.83092 371 ALA A CA 1
ATOM 2868 C C . ALA A 1 371 ? 66.88915 -23.54008 35.69533 1.000 31.13774 371 ALA A C 1
ATOM 2869 O O . ALA A 1 371 ? 67.84595 -22.76026 35.69458 1.000 35.15261 371 ALA A O 1
ATOM 2871 N N . ARG A 1 372 ? 65.63917 -23.15339 35.42568 1.000 29.32821 372 ARG A N 1
ATOM 2872 C CA . ARG A 1 372 ? 65.36643 -21.78343 34.99816 1.000 34.26080 372 ARG A CA 1
ATOM 2873 C C . ARG A 1 372 ? 65.70992 -20.78041 36.09043 1.000 36.82871 372 ARG A C 1
ATOM 2874 O O . ARG A 1 372 ? 66.44585 -19.81519 35.85351 1.000 43.01756 372 ARG A O 1
ATOM 2882 N N . THR A 1 373 ? 65.18294 -20.99109 37.29289 1.000 34.95447 373 THR A N 1
ATOM 2883 C CA . THR A 1 373 ? 65.30203 -20.01551 38.36839 1.000 31.19505 373 THR A CA 1
ATOM 2884 C C . THR A 1 373 ? 64.81921 -20.66580 39.65749 1.000 35.76619 373 THR A C 1
ATOM 2885 O O . THR A 1 373 ? 64.26940 -21.77042 39.65247 1.000 39.77076 373 THR A O 1
ATOM 2889 N N . TYR A 1 374 ? 65.04362 -19.96780 40.76533 1.000 37.93928 374 TYR A N 1
ATOM 2890 C CA . TYR A 1 374 ? 64.56011 -20.41307 42.06060 1.000 34.55521 374 TYR A CA 1
ATOM 2891 C C . TYR A 1 374 ? 63.10900 -19.99217 42.26276 1.000 33.41086 374 TYR A C 1
ATOM 2892 O O . TYR A 1 374 ? 62.60979 -19.05717 41.63205 1.000 37.67389 374 TYR A O 1
ATOM 2901 N N . GLU A 1 375 ? 62.43532 -20.69924 43.16443 1.000 30.87286 375 GLU A N 1
ATOM 2902 C CA . GLU A 1 375 ? 61.13968 -20.28726 43.68010 1.000 34.34498 375 GLU A CA 1
ATOM 2903 C C . GLU A 1 375 ? 61.09162 -20.59754 45.16950 1.000 36.97850 375 GLU A C 1
ATOM 2904 O O . GLU A 1 375 ? 61.62966 -21.61472 45.61523 1.000 33.89874 375 GLU A O 1
ATOM 2910 N N . CYS A 1 376 ? 60.47009 -19.69845 45.93336 1.000 33.99224 376 CYS A N 1
ATOM 2911 C CA . CYS A 1 376 ? 60.23711 -19.84924 47.36695 1.000 37.69581 376 CYS A CA 1
ATOM 2912 C C . CYS A 1 376 ? 61.51716 -20.16843 48.13339 1.000 40.11013 376 CYS A C 1
ATOM 2913 O O . CYS A 1 376 ? 61.66618 -21.27911 48.65965 1.000 35.30928 376 CYS A O 1
ATOM 2916 N N . PRO A 1 377 ? 62.45073 -19.22779 48.23200 1.000 38.38620 377 PRO A N 1
ATOM 2917 C CA . PRO A 1 377 ? 63.68293 -19.47695 48.98110 1.000 30.39423 377 PRO A CA 1
ATOM 2918 C C . PRO A 1 377 ? 63.46757 -19.28684 50.47638 1.000 36.72728 377 PRO A C 1
ATOM 2919 O O . PRO A 1 377 ? 62.44763 -18.76797 50.93223 1.000 40.96425 377 PRO A O 1
ATOM 2923 N N . ASP A 1 378 ? 64.46713 -19.71808 51.23963 1.000 36.85886 378 ASP A N 1
ATOM 2924 C CA . ASP A 1 378 ? 64.45327 -19.56786 52.68597 1.000 34.08926 378 ASP A CA 1
ATOM 2925 C C . ASP A 1 378 ? 65.87954 -19.71967 53.18633 1.000 35.01696 378 ASP A C 1
ATOM 2926 O O . ASP A 1 378 ? 66.64055 -20.53979 52.66578 1.000 35.48470 378 ASP A O 1
ATOM 2931 N N . LEU A 1 379 ? 66.23706 -18.91513 54.18302 1.000 35.41253 379 LEU A N 1
ATOM 2932 C CA . LEU A 1 379 ? 67.57080 -18.94667 54.77105 1.000 33.03493 379 LEU A CA 1
ATOM 2933 C C . LEU A 1 379 ? 67.42074 -18.80651 56.27487 1.000 38.32973 379 LEU A C 1
ATOM 2934 O O . LEU A 1 379 ? 66.87132 -17.81030 56.75404 1.000 39.61611 379 LEU A O 1
ATOM 2939 N N . PHE A 1 380 ? 67.89259 -19.80535 57.01381 1.000 36.32577 380 PHE A N 1
ATOM 2940 C CA . PHE A 1 380 ? 67.75707 -19.80771 58.46032 1.000 32.66145 380 PHE A CA 1
ATOM 2941 C C . PHE A 1 380 ? 68.88765 -20.63256 59.05480 1.000 39.63296 380 PHE A C 1
ATOM 2942 O O . PHE A 1 380 ? 69.67027 -21.26300 58.33790 1.000 40.69470 380 PHE A O 1
ATOM 2950 N N . GLN A 1 381 ? 68.95950 -20.62676 60.38461 1.000 36.45181 381 GLN A N 1
ATOM 2951 C CA . GLN A 1 381 ? 69.94077 -21.40969 61.11998 1.000 38.83549 381 GLN A CA 1
ATOM 2952 C C . GLN A 1 381 ? 69.23017 -22.29144 62.13384 1.000 38.92377 381 GLN A C 1
ATOM 2953 O O . GLN A 1 381 ? 68.28961 -21.85111 62.80141 1.000 41.54106 381 GLN A O 1
ATOM 2959 N N . VAL A 1 382 ? 69.67739 -23.53980 62.23664 1.000 39.22377 382 VAL A N 1
ATOM 2960 C CA . VAL A 1 382 ? 69.11139 -24.48718 63.19036 1.000 42.09059 382 VAL A CA 1
ATOM 2961 C C . VAL A 1 382 ? 70.21213 -25.44554 63.62742 1.000 47.68108 382 VAL A C 1
ATOM 2962 O O . VAL A 1 382 ? 71.03955 -25.87454 62.81714 1.000 49.87236 382 VAL A O 1
ATOM 2966 N N . ASP A 1 383 ? 70.22873 -25.75516 64.92754 1.000 52.80599 383 ASP A N 1
ATOM 2967 C CA . ASP A 1 383 ? 71.23604 -26.61814 65.53928 1.000 44.29228 383 ASP A CA 1
ATOM 2968 C C . ASP A 1 383 ? 72.64935 -26.23083 65.10224 1.000 42.15581 383 ASP A C 1
ATOM 2969 O O . ASP A 1 383 ? 73.47647 -27.10176 64.81298 1.000 38.35460 383 ASP A O 1
ATOM 2974 N N . GLY A 1 384 ? 72.93115 -24.92819 65.03883 1.000 43.00496 384 GLY A N 1
ATOM 2975 C CA . GLY A 1 384 ? 74.26751 -24.43464 64.75685 1.000 39.29221 384 GLY A CA 1
ATOM 2976 C C . GLY A 1 384 ? 74.71271 -24.48841 63.31094 1.000 47.07697 384 GLY A C 1
ATOM 2977 O O . GLY A 1 384 ? 75.91120 -24.33613 63.04670 1.000 47.81455 384 GLY A O 1
ATOM 2978 N N . VAL A 1 385 ? 73.79765 -24.69150 62.36452 1.000 42.91454 385 VAL A N 1
ATOM 2979 C CA . VAL A 1 385 ? 74.13563 -24.80977 60.95030 1.000 39.18605 385 VAL A CA 1
ATOM 2980 C C . VAL A 1 385 ? 73.20766 -23.90993 60.14514 1.000 39.77341 385 VAL A C 1
ATOM 2981 O O . VAL A 1 385 ? 72.00117 -23.85469 60.40898 1.000 42.47099 385 VAL A O 1
ATOM 2985 N N . THR A 1 386 ? 73.77357 -23.19247 59.17305 1.000 40.70723 386 THR A N 1
ATOM 2986 C CA . THR A 1 386 ? 72.97661 -22.37448 58.26669 1.000 39.18547 386 THR A CA 1
ATOM 2987 C C . THR A 1 386 ? 72.40513 -23.24668 57.15520 1.000 38.69003 386 THR A C 1
ATOM 2988 O O . THR A 1 386 ? 73.12318 -24.05728 56.55947 1.000 38.82977 386 THR A O 1
ATOM 2992 N N . VAL A 1 387 ? 71.11335 -23.07910 56.87539 1.000 32.90053 387 VAL A N 1
ATOM 2993 C CA . VAL A 1 387 ? 70.40342 -23.89795 55.89982 1.000 33.58522 387 VAL A CA 1
ATOM 2994 C C . VAL A 1 387 ? 69.70751 -22.98673 54.89863 1.000 42.22576 387 VAL A C 1
ATOM 2995 O O . VAL A 1 387 ? 69.01180 -22.04266 55.29077 1.000 41.57967 387 VAL A O 1
ATOM 2999 N N . ALA A 1 388 ? 69.89142 -23.27163 53.61111 1.000 41.00887 388 ALA A N 1
ATOM 3000 C CA . ALA A 1 388 ? 69.13304 -22.63471 52.54360 1.000 42.59470 388 ALA A CA 1
ATOM 3001 C C . ALA A 1 388 ? 68.22980 -23.66616 51.88128 1.000 41.31850 388 ALA A C 1
ATOM 3002 O O . ALA A 1 388 ? 68.63349 -24.81463 51.67021 1.000 41.39005 388 ALA A O 1
ATOM 3004 N N . VAL A 1 389 ? 67.00377 -23.25265 51.56637 1.000 36.58872 389 VAL A N 1
ATOM 3005 C CA . VAL A 1 389 ? 65.99559 -24.11563 50.96127 1.000 36.47118 389 VAL A CA 1
ATOM 3006 C C . VAL A 1 389 ? 65.38443 -23.37552 49.77874 1.000 42.70616 389 VAL A C 1
ATOM 3007 O O . VAL A 1 389 ? 65.01679 -22.20198 49.90116 1.000 47.55652 389 VAL A O 1
ATOM 3011 N N . GLY A 1 390 ? 65.28107 -24.05403 48.63822 1.000 38.53049 390 GLY A N 1
ATOM 3012 C CA . GLY A 1 390 ? 64.71341 -23.44122 47.45184 1.000 33.25438 390 GLY A CA 1
ATOM 3013 C C . GLY A 1 390 ? 64.32054 -24.48058 46.42778 1.000 37.29775 390 GLY A C 1
ATOM 3014 O O . GLY A 1 390 ? 64.82416 -25.60804 46.43214 1.000 40.27947 390 GLY A O 1
ATOM 3015 N N . ALA A 1 391 ? 63.41047 -24.08390 45.54084 1.000 30.47957 391 ALA A N 1
ATOM 3016 C CA . ALA A 1 391 ? 62.87112 -24.96176 44.51369 1.000 33.41658 391 ALA A CA 1
ATOM 3017 C C . ALA A 1 391 ? 63.45736 -24.61190 43.15070 1.000 40.91021 391 ALA A C 1
ATOM 3018 O O . ALA A 1 391 ? 63.72480 -23.44579 42.84986 1.000 41.27408 391 ALA A O 1
ATOM 3020 N N . LEU A 1 392 ? 63.64072 -25.63687 42.32019 1.000 40.93202 392 LEU A N 1
ATOM 3021 C CA . LEU A 1 392 ? 64.32338 -25.50853 41.03443 1.000 40.06115 392 LEU A CA 1
ATOM 3022 C C . LEU A 1 392 ? 63.30108 -25.58437 39.90445 1.000 34.97521 392 LEU A C 1
ATOM 3023 O O . LEU A 1 392 ? 62.76276 -26.65826 39.61522 1.000 40.92663 392 LEU A O 1
ATOM 3028 N N . MET A 1 393 ? 63.05177 -24.44870 39.25758 1.000 35.80118 393 MET A N 1
ATOM 3029 C CA . MET A 1 393 ? 62.03286 -24.37958 38.21866 1.000 35.67731 393 MET A CA 1
ATOM 3030 C C . MET A 1 393 ? 62.47858 -25.10185 36.95496 1.000 37.90281 393 MET A C 1
ATOM 3031 O O . MET A 1 393 ? 63.64880 -25.04670 36.56593 1.000 36.83817 393 MET A O 1
ATOM 3036 N N . HIS A 1 394 ? 61.52487 -25.77304 36.30983 1.000 41.51947 394 HIS A N 1
ATOM 3037 C CA . HIS A 1 394 ? 61.71965 -26.34725 34.97907 1.000 43.26950 394 HIS A CA 1
ATOM 3038 C C . HIS A 1 394 ? 62.87767 -27.34072 34.95959 1.000 48.87308 394 HIS A C 1
ATOM 3039 O O . HIS A 1 394 ? 63.66819 -27.38754 34.01338 1.000 48.14464 394 HIS A O 1
ATOM 3046 N N . TYR A 1 395 ? 62.97959 -28.14308 36.01449 1.000 46.21541 395 TYR A N 1
ATOM 3047 C CA . TYR A 1 395 ? 64.02976 -29.14373 36.11627 1.000 41.75813 395 TYR A CA 1
ATOM 3048 C C . TYR A 1 395 ? 63.44524 -30.42636 36.68007 1.000 45.50647 395 TYR A C 1
ATOM 3049 O O . TYR A 1 395 ? 62.77567 -30.40532 37.71734 1.000 48.74812 395 TYR A O 1
ATOM 3058 N N . ARG A 1 396 ? 63.69293 -31.53333 35.99030 1.000 42.16218 396 ARG A N 1
ATOM 3059 C CA . ARG A 1 396 ? 63.42169 -32.86366 36.50923 1.000 44.52254 396 ARG A CA 1
ATOM 3060 C C . ARG A 1 396 ? 64.74791 -33.51376 36.86703 1.000 45.92043 396 ARG A C 1
ATOM 3061 O O . ARG A 1 396 ? 65.72845 -33.36818 36.13357 1.000 54.77938 396 ARG A O 1
ATOM 3069 N N . ASP A 1 397 ? 64.78943 -34.21326 37.99818 1.000 39.48795 397 ASP A N 1
ATOM 3070 C CA . ASP A 1 397 ? 66.02212 -34.88884 38.37141 1.000 47.49122 397 ASP A CA 1
ATOM 3071 C C . ASP A 1 397 ? 66.18645 -36.16312 37.54361 1.000 47.40193 397 ASP A C 1
ATOM 3072 O O . ASP A 1 397 ? 65.33137 -36.51927 36.72782 1.000 49.07149 397 ASP A O 1
ATOM 3077 N N . LYS A 1 398 ? 67.31584 -36.85055 37.74594 1.000 46.76897 398 LYS A N 1
ATOM 3078 C CA . LYS A 1 398 ? 67.57445 -38.09994 37.03491 1.000 47.37221 398 LYS A CA 1
ATOM 3079 C C . LYS A 1 398 ? 66.43509 -39.09288 37.21437 1.000 50.57739 398 LYS A C 1
ATOM 3080 O O . LYS A 1 398 ? 66.11853 -39.85593 36.29358 1.000 54.68616 398 LYS A O 1
ATOM 3084 N N . GLN A 1 399 ? 65.79659 -39.08247 38.38367 1.000 46.04332 399 GLN A N 1
ATOM 3085 C CA . GLN A 1 399 ? 64.71256 -40.00329 38.68909 1.000 47.27799 399 GLN A CA 1
ATOM 3086 C C . GLN A 1 399 ? 63.38192 -39.59390 38.07251 1.000 45.65356 399 GLN A C 1
ATOM 3087 O O . GLN A 1 399 ? 62.43580 -40.38869 38.10799 1.000 43.15853 399 GLN A O 1
ATOM 3093 N N . GLY A 1 400 ? 63.27965 -38.38382 37.52467 1.000 41.80449 400 GLY A N 1
ATOM 3094 C CA . GLY A 1 400 ? 62.06330 -37.92335 36.89038 1.000 38.77893 400 GLY A CA 1
ATOM 3095 C C . GLY A 1 400 ? 61.20703 -36.99251 37.72091 1.000 44.94901 400 GLY A C 1
ATOM 3096 O O . GLY A 1 400 ? 60.11523 -36.62185 37.27111 1.000 49.57144 400 GLY A O 1
ATOM 3097 N N . ARG A 1 401 ? 61.66471 -36.59529 38.90685 1.000 46.83789 401 ARG A N 1
ATOM 3098 C CA . ARG A 1 401 ? 60.86730 -35.75431 39.79034 1.000 45.57465 401 ARG A CA 1
ATOM 3099 C C . ARG A 1 401 ? 60.98157 -34.29085 39.37323 1.000 43.53363 401 ARG A C 1
ATOM 3100 O O . ARG A 1 401 ? 62.08563 -33.74886 39.26327 1.000 44.34590 401 ARG A O 1
ATOM 3108 N N . PHE A 1 402 ? 59.83279 -33.65458 39.15334 1.000 40.25686 402 PHE A N 1
ATOM 3109 C CA . PHE A 1 402 ? 59.75992 -32.32433 38.56061 1.000 40.03811 402 PHE A CA 1
ATOM 3110 C C . PHE A 1 402 ? 59.74933 -31.25196 39.64500 1.000 41.39164 402 PHE A C 1
ATOM 3111 O O . PHE A 1 402 ? 58.95014 -31.31954 40.58425 1.000 40.23935 402 PHE A O 1
ATOM 3119 N N . GLN A 1 403 ? 60.63872 -30.26876 39.50656 1.000 43.46577 403 GLN A N 1
ATOM 3120 C CA . GLN A 1 403 ? 60.70271 -29.09103 40.37680 1.000 43.39898 403 GLN A CA 1
ATOM 3121 C C . GLN A 1 403 ? 60.75520 -29.48816 41.85459 1.000 45.10866 403 GLN A C 1
ATOM 3122 O O . GLN A 1 403 ? 59.91362 -29.11072 42.67377 1.000 38.11329 403 GLN A O 1
ATOM 3128 N N . GLN A 1 404 ? 61.78258 -30.26529 42.17982 1.000 45.85966 404 GLN A N 1
ATOM 3129 C CA . GLN A 1 404 ? 62.03115 -30.65368 43.55777 1.000 40.59313 404 GLN A CA 1
ATOM 3130 C C . GLN A 1 404 ? 62.54639 -29.46761 44.36567 1.000 37.22561 404 GLN A C 1
ATOM 3131 O O . GLN A 1 404 ? 63.14173 -28.53091 43.82676 1.000 42.21971 404 GLN A O 1
ATOM 3137 N N . VAL A 1 405 ? 62.30508 -29.51459 45.67219 1.000 37.54131 405 VAL A N 1
ATOM 3138 C CA . VAL A 1 405 ? 62.77899 -28.50000 46.60563 1.000 37.12987 405 VAL A CA 1
ATOM 3139 C C . VAL A 1 405 ? 64.06650 -29.01065 47.23887 1.000 39.26285 405 VAL A C 1
ATOM 3140 O O . VAL A 1 405 ? 64.08571 -30.09625 47.83128 1.000 44.30617 405 VAL A O 1
ATOM 3144 N N . ARG A 1 406 ? 65.14295 -28.23793 47.11146 1.000 35.92143 406 ARG A N 1
ATOM 3145 C CA . ARG A 1 406 ? 66.46290 -28.63501 47.58386 1.000 38.54129 406 ARG A CA 1
ATOM 3146 C C . ARG A 1 406 ? 66.83501 -27.85984 48.84184 1.000 40.58223 406 ARG A C 1
ATOM 3147 O O . ARG A 1 406 ? 66.54577 -26.66369 48.95240 1.000 39.40526 406 ARG A O 1
ATOM 3155 N N . TRP A 1 407 ? 67.47978 -28.54149 49.78818 1.000 36.73207 407 TRP A N 1
ATOM 3156 C CA . TRP A 1 407 ? 68.07318 -27.88739 50.94545 1.000 37.14356 407 TRP A CA 1
ATOM 3157 C C . TRP A 1 407 ? 69.59356 -27.93677 50.85013 1.000 39.50364 407 TRP A C 1
ATOM 3158 O O . TRP A 1 407 ? 70.17092 -28.88020 50.30207 1.000 42.84011 407 TRP A O 1
ATOM 3169 N N . TYR A 1 408 ? 70.23427 -26.89956 51.38629 1.000 42.09456 408 TYR A N 1
ATOM 3170 C CA . TYR A 1 408 ? 71.68748 -26.76829 51.37415 1.000 39.86047 408 TYR A CA 1
ATOM 3171 C C . TYR A 1 408 ? 72.13358 -26.35450 52.76761 1.000 40.79958 408 TYR A C 1
ATOM 3172 O O . TYR A 1 408 ? 71.67536 -25.33050 53.28272 1.000 40.82885 408 TYR A O 1
ATOM 3181 N N . ALA A 1 409 ? 73.03060 -27.13084 53.37035 1.000 39.04489 409 ALA A N 1
ATOM 3182 C CA . ALA A 1 409 ? 73.47829 -26.89252 54.73623 1.000 40.45787 409 ALA A CA 1
ATOM 3183 C C . ALA A 1 409 ? 74.97463 -26.61162 54.76166 1.000 41.52699 409 ALA A C 1
ATOM 3184 O O . ALA A 1 409 ? 75.75025 -27.25810 54.05026 1.000 46.17684 409 ALA A O 1
ATOM 3186 N N . GLY A 1 410 ? 75.37520 -25.65272 55.58662 1.000 42.48878 410 GLY A N 1
ATOM 3187 C CA . GLY A 1 410 ? 76.77871 -25.30231 55.67582 1.000 44.95890 410 GLY A CA 1
ATOM 3188 C C . GLY A 1 410 ? 77.00482 -24.13004 56.60213 1.000 44.38988 410 GLY A C 1
ATOM 3189 O O . GLY A 1 410 ? 76.19625 -23.85393 57.48993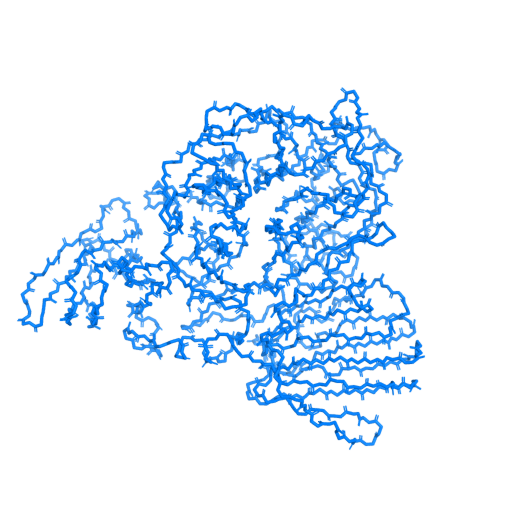 1.000 48.51160 410 GLY A O 1
ATOM 3190 N N . ASP A 1 411 ? 78.12114 -23.44023 56.38487 1.000 46.89820 411 ASP A N 1
ATOM 3191 C CA . ASP A 1 411 ? 78.52358 -22.30561 57.20444 1.000 46.27462 411 ASP A CA 1
ATOM 3192 C C . ASP A 1 411 ? 78.41145 -21.02045 56.39666 1.000 49.23836 411 ASP A C 1
ATOM 3193 O O . ASP A 1 411 ? 78.93948 -20.93304 55.28267 1.000 49.92348 411 ASP A O 1
ATOM 3198 N N . LEU A 1 412 ? 77.71747 -20.03393 56.95777 1.000 45.85116 412 LEU A N 1
ATOM 3199 C CA . LEU A 1 412 ? 77.69183 -18.68685 56.39809 1.000 40.96414 412 LEU A CA 1
ATOM 3200 C C . LEU A 1 412 ? 79.03080 -18.01402 56.67221 1.000 46.59902 412 LEU A C 1
ATOM 3201 O O . LEU A 1 412 ? 79.37340 -17.75270 57.82899 1.000 54.80640 412 LEU A O 1
ATOM 3206 N N . VAL A 1 413 ? 79.79131 -17.72797 55.62024 1.000 49.33648 413 VAL A N 1
ATOM 3207 C CA . VAL A 1 413 ? 81.14543 -17.21159 55.76866 1.000 49.16230 413 VAL A CA 1
ATOM 3208 C C . VAL A 1 413 ? 81.22434 -15.79719 55.21201 1.000 52.83623 413 VAL A C 1
ATOM 3209 O O . VAL A 1 413 ? 80.44170 -15.39522 54.34423 1.000 50.19793 413 VAL A O 1
ATOM 3213 N N . ASN A 1 414 ? 82.19236 -15.04368 55.72526 1.000 56.96121 414 ASN A N 1
ATOM 3214 C CA . ASN A 1 414 ? 82.44100 -13.67367 55.30223 1.000 54.40276 414 ASN A CA 1
ATOM 3215 C C . ASN A 1 414 ? 83.41451 -13.66643 54.13102 1.000 60.39907 414 ASN A C 1
ATOM 3216 O O . ASN A 1 414 ? 84.48406 -14.27953 54.20310 1.000 72.71054 414 ASN A O 1
ATOM 3221 N N . THR A 1 415 ? 83.04070 -12.98385 53.05129 1.000 53.87885 415 THR A N 1
ATOM 3222 C CA . THR A 1 415 ? 83.90547 -12.83095 51.88936 1.000 57.68008 415 THR A CA 1
ATOM 3223 C C . THR A 1 415 ? 83.96220 -11.36528 51.48030 1.000 65.31791 415 THR A C 1
ATOM 3224 O O . THR A 1 415 ? 83.23118 -10.51795 52.00170 1.000 67.39082 415 THR A O 1
ATOM 3228 N N . ASP A 1 416 ? 84.84828 -11.07812 50.52170 1.000 68.64908 416 ASP A N 1
ATOM 3229 C CA . ASP A 1 416 ? 84.98700 -9.71526 50.01974 1.000 71.72803 416 ASP A CA 1
ATOM 3230 C C . ASP A 1 416 ? 83.72761 -9.25081 49.30074 1.000 71.97986 416 ASP A C 1
ATOM 3231 O O . ASP A 1 416 ? 83.45513 -8.04661 49.24275 1.000 74.01196 416 ASP A O 1
ATOM 3236 N N . ASN A 1 417 ? 82.94741 -10.18220 48.75313 1.000 68.57111 417 ASN A N 1
ATOM 3237 C CA . ASN A 1 417 ? 81.76114 -9.85377 47.97348 1.000 63.70987 417 ASN A CA 1
ATOM 3238 C C . ASN A 1 417 ? 80.47053 -10.21135 48.70387 1.000 57.31254 417 ASN A C 1
ATOM 3239 O O . ASN A 1 417 ? 79.44509 -10.46973 48.06990 1.000 60.24323 417 ASN A O 1
ATOM 3244 N N . GLY A 1 418 ? 80.50579 -10.22639 50.03386 1.000 49.69625 418 GLY A N 1
ATOM 3245 C CA . GLY A 1 418 ? 79.30856 -10.39489 50.82164 1.000 52.52802 418 GLY A CA 1
ATOM 3246 C C . GLY A 1 418 ? 79.18185 -11.76403 51.45882 1.000 51.40479 418 GLY A C 1
ATOM 3247 O O . GLY A 1 418 ? 80.05934 -12.62355 51.33153 1.000 53.73988 418 GLY A O 1
ATOM 3248 N N . PRO A 1 419 ? 78.07183 -11.99025 52.16244 1.000 46.26145 419 PRO A N 1
ATOM 3249 C CA . PRO A 1 419 ? 77.86424 -13.28578 52.82453 1.000 43.91044 419 PRO A CA 1
ATOM 3250 C C . PRO A 1 419 ? 77.61782 -14.38499 51.80214 1.000 45.22446 419 PRO A C 1
ATOM 3251 O O . PRO A 1 419 ? 76.84693 -14.21250 50.85571 1.000 50.98623 419 PRO A O 1
ATOM 3255 N N . LYS A 1 420 ? 78.28435 -15.51819 52.00142 1.000 41.95948 420 LYS A N 1
ATOM 3256 C CA . LYS A 1 420 ? 78.16667 -16.67419 51.12755 1.000 39.81849 420 LYS A CA 1
ATOM 3257 C C . LYS A 1 420 ? 77.94070 -17.91796 51.97080 1.000 46.74309 420 LYS A C 1
ATOM 3258 O O . LYS A 1 420 ? 78.58796 -18.10218 53.00624 1.000 51.48410 420 LYS A O 1
ATOM 3264 N N . LEU A 1 421 ? 77.02183 -18.76992 51.52749 1.000 45.85095 421 LEU A N 1
ATOM 3265 C CA . LEU A 1 421 ? 76.80727 -20.05505 52.18157 1.000 45.46829 421 LEU A CA 1
ATOM 3266 C C . LEU A 1 421 ? 77.82900 -21.05395 51.65221 1.000 50.45525 421 LEU A C 1
ATOM 3267 O O . LEU A 1 421 ? 77.78271 -21.44010 50.47970 1.000 50.00079 421 LEU A O 1
ATOM 3272 N N . ASP A 1 422 ? 78.75704 -21.46663 52.51091 1.000 51.78550 422 ASP A N 1
ATOM 3273 C CA . ASP A 1 422 ? 79.71277 -22.51914 52.17553 1.000 48.00818 422 ASP A CA 1
ATOM 3274 C C . ASP A 1 422 ? 78.98401 -23.85256 52.28982 1.000 49.49258 422 ASP A C 1
ATOM 3275 O O . ASP A 1 422 ? 78.82249 -24.39429 53.38571 1.000 53.85104 422 ASP A O 1
ATOM 3280 N N . VAL A 1 423 ? 78.53386 -24.38374 51.15383 1.000 42.45353 423 VAL A N 1
ATOM 3281 C CA . VAL A 1 423 ? 77.71468 -25.59230 51.15416 1.000 39.11831 423 VAL A CA 1
ATOM 3282 C C . VAL A 1 423 ? 78.57359 -26.78905 51.53863 1.000 42.96141 423 VAL A C 1
ATOM 3283 O O . VAL A 1 423 ? 79.57407 -27.09086 50.87860 1.000 46.85255 423 VAL A O 1
ATOM 3287 N N . LYS A 1 424 ? 78.18001 -27.47933 52.61078 1.000 43.56284 424 LYS A N 1
ATOM 3288 C CA . LYS A 1 424 ? 78.80515 -28.73641 53.00041 1.000 39.62582 424 LYS A CA 1
ATOM 3289 C C . LYS A 1 424 ? 77.99328 -29.95685 52.59018 1.000 39.24703 424 LYS A C 1
ATOM 3290 O O . LYS A 1 424 ? 78.55966 -31.05093 52.48910 1.000 47.66390 424 LYS A O 1
ATOM 3296 N N . ALA A 1 425 ? 76.69323 -29.79763 52.34795 1.000 39.38033 425 ALA A N 1
ATOM 3297 C CA . ALA A 1 425 ? 75.84205 -30.91033 51.94985 1.000 43.61663 425 ALA A CA 1
ATOM 3298 C C . ALA A 1 425 ? 74.57763 -30.35775 51.31159 1.000 42.01088 425 ALA A C 1
ATOM 3299 O O . ALA A 1 425 ? 74.17085 -29.22504 51.57717 1.000 43.63520 425 ALA A O 1
ATOM 3301 N N . SER A 1 426 ? 73.96027 -31.17859 50.46557 1.000 45.27030 426 SER A N 1
ATOM 3302 C CA . SER A 1 426 ? 72.71100 -30.81461 49.81170 1.000 40.48054 426 SER A CA 1
ATOM 3303 C C . SER A 1 426 ? 71.93550 -32.08261 49.48249 1.000 41.16779 426 SER A C 1
ATOM 3304 O O . SER A 1 426 ? 72.52516 -33.14099 49.25764 1.000 46.43069 426 SER A O 1
ATOM 3307 N N . ASP A 1 427 ? 70.61124 -31.96521 49.46132 1.000 41.56780 427 ASP A N 1
ATOM 3308 C CA . ASP A 1 427 ? 69.72916 -33.08044 49.12318 1.000 43.21429 427 ASP A CA 1
ATOM 3309 C C . ASP A 1 427 ? 68.31155 -32.53822 48.97910 1.000 43.14718 427 ASP A C 1
ATOM 3310 O O . ASP A 1 427 ? 68.05518 -31.35095 49.20165 1.000 41.83344 427 ASP A O 1
ATOM 3315 N N . TRP A 1 428 ? 67.38831 -33.42690 48.61146 1.000 42.97851 428 TRP A N 1
ATOM 3316 C CA . TRP A 1 428 ? 65.98499 -33.06219 48.47045 1.000 39.47441 428 TRP A CA 1
ATOM 3317 C C . TRP A 1 428 ? 65.28252 -33.06201 49.82411 1.000 42.63541 428 TRP A C 1
ATOM 3318 O O . TRP A 1 428 ? 65.57462 -33.88956 50.69225 1.000 44.70615 428 TRP A O 1
ATOM 3329 N N . CYS A 1 429 ? 64.33699 -32.13018 49.99207 1.000 39.71707 429 CYS A N 1
ATOM 3330 C CA . CYS A 1 429 ? 63.51152 -32.10553 51.19753 1.000 38.12198 429 CYS A CA 1
ATOM 3331 C C . CYS A 1 429 ? 62.49961 -33.24306 51.21668 1.000 36.77236 429 CYS A C 1
ATOM 3332 O O . CYS A 1 429 ? 62.09154 -33.68858 52.29505 1.000 43.03851 429 CYS A O 1
ATOM 3335 N N . ASP A 1 430 ? 62.07459 -33.71094 50.04544 1.000 36.57442 430 ASP A N 1
ATOM 3336 C CA . ASP A 1 430 ? 60.99016 -34.68134 49.94283 1.000 44.11371 430 ASP A CA 1
ATOM 3337 C C . ASP A 1 430 ? 61.22628 -35.53266 48.70612 1.000 46.82072 430 ASP A C 1
ATOM 3338 O O . ASP A 1 430 ? 61.29022 -34.99815 47.59516 1.000 47.42740 430 ASP A O 1
ATOM 3343 N N . PHE A 1 431 ? 61.34941 -36.84727 48.88960 1.000 45.75304 431 PHE A N 1
ATOM 3344 C CA . PHE A 1 431 ? 61.70501 -37.73191 47.78817 1.000 42.75268 431 PHE A CA 1
ATOM 3345 C C . PHE A 1 431 ? 60.49594 -38.20965 46.98846 1.000 41.55413 431 PHE A C 1
ATOM 3346 O O . PHE A 1 431 ? 60.64751 -39.07163 46.11677 1.000 46.11517 431 PHE A O 1
ATOM 3354 N N . GLY A 1 432 ? 59.31113 -37.66234 47.24890 1.000 38.61641 432 GLY A N 1
ATOM 3355 C CA . GLY A 1 432 ? 58.15812 -37.93239 46.41178 1.000 41.79538 432 GLY A CA 1
ATOM 3356 C C . GLY A 1 432 ? 58.06482 -36.95386 45.25729 1.000 45.11129 432 GLY A C 1
ATOM 3357 O O . GLY A 1 432 ? 59.07128 -36.66526 44.60418 1.000 44.71609 432 GLY A O 1
ATOM 3358 N N . THR A 1 433 ? 56.86979 -36.42877 44.99518 1.000 43.23172 433 THR A N 1
ATOM 3359 C CA . THR A 1 433 ? 56.70622 -35.38900 43.98909 1.000 43.12952 433 THR A CA 1
ATOM 3360 C C . THR A 1 433 ? 55.53123 -34.49671 44.36235 1.000 43.28369 433 THR A C 1
ATOM 3361 O O . THR A 1 433 ? 54.53557 -34.95633 44.92846 1.000 44.50487 433 THR A O 1
ATOM 3365 N N . GLY A 1 434 ? 55.66264 -33.20900 44.04675 1.000 38.99779 434 GLY A N 1
ATOM 3366 C CA . GLY A 1 434 ? 54.60046 -32.25748 44.27677 1.000 41.25548 434 GLY A CA 1
ATOM 3367 C C . GLY A 1 434 ? 54.65527 -31.53740 45.60472 1.000 45.21570 434 GLY A C 1
ATOM 3368 O O . GLY A 1 434 ? 53.83916 -30.63511 45.83465 1.000 44.43854 434 GLY A O 1
ATOM 3369 N N . TYR A 1 435 ? 55.57018 -31.91732 46.49257 1.000 43.08027 435 TYR A N 1
ATOM 3370 C CA . TYR A 1 435 ? 55.81938 -31.16384 47.71578 1.000 37.03036 435 TYR A CA 1
ATOM 3371 C C . TYR A 1 435 ? 56.60899 -29.92154 47.32781 1.000 37.41442 435 TYR A C 1
ATOM 3372 O O . TYR A 1 435 ? 57.79494 -30.01021 46.99297 1.000 41.39210 435 TYR A O 1
ATOM 3381 N N . TYR A 1 436 ? 55.95091 -28.76538 47.35024 1.000 34.78567 436 TYR A N 1
ATOM 3382 C CA . TYR A 1 436 ? 56.47010 -27.58366 46.68106 1.000 36.32266 436 TYR A CA 1
ATOM 3383 C C . TYR A 1 436 ? 56.23488 -26.34644 47.53462 1.000 37.03168 436 TYR A C 1
ATOM 3384 O O . TYR A 1 436 ? 55.43471 -26.35260 48.47457 1.000 38.93337 436 TYR A O 1
ATOM 3393 N N . ALA A 1 437 ? 56.96012 -25.28055 47.18954 1.000 34.10476 437 ALA A N 1
ATOM 3394 C CA . ALA A 1 437 ? 56.72955 -23.94394 47.73682 1.000 34.65899 437 ALA A CA 1
ATOM 3395 C C . ALA A 1 437 ? 56.85515 -23.92584 49.25992 1.000 38.21259 437 ALA A C 1
ATOM 3396 O O . ALA A 1 437 ? 55.98395 -23.42443 49.97419 1.000 35.80224 437 ALA A O 1
ATOM 3398 N N . THR A 1 438 ? 57.96114 -24.47209 49.75647 1.000 39.72028 438 THR A N 1
ATOM 3399 C CA . THR A 1 438 ? 58.18513 -24.52446 51.19450 1.000 39.26453 438 THR A CA 1
ATOM 3400 C C . THR A 1 438 ? 58.45410 -23.13436 51.75335 1.000 38.82187 438 THR A C 1
ATOM 3401 O O . THR A 1 438 ? 59.16678 -22.32942 51.14719 1.000 40.80861 438 THR A O 1
ATOM 3405 N N . GLN A 1 439 ? 57.87834 -22.85720 52.92000 1.000 35.88781 439 GLN A N 1
ATOM 3406 C CA . GLN A 1 439 ? 58.26389 -21.70673 53.72137 1.000 33.29635 439 GLN A CA 1
ATOM 3407 C C . GLN A 1 439 ? 58.30959 -22.13869 55.17708 1.000 34.58289 439 GLN A C 1
ATOM 3408 O O . GLN A 1 439 ? 57.50490 -22.96683 55.61101 1.000 37.06687 439 GLN A O 1
ATOM 3414 N N . SER A 1 440 ? 59.25682 -21.58744 55.92326 1.000 33.29187 440 SER A N 1
ATOM 3415 C CA . SER A 1 440 ? 59.46960 -21.97175 57.30711 1.000 31.18884 440 SER A CA 1
ATOM 3416 C C . SER A 1 440 ? 59.34554 -20.75829 58.21906 1.000 32.73081 440 SER A C 1
ATOM 3417 O O . SER A 1 440 ? 59.34868 -19.61216 57.76949 1.000 33.02863 440 SER A O 1
ATOM 3420 N N . PHE A 1 441 ? 59.23136 -21.02661 59.51919 1.000 36.53014 441 PHE A N 1
ATOM 3421 C CA . PHE A 1 441 ? 59.22367 -19.97507 60.52532 1.000 37.52279 441 PHE A CA 1
ATOM 3422 C C . PHE A 1 441 ? 59.69991 -20.55972 61.84682 1.000 41.18422 441 PHE A C 1
ATOM 3423 O O . PHE A 1 441 ? 59.77256 -21.77867 62.02313 1.000 40.40474 441 PHE A O 1
ATOM 3431 N N . ALA A 1 442 ? 60.03717 -19.66853 62.77371 1.000 39.04757 442 ALA A N 1
ATOM 3432 C CA . ALA A 1 442 ? 60.44846 -20.03590 64.12171 1.000 35.23826 442 ALA A CA 1
ATOM 3433 C C . ALA A 1 442 ? 59.36381 -19.60112 65.09609 1.000 33.89290 442 ALA A C 1
ATOM 3434 O O . ALA A 1 442 ? 59.08347 -18.40391 65.21865 1.000 40.04837 442 ALA A O 1
ATOM 3436 N N . ASP A 1 443 ? 58.75933 -20.56576 65.78774 1.000 28.21172 443 ASP A N 1
ATOM 3437 C CA . ASP A 1 443 ? 57.72820 -20.23576 66.76120 1.000 35.03475 443 ASP A CA 1
ATOM 3438 C C . ASP A 1 443 ? 58.36737 -19.61700 68.00774 1.000 40.92140 443 ASP A C 1
ATOM 3439 O O . ASP A 1 443 ? 59.58366 -19.42023 68.08673 1.000 40.76073 443 ASP A O 1
ATOM 3444 N N . ASP A 1 444 ? 57.53270 -19.30939 69.00323 1.000 46.04611 444 ASP A N 1
ATOM 3445 C CA . ASP A 1 444 ? 58.01921 -18.58082 70.17089 1.000 49.85624 444 ASP A CA 1
ATOM 3446 C C . ASP A 1 444 ? 59.04427 -19.37400 70.97306 1.000 51.96418 444 ASP A C 1
ATOM 3447 O O . ASP A 1 444 ? 59.81102 -18.77719 71.73645 1.000 53.42878 444 ASP A O 1
ATOM 3452 N N . ASN A 1 445 ? 59.08687 -20.69548 70.81393 1.000 49.76627 445 ASN A N 1
ATOM 3453 C CA . ASN A 1 445 ? 60.05800 -21.53004 71.50655 1.000 52.66988 445 ASN A CA 1
ATOM 3454 C C . ASN A 1 445 ? 61.26131 -21.88045 70.64028 1.000 52.22957 445 ASN A C 1
ATOM 3455 O O . ASN A 1 445 ? 62.06401 -22.73388 71.03014 1.000 49.04799 445 ASN A O 1
ATOM 3460 N N . GLY A 1 446 ? 61.40669 -21.24658 69.47838 1.000 49.48746 446 GLY A N 1
ATOM 3461 C CA . GLY A 1 446 ? 62.54793 -21.49188 68.62388 1.000 47.06339 446 GLY A CA 1
ATOM 3462 C C . GLY A 1 446 ? 62.44932 -22.71257 67.73581 1.000 49.43938 446 GLY A C 1
ATOM 3463 O O . GLY A 1 446 ? 63.41515 -23.01251 67.02010 1.000 53.51310 446 GLY A O 1
ATOM 3464 N N . ARG A 1 447 ? 61.32827 -23.43235 67.76573 1.000 43.58686 447 ARG A N 1
ATOM 3465 C CA . ARG A 1 447 ? 61.11386 -24.53316 66.83536 1.000 42.67113 447 ARG A CA 1
ATOM 3466 C C . ARG A 1 447 ? 61.09785 -24.01475 65.40481 1.000 40.86427 447 ARG A C 1
ATOM 3467 O O . ARG A 1 447 ? 60.41484 -23.03474 65.09773 1.000 40.74153 447 ARG A O 1
ATOM 3475 N N . ARG A 1 448 ? 61.84789 -24.67743 64.52825 1.000 42.36134 448 ARG A N 1
ATOM 3476 C CA . ARG A 1 448 ? 61.83248 -24.37265 63.10084 1.000 37.44140 448 ARG A CA 1
ATOM 3477 C C . ARG A 1 448 ? 60.78819 -25.26330 62.43491 1.000 39.17786 448 ARG A C 1
ATOM 3478 O O . ARG A 1 448 ? 60.94181 -26.48914 62.39473 1.000 44.03365 448 ARG A O 1
ATOM 3486 N N . ILE A 1 449 ? 59.72565 -24.64857 61.91765 1.000 32.74519 449 ILE A N 1
ATOM 3487 C CA . ILE A 1 449 ? 58.57470 -25.36106 61.37327 1.000 36.79152 449 ILE A CA 1
ATOM 3488 C C . ILE A 1 449 ? 58.38705 -24.94670 59.92148 1.000 39.46617 449 ILE A C 1
ATOM 3489 O O . ILE A 1 449 ? 58.43382 -23.75344 59.60355 1.000 41.64173 449 ILE A O 1
ATOM 3494 N N . VAL A 1 450 ? 58.15449 -25.92583 59.04834 1.000 37.38337 450 VAL A N 1
ATOM 3495 C CA . VAL A 1 450 ? 58.02694 -25.69178 57.61505 1.000 38.46001 450 VAL A CA 1
ATOM 3496 C C . VAL A 1 450 ? 56.68477 -26.22846 57.12905 1.000 37.11353 450 VAL A C 1
ATOM 3497 O O . VAL A 1 450 ? 56.24042 -27.30234 57.55067 1.000 40.74978 450 VAL A O 1
ATOM 3501 N N . PHE A 1 451 ? 56.03521 -25.46318 56.25426 1.000 32.94607 451 PHE A N 1
ATOM 3502 C CA . PHE A 1 451 ? 54.85928 -25.89288 55.51265 1.000 33.10430 451 PHE A CA 1
ATOM 3503 C C . PHE A 1 451 ? 55.19468 -26.00615 54.03096 1.000 35.53615 451 PHE A C 1
ATOM 3504 O O . PHE A 1 451 ? 56.04659 -25.27844 53.51254 1.000 36.02774 451 PHE A O 1
ATOM 3512 N N . GLY A 1 452 ? 54.49962 -26.91491 53.34936 1.000 40.36096 452 GLY A N 1
ATOM 3513 C CA . GLY A 1 452 ? 54.61634 -27.03273 51.91135 1.000 39.32195 452 GLY A CA 1
ATOM 3514 C C . GLY A 1 452 ? 53.24528 -27.16244 51.27622 1.000 38.21847 452 GLY A C 1
ATOM 3515 O O . GLY A 1 452 ? 52.26107 -27.50266 51.93475 1.000 42.94084 452 GLY A O 1
ATOM 3516 N N . TRP A 1 453 ? 53.19659 -26.87449 49.97951 1.000 35.55434 453 TRP A N 1
ATOM 3517 C CA . TRP A 1 453 ? 51.97655 -26.98529 49.19029 1.000 31.60105 453 TRP A CA 1
ATOM 3518 C C . TRP A 1 453 ? 52.08681 -28.20157 48.28451 1.000 37.95485 453 TRP A C 1
ATOM 3519 O O . TRP A 1 453 ? 53.10176 -28.38202 47.60174 1.000 40.80792 453 TRP A O 1
ATOM 3530 N N . PHE A 1 454 ? 51.05079 -29.03561 48.28567 1.000 32.77965 454 PHE A N 1
ATOM 3531 C CA . PHE A 1 454 ? 51.01498 -30.22141 47.43215 1.000 37.57772 454 PHE A CA 1
ATOM 3532 C C . PHE A 1 454 ? 50.39721 -29.83443 46.09433 1.000 42.82465 454 PHE A C 1
ATOM 3533 O O . PHE A 1 454 ? 49.17540 -29.71194 45.97118 1.000 41.71236 454 PHE A O 1
ATOM 3541 N N . THR A 1 455 ? 51.24818 -29.62744 45.09171 1.000 43.20635 455 THR A N 1
ATOM 3542 C CA . THR A 1 455 ? 50.79427 -29.39570 43.72994 1.000 43.71845 455 THR A CA 1
ATOM 3543 C C . THR A 1 455 ? 50.57499 -30.73258 43.03019 1.000 44.92817 455 THR A C 1
ATOM 3544 O O . THR A 1 455 ? 51.21224 -31.73849 43.35539 1.000 44.46695 455 THR A O 1
ATOM 3548 N N . ASP A 1 456 ? 49.65714 -30.73585 42.06557 1.000 43.79226 456 ASP A N 1
ATOM 3549 C CA . ASP A 1 456 ? 49.13852 -31.98210 41.49946 1.000 43.49830 456 ASP A CA 1
ATOM 3550 C C . ASP A 1 456 ? 49.97129 -32.44996 40.30275 1.000 45.90653 456 ASP A C 1
ATOM 3551 O O . ASP A 1 456 ? 49.49219 -32.55830 39.17429 1.000 44.87560 456 ASP A O 1
ATOM 3556 N N . PHE A 1 457 ? 51.23743 -32.75149 40.56820 1.000 43.38640 457 PHE A N 1
ATOM 3557 C CA . PHE A 1 457 ? 52.04869 -33.43263 39.56357 1.000 45.53448 457 PHE A CA 1
ATOM 3558 C C . PHE A 1 457 ? 51.57337 -34.86777 39.31785 1.000 46.38884 457 PHE A C 1
ATOM 3559 O O . PHE A 1 457 ? 51.61131 -35.32539 38.16856 1.000 50.37399 457 PHE A O 1
ATOM 3567 N N . PRO A 1 458 ? 51.12746 -35.61766 40.33626 1.000 45.40872 458 PRO A N 1
ATOM 3568 C CA . PRO A 1 458 ? 50.55783 -36.95081 40.06708 1.000 48.55352 458 PRO A CA 1
ATOM 3569 C C . PRO A 1 458 ? 49.25285 -36.94000 39.28144 1.000 47.93232 458 PRO A C 1
ATOM 3570 O O . PRO A 1 458 ? 48.73059 -38.02088 38.98177 1.000 54.09928 458 PRO A O 1
ATOM 3574 N N . GLU A 1 459 ? 48.70534 -35.76860 38.95228 1.000 46.59292 459 GLU A N 1
ATOM 3575 C CA . GLU A 1 459 ? 47.47181 -35.65779 38.17052 1.000 48.10431 459 GLU A CA 1
ATOM 3576 C C . GLU A 1 459 ? 46.32241 -36.40973 38.83899 1.000 48.92506 459 GLU A C 1
ATOM 3577 O O . GLU A 1 459 ? 45.58522 -37.16351 38.20077 1.000 52.26821 459 GLU A O 1
ATOM 3583 N N . MET A 1 460 ? 46.17539 -36.19858 40.14501 1.000 48.46179 460 MET A N 1
ATOM 3584 C CA . MET A 1 460 ? 45.12877 -36.84888 40.91840 1.000 47.73009 460 MET A CA 1
ATOM 3585 C C . MET A 1 460 ? 43.88601 -35.98624 41.09167 1.000 48.07710 460 MET A C 1
ATOM 3586 O O . MET A 1 460 ? 42.88072 -36.47615 41.61820 1.000 49.79267 460 MET A O 1
ATOM 3591 N N . ARG A 1 461 ? 43.92324 -34.73005 40.65862 1.000 47.67356 461 ARG A N 1
ATOM 3592 C CA . ARG A 1 461 ? 42.81036 -33.80890 40.83499 1.000 45.47813 461 ARG A CA 1
ATOM 3593 C C . ARG A 1 461 ? 42.05479 -33.63029 39.52509 1.000 43.87516 461 ARG A C 1
ATOM 3594 O O . ARG A 1 461 ? 42.66007 -33.51444 38.45554 1.000 48.75409 461 ARG A O 1
ATOM 3602 N N . VAL A 1 462 ? 40.72714 -33.61444 39.61590 1.000 44.13460 462 VAL A N 1
ATOM 3603 C CA . VAL A 1 462 ? 39.85480 -33.40801 38.46598 1.000 44.45905 462 VAL A CA 1
ATOM 3604 C C . VAL A 1 462 ? 38.88221 -32.28758 38.80406 1.000 47.35185 462 VAL A C 1
ATOM 3605 O O . VAL A 1 462 ? 38.23499 -32.31985 39.85681 1.000 54.95879 462 VAL A O 1
ATOM 3609 N N . GLU A 1 463 ? 38.78231 -31.30140 37.91459 1.000 46.17085 463 GLU A N 1
ATOM 3610 C CA . GLU A 1 463 ? 37.92374 -30.15021 38.15905 1.000 46.40625 463 GLU A CA 1
ATOM 3611 C C . GLU A 1 463 ? 36.46810 -30.57918 38.28173 1.000 47.96092 463 GLU A C 1
ATOM 3612 O O . GLU A 1 463 ? 35.91796 -31.22292 37.38448 1.000 51.78496 463 GLU A O 1
ATOM 3618 N N . GLN A 1 464 ? 35.84712 -30.21814 39.39933 1.000 49.66956 464 GLN A N 1
ATOM 3619 C CA . GLN A 1 464 ? 34.45202 -30.54264 39.65780 1.000 53.86483 464 GLN A CA 1
ATOM 3620 C C . GLN A 1 464 ? 33.92797 -29.57305 40.70689 1.000 52.92582 464 GLN A C 1
ATOM 3621 O O . GLN A 1 464 ? 34.71732 -28.94583 41.42339 1.000 51.66657 464 GLN A O 1
ATOM 3627 N N . PRO A 1 465 ? 32.61076 -29.40364 40.80050 1.000 49.30149 465 PRO A N 1
ATOM 3628 C CA . PRO A 1 465 ? 32.06027 -28.45940 41.77897 1.000 50.95756 465 PRO A CA 1
ATOM 3629 C C . PRO A 1 465 ? 32.30974 -28.91051 43.21104 1.000 52.10051 465 PRO A C 1
ATOM 3630 O O . PRO A 1 465 ? 32.64949 -30.06486 43.48417 1.000 55.09676 465 PRO A O 1
ATOM 3634 N N . CYS A 1 466 ? 32.13924 -27.95891 44.13237 1.000 48.21182 466 CYS A N 1
ATOM 3635 C CA . CYS A 1 466 ? 32.21006 -28.22636 45.56916 1.000 51.96957 466 CYS A CA 1
ATOM 3636 C C . CYS A 1 466 ? 33.52843 -28.89616 45.94650 1.000 52.77027 466 CYS A C 1
ATOM 3637 O O . CYS A 1 466 ? 33.56658 -29.84455 46.73361 1.000 51.08155 466 CYS A O 1
ATOM 3640 N N . LEU A 1 467 ? 34.62157 -28.39833 45.37242 1.000 53.75119 467 LEU A N 1
ATOM 3641 C CA . LEU A 1 467 ? 35.93575 -28.98360 45.58836 1.000 50.96624 467 LEU A CA 1
ATOM 3642 C C . LEU A 1 467 ? 36.99136 -27.89026 45.53346 1.000 50.40453 467 LEU A C 1
ATOM 3643 O O . LEU A 1 467 ? 36.81110 -26.86385 44.87333 1.000 51.98910 467 LEU A O 1
ATOM 3648 N N . ALA A 1 468 ? 38.09892 -28.12420 46.22745 1.000 49.96422 468 ALA A N 1
ATOM 3649 C CA . ALA A 1 468 ? 39.25455 -27.24573 46.17239 1.000 47.04028 468 ALA A CA 1
ATOM 3650 C C . ALA A 1 468 ? 40.38668 -27.92639 45.41485 1.000 46.52940 468 ALA A C 1
ATOM 3651 O O . ALA A 1 468 ? 40.47066 -29.15668 45.36275 1.000 43.05366 468 ALA A O 1
ATOM 3653 N N . ASN A 1 469 ? 41.25056 -27.11329 44.81568 1.000 45.23986 469 ASN A N 1
ATOM 3654 C CA . ASN A 1 469 ? 42.47905 -27.58767 44.18576 1.000 42.98796 469 ASN A CA 1
ATOM 3655 C C . ASN A 1 469 ? 43.64185 -27.03039 44.99747 1.000 45.09208 469 ASN A C 1
ATOM 3656 O O . ASN A 1 469 ? 44.05163 -25.88195 44.80586 1.000 48.62203 469 ASN A O 1
ATOM 3661 N N . GLY A 1 470 ? 44.17559 -27.85137 45.89564 1.000 46.95068 470 GLY A N 1
ATOM 3662 C CA . GLY A 1 470 ? 45.31414 -27.44978 46.69292 1.000 45.65878 470 GLY A CA 1
ATOM 3663 C C . GLY A 1 470 ? 45.18970 -27.84318 48.14788 1.000 46.02103 470 GLY A C 1
ATOM 3664 O O . GLY A 1 470 ? 44.11131 -27.74260 48.74046 1.000 45.23866 470 GLY A O 1
ATOM 3665 N N . MET A 1 471 ? 46.28984 -28.30727 48.73166 1.000 41.81615 471 MET A N 1
ATOM 3666 C CA . MET A 1 471 ? 46.33501 -28.57404 50.15891 1.000 42.25282 471 MET A CA 1
ATOM 3667 C C . MET A 1 471 ? 47.74602 -28.30451 50.65523 1.000 43.04248 471 MET A C 1
ATOM 3668 O O . MET A 1 471 ? 48.70614 -28.27948 49.87967 1.000 42.94583 471 MET A O 1
ATOM 3673 N N . MET A 1 472 ? 47.85904 -28.08687 51.95887 1.000 38.08011 472 MET A N 1
ATOM 3674 C CA . MET A 1 472 ? 49.15352 -27.92985 52.59635 1.000 34.13074 472 MET A CA 1
ATOM 3675 C C . MET A 1 472 ? 49.59411 -29.25051 53.20855 1.000 37.24970 472 MET A C 1
ATOM 3676 O O . MET A 1 472 ? 48.77338 -30.09873 53.56884 1.000 38.54791 472 MET A O 1
ATOM 3681 N N . SER A 1 473 ? 50.90757 -29.41842 53.30549 1.000 38.91305 473 SER A N 1
ATOM 3682 C CA . SER A 1 473 ? 51.48078 -30.54496 54.01510 1.000 38.39026 473 SER A CA 1
ATOM 3683 C C . SER A 1 473 ? 51.12365 -30.47166 55.50111 1.000 45.98973 473 SER A C 1
ATOM 3684 O O . SER A 1 473 ? 50.61525 -29.46523 56.00165 1.000 40.40078 473 SER A O 1
ATOM 3687 N N . LEU A 1 474 ? 51.36871 -31.57083 56.20457 1.000 44.87340 474 LEU A N 1
ATOM 3688 C CA . LEU A 1 474 ? 51.30962 -31.44989 57.65165 1.000 43.46681 474 LEU A CA 1
ATOM 3689 C C . LEU A 1 474 ? 52.58390 -30.76637 58.14769 1.000 44.68386 474 LEU A C 1
ATOM 3690 O O . LEU A 1 474 ? 53.66780 -31.02515 57.61780 1.000 46.42596 474 LEU A O 1
ATOM 3695 N N . PRO A 1 475 ? 52.48119 -29.87357 59.13257 1.000 41.17622 475 PRO A N 1
ATOM 3696 C CA . PRO A 1 475 ? 53.65311 -29.07802 59.53356 1.000 39.02637 475 PRO A CA 1
ATOM 3697 C C . PRO A 1 475 ? 54.78820 -29.95553 60.04205 1.000 38.03945 475 PRO A C 1
ATOM 3698 O O . PRO A 1 475 ? 54.59106 -30.83549 60.88425 1.000 37.36183 475 PRO A O 1
ATOM 3702 N N . ARG A 1 476 ? 55.98555 -29.71000 59.51477 1.000 29.70449 476 ARG A N 1
ATOM 3703 C CA . ARG A 1 476 ? 57.16770 -30.49151 59.84615 1.000 35.08443 476 ARG A CA 1
ATOM 3704 C C . ARG A 1 476 ? 58.15766 -29.65575 60.64850 1.000 38.48033 476 ARG A C 1
ATOM 3705 O O . ARG A 1 476 ? 58.36947 -28.47300 60.35964 1.000 41.96465 476 ARG A O 1
ATOM 3713 N N . GLU A 1 477 ? 58.75596 -30.27767 61.66038 1.000 30.57983 477 GLU A N 1
ATOM 3714 C CA . GLU A 1 477 ? 59.82744 -29.65922 62.42519 1.000 35.36640 477 GLU A CA 1
ATOM 3715 C C . GLU A 1 477 ? 61.16390 -30.01242 61.78800 1.000 35.68033 477 GLU A C 1
ATOM 3716 O O . GLU A 1 477 ? 61.36826 -31.14239 61.33538 1.000 39.59840 477 GLU A O 1
ATOM 3722 N N . LEU A 1 478 ? 62.07281 -29.04240 61.75761 1.000 33.58205 478 LEU A N 1
ATOM 3723 C CA . LEU A 1 478 ? 63.35949 -29.19566 61.09577 1.000 36.81142 478 LEU A CA 1
ATOM 3724 C C . LEU A 1 478 ? 64.49341 -29.23129 62.11147 1.000 38.77571 478 LEU A C 1
ATOM 3725 O O . LEU A 1 478 ? 64.50542 -28.46010 63.07605 1.000 40.55164 478 LEU A O 1
ATOM 3730 N N . HIS A 1 479 ? 65.44450 -30.13346 61.88003 1.000 39.72696 479 HIS A N 1
ATOM 3731 C CA . HIS A 1 479 ? 66.69619 -30.17828 62.61929 1.000 39.37519 479 HIS A CA 1
ATOM 3732 C C . HIS A 1 479 ? 67.81522 -30.54827 61.65480 1.000 44.13723 479 HIS A C 1
ATOM 3733 O O . HIS A 1 479 ? 67.57481 -31.09200 60.57435 1.000 40.25174 479 HIS A O 1
ATOM 3740 N N . VAL A 1 480 ? 69.04678 -30.23699 62.04860 1.000 44.33702 480 VAL A N 1
ATOM 3741 C CA . VAL A 1 480 ? 70.23482 -30.63495 61.30105 1.000 42.19538 480 VAL A CA 1
ATOM 3742 C C . VAL A 1 480 ? 71.03499 -31.58907 62.17470 1.000 46.43313 480 VAL A C 1
ATOM 3743 O O . VAL A 1 480 ? 71.51444 -31.20331 63.24871 1.000 46.53837 480 VAL A O 1
ATOM 3747 N N . ARG A 1 481 ? 71.16918 -32.83227 61.71967 1.000 45.46945 481 ARG A N 1
ATOM 3748 C CA . ARG A 1 481 ? 71.89949 -33.86900 62.43697 1.000 47.10336 481 ARG A CA 1
ATOM 3749 C C . ARG A 1 481 ? 73.01416 -34.38325 61.53900 1.000 49.37351 481 ARG A C 1
ATOM 3750 O O . ARG A 1 481 ? 72.74736 -34.89633 60.44612 1.000 50.53993 481 ARG A O 1
ATOM 3758 N N . ASP A 1 482 ? 74.25595 -34.24306 62.00173 1.000 48.68753 482 ASP A N 1
ATOM 3759 C CA . ASP A 1 482 ? 75.43699 -34.63602 61.23429 1.000 54.86955 482 ASP A CA 1
ATOM 3760 C C . ASP A 1 482 ? 75.45992 -33.93867 59.87384 1.000 51.03207 482 ASP A C 1
ATOM 3761 O O . ASP A 1 482 ? 75.72360 -34.54643 58.83344 1.000 46.89078 482 ASP A O 1
ATOM 3766 N N . GLY A 1 483 ? 75.17140 -32.63770 59.89410 1.000 44.70910 483 GLY A N 1
ATOM 3767 C CA . GLY A 1 483 ? 75.24863 -31.81507 58.70418 1.000 49.38158 483 GLY A CA 1
ATOM 3768 C C . GLY A 1 483 ? 74.16509 -32.04236 57.67674 1.000 53.14682 483 GLY A C 1
ATOM 3769 O O . GLY A 1 483 ? 74.28826 -31.54564 56.55395 1.000 50.67164 483 GLY A O 1
ATOM 3770 N N . ARG A 1 484 ? 73.10482 -32.77059 58.01737 1.000 56.70196 484 ARG A N 1
ATOM 3771 C CA . ARG A 1 484 ? 72.02644 -33.05035 57.08294 1.000 54.60919 484 ARG A CA 1
ATOM 3772 C C . ARG A 1 484 ? 70.69378 -32.64301 57.69135 1.000 53.40082 484 ARG A C 1
ATOM 3773 O O . ARG A 1 484 ? 70.48628 -32.74317 58.90353 1.000 59.16420 484 ARG A O 1
ATOM 3781 N N . LEU A 1 485 ? 69.78936 -32.18817 56.82976 1.000 48.23965 485 LEU A N 1
ATOM 3782 C CA . LEU A 1 485 ? 68.48256 -31.72572 57.27016 1.000 43.94264 485 LEU A CA 1
ATOM 3783 C C . LEU A 1 485 ? 67.58265 -32.90946 57.59952 1.000 46.07375 485 LEU A C 1
ATOM 3784 O O . LEU A 1 485 ? 67.46918 -33.85748 56.81565 1.000 49.01558 485 LEU A O 1
ATOM 3789 N N . TYR A 1 486 ? 66.95312 -32.85151 58.76618 1.000 42.22859 486 TYR A N 1
ATOM 3790 C CA . TYR A 1 486 ? 65.93308 -33.80089 59.17484 1.000 42.87729 486 TYR A CA 1
ATOM 3791 C C . TYR A 1 486 ? 64.58839 -33.08978 59.23160 1.000 43.04589 486 TYR A C 1
ATOM 3792 O O . TYR A 1 486 ? 64.51533 -31.88755 59.50409 1.000 43.12719 486 TYR A O 1
ATOM 3801 N N . SER A 1 487 ? 63.52274 -33.83803 58.96435 1.000 37.85708 487 SER A N 1
ATOM 3802 C CA . SER A 1 487 ? 62.17603 -33.29046 59.01417 1.000 38.03226 487 SER A CA 1
ATOM 3803 C C . SER A 1 487 ? 61.23011 -34.35819 59.53629 1.000 40.36010 487 SER A C 1
ATOM 3804 O O . SER A 1 487 ? 61.35662 -35.53465 59.18893 1.000 43.84885 487 SER A O 1
ATOM 3807 N N . LYS A 1 488 ? 60.26811 -33.93249 60.35532 1.000 40.18349 488 LYS A N 1
ATOM 3808 C CA . LYS A 1 488 ? 59.39057 -34.83010 61.08911 1.000 40.43053 488 LYS A CA 1
ATOM 3809 C C . LYS A 1 488 ? 58.17352 -34.03292 61.47714 1.000 40.72396 488 LYS A C 1
ATOM 3810 O O . LYS A 1 488 ? 58.30386 -32.82713 61.76036 1.000 42.54544 488 LYS A O 1
ATOM 3816 N N . PRO A 1 489 ? 56.96962 -34.61286 61.49389 1.000 42.37303 489 PRO A N 1
ATOM 3817 C CA . PRO A 1 489 ? 55.78577 -33.85729 61.89907 1.000 41.01586 489 PRO A CA 1
ATOM 3818 C C . PRO A 1 489 ? 55.93907 -33.30409 63.30994 1.000 42.20128 489 PRO A C 1
ATOM 3819 O O . PRO A 1 489 ? 56.52721 -33.94197 64.18731 1.000 39.69318 489 PRO A O 1
ATOM 3823 N N . VAL A 1 490 ? 55.42533 -32.08852 63.51050 1.000 38.96056 490 VAL A N 1
ATOM 3824 C CA . VAL A 1 490 ? 55.51020 -31.47303 64.82405 1.000 41.56528 490 VAL A CA 1
ATOM 3825 C C . VAL A 1 490 ? 54.71396 -32.30150 65.82831 1.000 43.19905 490 VAL A C 1
ATOM 3826 O O . VAL A 1 490 ? 53.81761 -33.07701 65.47224 1.000 44.83617 490 VAL A O 1
ATOM 3830 N N . SER A 1 491 ? 55.06069 -32.13558 67.10666 1.000 39.30464 491 SER A N 1
ATOM 3831 C CA . SER A 1 491 ? 54.43625 -32.93644 68.15355 1.000 40.79263 491 SER A CA 1
ATOM 3832 C C . SER A 1 491 ? 52.91940 -32.80016 68.14366 1.000 43.65697 491 SER A C 1
ATOM 3833 O O . SER A 1 491 ? 52.21080 -33.76696 68.44664 1.000 46.88707 491 SER A O 1
ATOM 3836 N N . GLU A 1 492 ? 52.40347 -31.62482 67.77478 1.000 41.99048 492 GLU A N 1
ATOM 3837 C CA . GLU A 1 492 ? 50.95850 -31.42080 67.77406 1.000 35.59720 492 GLU A CA 1
ATOM 3838 C C . GLU A 1 492 ? 50.25677 -32.31895 66.76226 1.000 36.78158 492 GLU A C 1
ATOM 3839 O O . GLU A 1 492 ? 49.11654 -32.73832 66.99495 1.000 38.64059 492 GLU A O 1
ATOM 3845 N N . VAL A 1 493 ? 50.91043 -32.61953 65.63622 1.000 38.48464 493 VAL A N 1
ATOM 3846 C CA . VAL A 1 493 ? 50.31371 -33.51741 64.64830 1.000 41.82709 493 VAL A CA 1
ATOM 3847 C C . VAL A 1 493 ? 50.06455 -34.88898 65.26557 1.000 46.66376 493 VAL A C 1
ATOM 3848 O O . VAL A 1 493 ? 48.97492 -35.45951 65.13700 1.000 43.97984 493 VAL A O 1
ATOM 3852 N N . TYR A 1 494 ? 51.06897 -35.43053 65.96124 1.000 44.98015 494 TYR A N 1
ATOM 3853 C CA . TYR A 1 494 ? 50.89385 -36.70934 66.64283 1.000 45.59764 494 TYR A CA 1
ATOM 3854 C C . TYR A 1 494 ? 49.81864 -36.62227 67.71984 1.000 47.55761 494 TYR A C 1
ATOM 3855 O O . TYR A 1 494 ? 48.99506 -37.53409 67.86103 1.000 49.39121 494 TYR A O 1
ATOM 3864 N N . ARG A 1 495 ? 49.80864 -35.52858 68.48641 1.000 40.68352 495 ARG A N 1
ATOM 3865 C CA . ARG A 1 495 ? 48.87112 -35.40458 69.59734 1.000 39.46529 495 ARG A CA 1
ATOM 3866 C C . ARG A 1 495 ? 47.43041 -35.30844 69.10954 1.000 36.84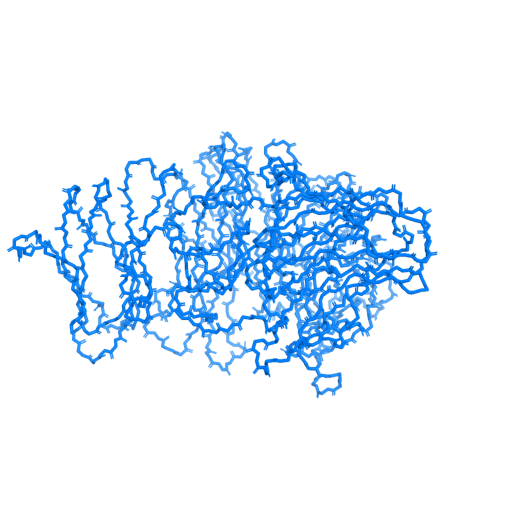912 495 ARG A C 1
ATOM 3867 O O . ARG A 1 495 ? 46.53238 -35.92684 69.69117 1.000 40.27811 495 ARG A O 1
ATOM 3875 N N . GLU A 1 496 ? 47.18755 -34.54800 68.04292 1.000 39.18404 496 GLU A N 1
ATOM 3876 C CA . GLU A 1 496 ? 45.82038 -34.26722 67.62088 1.000 42.31266 496 GLU A CA 1
ATOM 3877 C C . GLU A 1 496 ? 45.26304 -35.28172 66.62738 1.000 42.52242 496 GLU A C 1
ATOM 3878 O O . GLU A 1 496 ? 44.05309 -35.53806 66.64024 1.000 42.45513 496 GLU A O 1
ATOM 3884 N N . LEU A 1 497 ? 46.10418 -35.87465 65.77438 1.000 43.78803 497 LEU A N 1
ATOM 3885 C CA . LEU A 1 497 ? 45.61407 -36.65972 64.64466 1.000 45.08371 497 LEU A CA 1
ATOM 3886 C C . LEU A 1 497 ? 45.61459 -38.16498 64.87528 1.000 47.44310 497 LEU A C 1
ATOM 3887 O O . LEU A 1 497 ? 44.86280 -38.87219 64.19496 1.000 52.34793 497 LEU A O 1
ATOM 3892 N N . LEU A 1 498 ? 46.42950 -38.67392 65.79667 1.000 46.72336 498 LEU A N 1
ATOM 3893 C CA . LEU A 1 498 ? 46.51663 -40.11417 66.01771 1.000 46.03975 498 LEU A CA 1
ATOM 3894 C C . LEU A 1 498 ? 45.33098 -40.58782 66.85449 1.000 46.87156 498 LEU A C 1
ATOM 3895 O O . LEU A 1 498 ? 45.14807 -40.15614 67.99709 1.000 52.29405 498 LEU A O 1
ATOM 3900 N N . GLY A 1 499 ? 44.54098 -41.48777 66.28194 1.000 47.70775 499 GLY A N 1
ATOM 3901 C CA . GLY A 1 499 ? 43.33822 -42.00996 66.90242 1.000 48.72704 499 GLY A CA 1
ATOM 3902 C C . GLY A 1 499 ? 43.52248 -43.40160 67.47909 1.000 47.40243 499 GLY A C 1
ATOM 3903 O O . GLY A 1 499 ? 44.61001 -43.78929 67.90709 1.000 47.86170 499 GLY A O 1
ATOM 3904 N N . GLU A 1 500 ? 42.42852 -44.15933 67.48904 1.000 56.03903 500 GLU A N 1
ATOM 3905 C CA . GLU A 1 500 ? 42.41995 -45.48554 68.09249 1.000 60.53429 500 GLU A CA 1
ATOM 3906 C C . GLU A 1 500 ? 43.41372 -46.41842 67.39917 1.000 57.68435 500 GLU A C 1
ATOM 3907 O O . GLU A 1 500 ? 43.62976 -46.35365 66.18502 1.000 60.62929 500 GLU A O 1
ATOM 3913 N N . ARG A 1 501 ? 44.02868 -47.29013 68.19197 1.000 57.53303 501 ARG A N 1
ATOM 3914 C CA . ARG A 1 501 ? 44.84466 -48.36256 67.64281 1.000 57.96677 501 ARG A CA 1
ATOM 3915 C C . ARG A 1 501 ? 43.99461 -49.27057 66.76591 1.000 58.56404 501 ARG A C 1
ATOM 3916 O O . ARG A 1 501 ? 42.79804 -49.45763 67.00226 1.000 54.73231 501 ARG A O 1
ATOM 3924 N N . LEU A 1 502 ? 44.62081 -49.79950 65.72003 1.000 59.14644 502 LEU A N 1
ATOM 3925 C CA . LEU A 1 502 ? 43.97563 -50.68214 64.76152 1.000 56.59151 502 LEU A CA 1
ATOM 3926 C C . LEU A 1 502 ? 44.59775 -52.06621 64.86256 1.000 52.93083 502 LEU A C 1
ATOM 3927 O O . LEU A 1 502 ? 45.82096 -52.20319 64.98342 1.000 51.82318 502 LEU A O 1
ATOM 3932 N N . ALA A 1 503 ? 43.74352 -53.08412 64.84255 1.000 48.54784 503 ALA A N 1
ATOM 3933 C CA . ALA A 1 503 ? 44.20620 -54.45582 64.98003 1.000 58.35801 503 ALA A CA 1
ATOM 3934 C C . ALA A 1 503 ? 45.01304 -54.87536 63.75889 1.000 61.27227 503 ALA A C 1
ATOM 3935 O O . ALA A 1 503 ? 44.69661 -54.50551 62.62442 1.000 61.82968 503 ALA A O 1
ATOM 3937 N N . VAL A 1 504 ? 46.06530 -55.64993 63.99950 1.000 60.97365 504 VAL A N 1
ATOM 3938 C CA . VAL A 1 504 ? 46.91325 -56.19344 62.94587 1.000 61.89536 504 VAL A CA 1
ATOM 3939 C C . VAL A 1 504 ? 46.63502 -57.68680 62.87138 1.000 68.38090 504 VAL A C 1
ATOM 3940 O O . VAL A 1 504 ? 46.96751 -58.43497 63.79966 1.000 71.07532 504 VAL A O 1
ATOM 3944 N N . HIS A 1 505 ? 46.01515 -58.12702 61.78077 1.000 65.90948 505 HIS A N 1
ATOM 3945 C CA A HIS A 1 505 ? 45.75711 -59.54504 61.60795 0.500 67.90843 505 HIS A CA 1
ATOM 3946 C CA B HIS A 1 505 ? 45.68276 -59.52422 61.54205 0.500 67.76604 505 HIS A CA 1
ATOM 3947 C C . HIS A 1 505 ? 46.58604 -60.09690 60.45875 1.000 64.45751 505 HIS A C 1
ATOM 3948 O O . HIS A 1 505 ? 47.04809 -59.36973 59.57467 1.000 67.19633 505 HIS A O 1
ATOM 3961 N N . GLY A 1 506 ? 46.81214 -61.40677 60.51404 1.000 67.01643 506 GLY A N 1
ATOM 3962 C CA . GLY A 1 506 ? 47.69872 -62.06663 59.57352 1.000 71.58175 506 GLY A CA 1
ATOM 3963 C C . GLY A 1 506 ? 46.95476 -62.65972 58.38820 1.000 78.54376 506 GLY A C 1
ATOM 3964 O O . GLY A 1 506 ? 45.84923 -63.17955 58.52483 1.000 81.95838 506 GLY A O 1
ATOM 3965 N N . ASP A 1 507 ? 47.59270 -62.57860 57.21620 1.000 84.50260 507 ASP A N 1
ATOM 3966 C CA . ASP A 1 507 ? 47.06918 -63.13780 55.97039 1.000 88.46667 507 ASP A CA 1
ATOM 3967 C C . ASP A 1 507 ? 48.20709 -63.89758 55.28057 1.000 89.98775 507 ASP A C 1
ATOM 3968 O O . ASP A 1 507 ? 48.67328 -63.51105 54.20632 1.000 88.53301 507 ASP A O 1
ATOM 3973 N N . GLY A 1 508 ? 48.65293 -64.98155 55.91580 1.000 91.18757 508 GLY A N 1
ATOM 3974 C CA . GLY A 1 508 ? 49.71330 -65.81518 55.38002 1.000 93.42891 508 GLY A CA 1
ATOM 3975 C C . GLY A 1 508 ? 50.97795 -65.05538 55.03640 1.000 92.73263 508 GLY A C 1
ATOM 3976 O O . GLY A 1 508 ? 51.25917 -64.80873 53.85979 1.000 92.84029 508 GLY A O 1
ATOM 3977 N N . GLY A 1 509 ? 51.75198 -64.67791 56.05399 1.000 92.21169 509 GLY A N 1
ATOM 3978 C CA . GLY A 1 509 ? 52.93494 -63.86975 55.85866 1.000 91.81540 509 GLY A CA 1
ATOM 3979 C C . GLY A 1 509 ? 52.67923 -62.38849 55.69476 1.000 90.24253 509 GLY A C 1
ATOM 3980 O O . GLY A 1 509 ? 53.58093 -61.58503 55.96354 1.000 92.50734 509 GLY A O 1
ATOM 3981 N N . ASP A 1 510 ? 51.48546 -61.99749 55.25963 1.000 86.06561 510 ASP A N 1
ATOM 3982 C CA . ASP A 1 510 ? 51.11454 -60.59424 55.16944 1.000 81.16801 510 ASP A CA 1
ATOM 3983 C C . ASP A 1 510 ? 50.51864 -60.12528 56.48965 1.000 75.31098 510 ASP A C 1
ATOM 3984 O O . ASP A 1 510 ? 49.72157 -60.83279 57.11221 1.000 78.87273 510 ASP A O 1
ATOM 3989 N N . MET A 1 511 ? 50.91556 -58.93187 56.91605 1.000 69.26128 511 MET A N 1
ATOM 3990 C CA . MET A 1 511 ? 50.26176 -58.23748 58.01650 1.000 67.13928 511 MET A CA 1
ATOM 3991 C C . MET A 1 511 ? 49.28177 -57.23264 57.42772 1.000 61.30946 511 MET A C 1
ATOM 3992 O O . MET A 1 511 ? 49.65566 -56.42901 56.56715 1.000 60.86895 511 MET A O 1
ATOM 3997 N N . VAL A 1 512 ? 48.02960 -57.29106 57.87435 1.000 56.86704 512 VAL A N 1
ATOM 3998 C CA . VAL A 1 512 ? 46.94269 -56.52787 57.27174 1.000 57.52532 512 VAL A CA 1
ATOM 3999 C C . VAL A 1 512 ? 46.28852 -55.66754 58.34359 1.000 57.22678 512 VAL A C 1
ATOM 4000 O O . VAL A 1 512 ? 46.00676 -56.14693 59.44848 1.000 59.59387 512 VAL A O 1
ATOM 4004 N N . VAL A 1 513 ? 46.05267 -54.39930 58.01336 1.000 47.53157 513 VAL A N 1
ATOM 4005 C CA . VAL A 1 513 ? 45.34666 -53.45996 58.87635 1.000 49.46304 513 VAL A CA 1
ATOM 4006 C C . VAL A 1 513 ? 44.25609 -52.79549 58.04749 1.000 51.60891 513 VAL A C 1
ATOM 4007 O O . VAL A 1 513 ? 44.54519 -52.19593 57.00468 1.000 49.85615 513 VAL A O 1
ATOM 4011 N N . THR A 1 514 ? 43.00896 -52.90487 58.50239 1.000 50.28181 514 THR A N 1
ATOM 4012 C CA . THR A 1 514 ? 41.90126 -52.21709 57.85149 1.000 50.54910 514 THR A CA 1
ATOM 4013 C C . THR A 1 514 ? 41.83664 -50.77493 58.33852 1.000 50.08014 514 THR A C 1
ATOM 4014 O O . THR A 1 514 ? 41.83272 -50.51804 59.54614 1.000 54.79972 514 THR A O 1
ATOM 4018 N N . ALA A 1 515 ? 41.78714 -49.83350 57.39628 1.000 48.89500 515 ALA A N 1
ATOM 4019 C CA . ALA A 1 515 ? 41.83801 -48.41850 57.72893 1.000 45.32693 515 ALA A CA 1
ATOM 4020 C C . ALA A 1 515 ? 40.45526 -47.80250 57.59629 1.000 55.49269 515 ALA A C 1
ATOM 4021 O O . ALA A 1 515 ? 39.97274 -47.63071 56.46632 1.000 64.27753 515 ALA A O 1
ATOM 4023 N N . PRO A 1 516 ? 39.78954 -47.44430 58.69468 1.000 60.66516 516 PRO A N 1
ATOM 4024 C CA . PRO A 1 516 ? 38.45810 -46.83022 58.58537 1.000 60.19976 516 PRO A CA 1
ATOM 4025 C C . PRO A 1 516 ? 38.54813 -45.46627 57.91802 1.000 55.70721 516 PRO A C 1
ATOM 4026 O O . PRO A 1 516 ? 39.38694 -44.63817 58.27947 1.000 55.89707 516 PRO A O 1
ATOM 4030 N N . GLY A 1 517 ? 37.67866 -45.24100 56.93455 1.000 51.70218 517 GLY A N 1
ATOM 4031 C CA . GLY A 1 517 ? 37.68531 -43.99133 56.19995 1.000 51.28593 517 GLY A CA 1
ATOM 4032 C C . GLY A 1 517 ? 38.92022 -43.74295 55.36592 1.000 47.68902 517 GLY A C 1
ATOM 4033 O O . GLY A 1 517 ? 39.10508 -42.62159 54.88210 1.000 48.82110 517 GLY A O 1
ATOM 4034 N N . ASN A 1 518 ? 39.77047 -44.75757 55.18838 1.000 47.93948 518 ASN A N 1
ATOM 4035 C CA . ASN A 1 518 ? 41.00754 -44.65368 54.40909 1.000 52.32897 518 ASN A CA 1
ATOM 4036 C C . ASN A 1 518 ? 41.89218 -43.50780 54.89779 1.000 56.06774 518 ASN A C 1
ATOM 4037 O O . ASN A 1 518 ? 42.52147 -42.80242 54.10664 1.000 55.33721 518 ASN A O 1
ATOM 4042 N N . ALA A 1 519 ? 41.94445 -43.32505 56.21520 1.000 52.49350 519 ALA A N 1
ATOM 4043 C CA . ALA A 1 519 ? 42.81659 -42.33519 56.83593 1.000 49.67492 519 ALA A CA 1
ATOM 4044 C C . ALA A 1 519 ? 43.43935 -42.97378 58.06483 1.000 47.22344 519 ALA A C 1
ATOM 4045 O O . ALA A 1 519 ? 42.72729 -43.29611 59.01983 1.000 50.44599 519 ALA A O 1
ATOM 4047 N N . TYR A 1 520 ? 44.75768 -43.16000 58.04506 1.000 47.17981 520 TYR A N 1
ATOM 4048 C CA . TYR A 1 520 ? 45.41964 -43.90248 59.10772 1.000 44.82699 520 TYR A CA 1
ATOM 4049 C C . TYR A 1 520 ? 46.84474 -43.40398 59.29697 1.000 41.66680 520 TYR A C 1
ATOM 4050 O O . TYR A 1 520 ? 47.39457 -42.67388 58.46891 1.000 43.99955 520 TYR A O 1
ATOM 4059 N N . TYR A 1 521 ? 47.43874 -43.83245 60.40621 1.000 42.61634 521 TYR A N 1
ATOM 4060 C CA . TYR A 1 521 ? 48.84728 -43.63439 60.70799 1.000 39.90427 521 TYR A CA 1
ATOM 4061 C C . TYR A 1 521 ? 49.47108 -44.99983 60.96047 1.000 44.23904 521 TYR A C 1
ATOM 4062 O O . TYR A 1 521 ? 48.83107 -45.87953 61.54492 1.000 49.64763 521 TYR A O 1
ATOM 4071 N N . ALA A 1 522 ? 50.71410 -45.18675 60.52073 1.000 41.68648 522 ALA A N 1
ATOM 4072 C CA . ALA A 1 522 ? 51.39871 -46.45607 60.74005 1.000 43.93015 522 ALA A CA 1
ATOM 4073 C C . ALA A 1 522 ? 52.85882 -46.21965 61.09345 1.000 45.40371 522 ALA A C 1
ATOM 4074 O O . ALA A 1 522 ? 53.54303 -45.43252 60.43322 1.000 44.05557 522 ALA A O 1
ATOM 4076 N N . ASN A 1 523 ? 53.32717 -46.91031 62.13220 1.000 45.37118 523 ASN A N 1
ATOM 4077 C CA . ASN A 1 523 ? 54.72454 -46.89177 62.55528 1.000 46.90737 523 ASN A CA 1
ATOM 4078 C C . ASN A 1 523 ? 55.23905 -48.32545 62.50009 1.000 46.52088 523 ASN A C 1
ATOM 4079 O O . ASN A 1 523 ? 54.82228 -49.16933 63.30086 1.000 49.68057 523 ASN A O 1
ATOM 4084 N N . VAL A 1 524 ? 56.13687 -48.60207 61.55655 1.000 42.94780 524 VAL A N 1
ATOM 4085 C CA . VAL A 1 524 ? 56.64221 -49.94790 61.30904 1.000 46.06973 524 VAL A CA 1
ATOM 4086 C C . VAL A 1 524 ? 58.13783 -49.97035 61.59295 1.000 51.75886 524 VAL A C 1
ATOM 4087 O O . VAL A 1 524 ? 58.87478 -49.08634 61.13929 1.000 47.86740 524 VAL A O 1
ATOM 4091 N N . HIS A 1 525 ? 58.58220 -50.98451 62.33347 1.000 52.34729 525 HIS A N 1
ATOM 4092 C CA . HIS A 1 525 ? 59.98792 -51.17084 62.67379 1.000 50.46967 525 HIS A CA 1
ATOM 4093 C C . HIS A 1 525 ? 60.50546 -52.42770 61.98845 1.000 49.55246 525 HIS A C 1
ATOM 4094 O O . HIS A 1 525 ? 59.99809 -53.52756 62.23566 1.000 54.42779 525 HIS A O 1
ATOM 4101 N N . LEU A 1 526 ? 61.51445 -52.26256 61.13900 1.000 46.29004 526 LEU A N 1
ATOM 4102 C CA . LEU A 1 526 ? 62.13242 -53.36773 60.42169 1.000 46.61408 526 LEU A CA 1
ATOM 4103 C C . LEU A 1 526 ? 63.44284 -53.74903 61.09695 1.000 52.27187 526 LEU A C 1
ATOM 4104 O O . LEU A 1 526 ? 64.16796 -52.88605 61.60120 1.000 50.62366 526 LEU A O 1
ATOM 4109 N N . ALA A 1 527 ? 63.74239 -55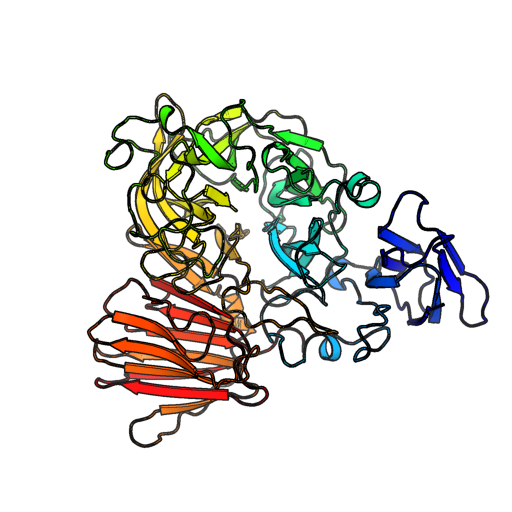.04714 61.09895 1.000 57.36288 527 ALA A N 1
ATOM 4110 C CA . ALA A 1 527 ? 64.90243 -55.57708 61.80232 1.000 58.75986 527 ALA A CA 1
ATOM 4111 C C . ALA A 1 527 ? 66.13610 -55.72263 60.92178 1.000 60.72117 527 ALA A C 1
ATOM 4112 O O . ALA A 1 527 ? 67.21360 -56.02940 61.44392 1.000 58.70660 527 ALA A O 1
ATOM 4114 N N . ASP A 1 528 ? 66.01623 -55.51247 59.61596 1.000 61.00618 528 ASP A N 1
ATOM 4115 C CA . ASP A 1 528 ? 67.10996 -55.80504 58.69876 1.000 59.07837 528 ASP A CA 1
ATOM 4116 C C . ASP A 1 528 ? 66.94016 -54.95739 57.44350 1.000 58.57239 528 ASP A C 1
ATOM 4117 O O . ASP A 1 528 ? 66.07574 -54.07710 57.37668 1.000 56.29840 528 ASP A O 1
ATOM 4122 N N . ASP A 1 529 ? 67.76923 -55.23552 56.43724 1.000 62.24164 529 ASP A N 1
ATOM 4123 C CA . ASP A 1 529 ? 67.75022 -54.51589 55.17126 1.000 58.80752 529 ASP A CA 1
ATOM 4124 C C . ASP A 1 529 ? 67.18645 -55.36225 54.03496 1.000 61.05950 529 ASP A C 1
ATOM 4125 O O . ASP A 1 529 ? 67.47773 -55.09677 52.86413 1.000 65.66397 529 ASP A O 1
ATOM 4130 N N . ALA A 1 530 ? 66.37884 -56.36931 54.35827 1.000 58.79331 530 ALA A N 1
ATOM 4131 C CA . ALA A 1 530 ? 65.87935 -57.29990 53.35978 1.000 65.31928 530 ALA A CA 1
ATOM 4132 C C . ALA A 1 530 ? 64.78958 -56.65222 52.50643 1.000 61.92757 530 ALA A C 1
ATOM 4133 O O . ALA A 1 530 ? 64.22867 -55.60613 52.84575 1.000 57.25549 530 ALA A O 1
ATOM 4135 N N . ASP A 1 531 ? 64.49578 -57.29893 51.37820 1.000 65.40494 531 ASP A N 1
ATOM 4136 C CA . ASP A 1 531 ? 63.43496 -56.83374 50.49445 1.000 63.61785 531 ASP A CA 1
ATOM 4137 C C . ASP A 1 531 ? 62.10194 -56.81932 51.23094 1.000 64.21656 531 ASP A C 1
ATOM 4138 O O . ASP A 1 531 ? 61.78677 -57.73371 51.99783 1.000 68.15298 531 ASP A O 1
ATOM 4143 N N . ALA A 1 532 ? 61.31536 -55.77180 50.99540 1.000 56.24600 532 ALA A N 1
ATOM 4144 C CA . ALA A 1 532 ? 60.04559 -55.61363 51.68705 1.000 56.60881 532 ALA A CA 1
ATOM 4145 C C . ALA A 1 532 ? 59.10337 -54.78196 50.83218 1.000 55.52854 532 ALA A C 1
ATOM 4146 O O . ALA A 1 532 ? 59.52954 -54.03696 49.94617 1.000 61.68652 532 ALA A O 1
ATOM 4148 N N . ILE A 1 533 ? 57.81026 -54.91137 51.11948 1.000 54.12325 533 ILE A N 1
ATOM 4149 C CA . ILE A 1 533 ? 56.76598 -54.21414 50.37900 1.000 56.74222 533 ILE A CA 1
ATOM 4150 C C . ILE A 1 533 ? 55.66546 -53.80134 51.34855 1.000 59.20783 533 ILE A C 1
ATOM 4151 O O . ILE A 1 533 ? 55.26313 -54.57936 52.22027 1.000 58.96157 533 ILE A O 1
ATOM 4156 N N . MET A 1 534 ? 55.18815 -52.56600 51.20189 1.000 56.52708 534 MET A N 1
ATOM 4157 C CA . MET A 1 534 ? 54.09079 -52.03670 52.00588 1.000 49.61208 534 MET A CA 1
ATOM 4158 C C . MET A 1 534 ? 53.04655 -51.44838 51.06542 1.000 49.61055 534 MET A C 1
ATOM 4159 O O . MET A 1 534 ? 53.28079 -50.40368 50.45013 1.000 49.36401 534 MET A O 1
ATOM 4164 N N . VAL A 1 535 ? 51.90425 -52.12029 50.94701 1.000 51.44038 535 VAL A N 1
ATOM 4165 C CA . VAL A 1 535 ? 50.77836 -51.60706 50.17191 1.000 53.70551 535 VAL A CA 1
ATOM 4166 C C . VAL A 1 535 ? 50.06918 -50.55992 51.02533 1.000 55.50485 535 VAL A C 1
ATOM 4167 O O . VAL A 1 535 ? 49.44779 -50.88889 52.03824 1.000 56.58256 535 VAL A O 1
ATOM 4171 N N . LEU A 1 536 ? 50.16497 -49.29426 50.62168 1.000 51.94483 536 LEU A N 1
ATOM 4172 C CA . LEU A 1 536 ? 49.61265 -48.20781 51.42157 1.000 49.23949 536 LEU A CA 1
ATOM 4173 C C . LEU A 1 536 ? 48.17509 -47.87177 51.04159 1.000 48.75073 536 LEU A C 1
ATOM 4174 O O . LEU A 1 536 ? 47.35675 -47.57893 51.92062 1.000 50.20572 536 LEU A O 1
ATOM 4179 N N . ALA A 1 537 ? 47.84825 -47.90504 49.75203 1.000 46.07941 537 ALA A N 1
ATOM 4180 C CA . ALA A 1 537 ? 46.50912 -47.55146 49.30472 1.000 45.40205 537 ALA A CA 1
ATOM 4181 C C . ALA A 1 537 ? 46.30306 -48.04355 47.88173 1.000 50.72905 537 ALA A C 1
ATOM 4182 O O . ALA A 1 537 ? 47.25755 -48.25408 47.12789 1.000 50.62416 537 ALA A O 1
ATOM 4184 N N . LYS A 1 538 ? 45.03325 -48.22726 47.53235 1.000 52.72085 538 LYS A N 1
ATOM 4185 C CA . LYS A 1 538 ? 44.61853 -48.57039 46.18334 1.000 51.99105 538 LYS A CA 1
ATOM 4186 C C . LYS A 1 538 ? 43.52368 -47.60622 45.75469 1.000 52.54008 538 LYS A C 1
ATOM 4187 O O . LYS A 1 538 ? 42.87411 -46.96289 46.58384 1.000 53.21970 538 LYS A O 1
ATOM 4193 N N . GLY A 1 539 ? 43.32000 -47.51515 44.44537 1.000 50.76073 539 GLY A N 1
ATOM 4194 C CA . GLY A 1 539 ? 42.29320 -46.64106 43.91869 1.000 52.39885 539 GLY A CA 1
ATOM 4195 C C . GLY A 1 539 ? 42.14206 -46.73050 42.41682 1.000 56.20111 539 GLY A C 1
ATOM 4196 O O . GLY A 1 539 ? 42.26751 -47.81041 41.83107 1.000 59.65988 539 GLY A O 1
ATOM 4197 N N . VAL A 1 540 ? 41.88277 -45.59380 41.78053 1.000 55.27458 540 VAL A N 1
ATOM 4198 C CA . VAL A 1 540 ? 41.61341 -45.54368 40.35009 1.000 56.28363 540 VAL A CA 1
ATOM 4199 C C . VAL A 1 540 ? 42.22381 -44.27016 39.78234 1.000 57.39173 540 VAL A C 1
ATOM 4200 O O . VAL A 1 540 ? 42.13254 -43.19829 40.39069 1.000 51.65863 540 VAL A O 1
ATOM 4204 N N . ASN A 1 541 ? 42.86633 -44.39686 38.62124 1.000 63.41523 541 ASN A N 1
ATOM 4205 C CA . ASN A 1 541 ? 43.39916 -43.26092 37.88124 1.000 60.76633 541 ASN A CA 1
ATOM 4206 C C . ASN A 1 541 ? 42.24867 -42.36723 37.43453 1.000 62.27617 541 ASN A C 1
ATOM 4207 O O . ASN A 1 541 ? 41.42526 -42.78304 36.60947 1.000 65.16640 541 ASN A O 1
ATOM 4212 N N . PRO A 1 542 ? 42.16926 -41.12982 37.93508 1.000 63.02929 542 PRO A N 1
ATOM 4213 C CA . PRO A 1 542 ? 40.99843 -40.28627 37.64306 1.000 59.64874 542 PRO A CA 1
ATOM 4214 C C . PRO A 1 542 ? 40.88776 -39.84764 36.19306 1.000 64.99665 542 PRO A C 1
ATOM 4215 O O . PRO A 1 542 ? 39.87489 -39.23171 35.83697 1.000 68.18938 542 PRO A O 1
ATOM 4219 N N . GLN A 1 543 ? 41.87845 -40.13545 35.34986 1.000 65.49856 543 GLN A N 1
ATOM 4220 C CA . GLN A 1 543 ? 41.84927 -39.71922 33.95235 1.000 62.13701 543 GLN A CA 1
ATOM 4221 C C . GLN A 1 543 ? 41.44407 -40.83582 33.00027 1.000 64.72526 543 GLN A C 1
ATOM 4222 O O . GLN A 1 543 ? 40.69032 -40.58808 32.05473 1.000 71.97256 543 GLN A O 1
ATOM 4228 N N . ASP A 1 544 ? 41.92094 -42.06125 33.22070 1.000 65.67932 544 ASP A N 1
ATOM 4229 C CA . ASP A 1 544 ? 41.58171 -43.18335 32.35636 1.000 69.28979 544 ASP A CA 1
ATOM 4230 C C . ASP A 1 544 ? 40.92050 -44.34035 33.09225 1.000 71.04109 544 ASP A C 1
ATOM 4231 O O . ASP A 1 544 ? 40.64489 -45.37020 32.46747 1.000 74.93503 544 ASP A O 1
ATOM 4236 N N . GLY A 1 545 ? 40.66497 -44.21127 34.39294 1.000 73.66220 545 GLY A N 1
ATOM 4237 C CA . GLY A 1 545 ? 39.98495 -45.26152 35.12596 1.000 70.67718 545 GLY A CA 1
ATOM 4238 C C . GLY A 1 545 ? 40.81988 -46.47830 35.44864 1.000 61.49495 545 GLY A C 1
ATOM 4239 O O . GLY A 1 545 ? 40.27715 -47.46398 35.95727 1.000 61.86443 545 GLY A O 1
ATOM 4240 N N . ARG A 1 546 ? 42.11995 -46.44286 35.16891 1.000 60.59848 546 ARG A N 1
ATOM 4241 C CA . ARG A 1 546 ? 42.98277 -47.57566 35.45494 1.000 66.11951 546 ARG A CA 1
ATOM 4242 C C . ARG A 1 546 ? 43.09832 -47.79154 36.96347 1.000 67.02172 546 ARG A C 1
ATOM 4243 O O . ARG A 1 546 ? 43.04705 -46.83475 37.74175 1.000 62.61540 546 ARG A O 1
ATOM 4251 N N . PRO A 1 547 ? 43.24055 -49.04108 37.40280 1.000 63.85165 547 PRO A N 1
ATOM 4252 C CA . PRO A 1 547 ? 43.52537 -49.29173 38.82064 1.000 60.65736 547 PRO A CA 1
ATOM 4253 C C . PRO A 1 547 ? 44.86589 -48.68883 39.22011 1.000 61.60005 547 PRO A C 1
ATOM 4254 O O . PRO A 1 547 ? 45.85352 -48.79144 38.48901 1.000 59.18669 547 PRO A O 1
ATOM 4258 N N . THR A 1 548 ? 44.89708 -48.04664 40.38815 1.000 56.65613 548 THR A N 1
ATOM 4259 C CA . THR A 1 548 ? 46.13799 -47.51027 40.92618 1.000 58.06470 548 THR A CA 1
ATOM 4260 C C . THR A 1 548 ? 46.50121 -48.23936 42.21239 1.000 60.47205 548 THR A C 1
ATOM 4261 O O . THR A 1 548 ? 45.63280 -48.75954 42.92323 1.000 68.01801 548 THR A O 1
ATOM 4265 N N . GLU A 1 549 ? 47.79806 -48.25484 42.51226 1.000 56.23651 549 GLU A N 1
ATOM 4266 C CA . GLU A 1 549 ? 48.31922 -48.90265 43.70696 1.000 57.16397 549 GLU A CA 1
ATOM 4267 C C . GLU A 1 549 ? 49.49032 -48.08400 44.22082 1.000 51.64217 549 GLU A C 1
ATOM 4268 O O . GLU A 1 549 ? 50.36710 -47.70106 43.44078 1.000 55.59871 549 GLU A O 1
ATOM 4274 N N . LEU A 1 550 ? 49.49248 -47.80804 45.52237 1.000 48.28765 550 LEU A N 1
ATOM 4275 C CA . LEU A 1 550 ? 50.52274 -47.00177 46.16603 1.000 47.16701 550 LEU A CA 1
ATOM 4276 C C . LEU A 1 550 ? 51.32658 -47.89038 47.10488 1.000 46.59093 550 LEU A C 1
ATOM 4277 O O . LEU A 1 550 ? 50.77001 -48.46973 48.04341 1.000 50.05486 550 LEU A O 1
ATOM 4282 N N . LEU A 1 551 ? 52.63047 -47.99140 46.85700 1.000 46.77513 551 LEU A N 1
ATOM 4283 C CA . LEU A 1 551 ? 53.49754 -48.87464 47.62093 1.000 44.09894 551 LEU A CA 1
ATOM 4284 C C . LEU A 1 551 ? 54.71078 -48.12387 48.14480 1.000 50.17552 551 LEU A C 1
ATOM 4285 O O . LEU A 1 551 ? 55.19318 -47.17256 47.52471 1.000 53.46050 551 LEU A O 1
ATOM 4290 N N . LEU A 1 552 ? 55.19461 -48.56656 49.30084 1.000 52.38484 552 LEU A N 1
ATOM 4291 C CA . LEU A 1 552 ? 56.58538 -48.38336 49.68992 1.000 49.81730 552 LEU A CA 1
ATOM 4292 C C . LEU A 1 552 ? 57.27210 -49.73292 49.53674 1.000 51.16472 552 LEU A C 1
ATOM 4293 O O . LEU A 1 552 ? 56.84101 -50.72225 50.13784 1.000 55.32427 552 LEU A O 1
ATOM 4298 N N . GLN A 1 553 ? 58.32084 -49.77972 48.72235 1.000 50.11092 553 GLN A N 1
ATOM 4299 C CA . GLN A 1 553 ? 58.95029 -51.04544 48.37804 1.000 50.82739 553 GLN A CA 1
ATOM 4300 C C . GLN A 1 553 ? 60.46026 -50.90490 48.45320 1.000 50.74583 553 GLN A C 1
ATOM 4301 O O . GLN A 1 553 ? 61.02131 -49.92398 47.95634 1.000 47.62146 553 GLN A O 1
ATOM 4307 N N . ARG A 1 554 ? 61.11038 -51.88048 49.07820 1.000 54.28705 554 ARG A N 1
ATOM 4308 C CA . ARG A 1 554 ? 62.56244 -51.94104 49.14210 1.000 55.38942 554 ARG A CA 1
ATOM 4309 C C . ARG A 1 554 ? 63.04515 -53.13857 48.34049 1.000 59.49404 554 ARG A C 1
ATOM 4310 O O . ARG A 1 554 ? 62.52746 -54.24905 48.50076 1.000 64.17498 554 ARG A O 1
ATOM 4318 N N . THR A 1 555 ? 64.03358 -52.90909 47.48087 1.000 60.84230 555 THR A N 1
ATOM 4319 C CA . THR A 1 555 ? 64.57893 -53.95530 46.62670 1.000 56.75578 555 THR A CA 1
ATOM 4320 C C . THR A 1 555 ? 66.07974 -53.75046 46.51533 1.000 58.67099 555 THR A C 1
ATOM 4321 O O . THR A 1 555 ? 66.52740 -52.71049 46.02204 1.000 57.46320 555 THR A O 1
ATOM 4325 N N . ASP A 1 556 ? 66.84652 -54.73787 46.97863 1.000 59.91346 556 ASP A N 1
ATOM 4326 C CA . ASP A 1 556 ? 68.30815 -54.69626 46.94334 1.000 61.75493 556 ASP A CA 1
ATOM 4327 C C . ASP A 1 556 ? 68.83854 -53.41917 47.59421 1.000 59.84398 556 ASP A C 1
ATOM 4328 O O . ASP A 1 556 ? 69.68528 -52.71071 47.04526 1.000 61.18485 556 ASP A O 1
ATOM 4333 N N . GLY A 1 557 ? 68.31620 -53.12151 48.78334 1.000 53.68356 557 GLY A N 1
ATOM 4334 C CA . GLY A 1 557 ? 68.79012 -52.00745 49.57487 1.000 50.69627 557 GLY A CA 1
ATOM 4335 C C . GLY A 1 557 ? 68.22433 -50.65252 49.21376 1.000 53.47777 557 GLY A C 1
ATOM 4336 O O . GLY A 1 557 ? 68.46031 -49.68800 49.95281 1.000 53.85846 557 GLY A O 1
ATOM 4337 N N . VAL A 1 558 ? 67.49014 -50.53643 48.11234 1.000 54.13490 558 VAL A N 1
ATOM 4338 C CA . VAL A 1 558 ? 66.93548 -49.26321 47.66934 1.000 51.68876 558 VAL A CA 1
ATOM 4339 C C . VAL A 1 558 ? 65.46678 -49.21991 48.06220 1.000 54.12333 558 VAL A C 1
ATOM 4340 O O . VAL A 1 558 ? 64.68480 -50.09392 47.66958 1.000 56.74629 558 VAL A O 1
ATOM 4344 N N . THR A 1 559 ? 65.09345 -48.20570 48.83725 1.000 48.79510 559 THR A N 1
ATOM 4345 C CA . THR A 1 559 ? 63.71712 -48.00300 49.26926 1.000 48.75445 559 THR A CA 1
ATOM 4346 C C . THR A 1 559 ? 63.10550 -46.86617 48.46359 1.000 48.37327 559 THR A C 1
ATOM 4347 O O . THR A 1 559 ? 63.71467 -45.79979 48.32682 1.000 48.30084 559 THR A O 1
ATOM 4351 N N . ARG A 1 560 ? 61.90319 -47.08896 47.93916 1.000 48.97708 560 ARG A N 1
ATOM 4352 C CA . ARG A 1 560 ? 61.26071 -46.07794 47.11584 1.000 48.00445 560 ARG A CA 1
ATOM 4353 C C . ARG A 1 560 ? 59.74976 -46.18577 47.24224 1.000 46.54993 560 ARG A C 1
ATOM 4354 O O . ARG A 1 560 ? 59.20797 -47.25507 47.53480 1.000 45.74637 560 ARG A O 1
ATOM 4362 N N . LEU A 1 561 ? 59.07962 -45.05681 47.03032 1.000 47.51230 561 LEU A N 1
ATOM 4363 C CA . LEU A 1 561 ? 57.64099 -45.05445 46.82719 1.000 46.92299 561 LEU A CA 1
ATOM 4364 C C . LEU A 1 561 ? 57.33325 -45.45189 45.38981 1.000 50.99354 561 LEU A C 1
ATOM 4365 O O . LEU A 1 561 ? 58.09201 -45.14583 44.46608 1.000 53.69917 561 LEU A O 1
ATOM 4370 N N . VAL A 1 562 ? 56.21901 -46.15751 45.20551 1.000 55.59687 562 VAL A N 1
ATOM 4371 C CA . VAL A 1 562 ? 55.77273 -46.59162 43.88552 1.000 54.85643 562 VAL A CA 1
ATOM 4372 C C . VAL A 1 562 ? 54.30990 -46.20827 43.72061 1.000 54.74345 562 VAL A C 1
ATOM 4373 O O . VAL A 1 562 ? 53.48501 -46.50377 44.59297 1.000 58.59133 562 VAL A O 1
ATOM 4377 N N . ALA A 1 563 ? 53.98981 -45.55940 42.60649 1.000 46.05667 563 ALA A N 1
ATOM 4378 C CA . ALA A 1 563 ? 52.63131 -45.11002 42.30594 1.000 48.34447 563 ALA A CA 1
ATOM 4379 C C . ALA A 1 563 ? 52.17456 -45.76623 41.00504 1.000 53.36410 563 ALA A C 1
ATOM 4380 O O . ALA A 1 563 ? 52.09564 -45.11496 39.96055 1.000 52.81957 563 ALA A O 1
ATOM 4382 N N . LYS A 1 564 ? 51.86564 -47.05889 41.07667 1.000 55.59304 564 LYS A N 1
ATOM 4383 C CA . LYS A 1 564 ? 51.49264 -47.80910 39.88602 1.000 57.19329 564 LYS A CA 1
ATOM 4384 C C . LYS A 1 564 ? 50.13103 -47.36325 39.36856 1.000 55.65140 564 LYS A C 1
ATOM 4385 O O . LYS A 1 564 ? 49.21182 -47.08636 40.14367 1.000 53.04079 564 LYS A O 1
ATOM 4391 N N . GLY A 1 565 ? 50.00785 -47.29772 38.04213 1.000 53.93767 565 GLY A N 1
ATOM 4392 C CA . GLY A 1 565 ? 48.78789 -46.86524 37.39627 1.000 52.19497 565 GLY A CA 1
ATOM 4393 C C . GLY A 1 565 ? 48.60113 -45.36751 37.31043 1.000 52.50234 565 GLY A C 1
ATOM 4394 O O . GLY A 1 565 ? 47.68923 -44.91385 36.60626 1.000 53.44077 565 GLY A O 1
ATOM 4395 N N . THR A 1 566 ? 49.42900 -44.58471 37.99467 1.000 49.81310 566 THR A N 1
ATOM 4396 C CA . THR A 1 566 ? 49.31760 -43.13598 37.99642 1.000 45.85962 566 THR A CA 1
ATOM 4397 C C . THR A 1 566 ? 50.13288 -42.52908 36.85859 1.000 51.63908 566 THR A C 1
ATOM 4398 O O . THR A 1 566 ? 50.89472 -43.20835 36.16697 1.000 53.78029 566 THR A O 1
ATOM 4402 N N . ALA A 1 567 ? 49.97000 -41.21695 36.67867 1.000 54.01895 567 ALA A N 1
ATOM 4403 C CA . ALA A 1 567 ? 50.72437 -40.49025 35.66572 1.000 52.00003 567 ALA A CA 1
ATOM 4404 C C . ALA A 1 567 ? 52.20784 -40.38611 35.99608 1.000 48.17749 567 ALA A C 1
ATOM 4405 O O . ALA A 1 567 ? 52.99490 -40.01967 35.11681 1.000 50.02345 567 ALA A O 1
ATOM 4407 N N . VAL A 1 568 ? 52.60770 -40.69621 37.22869 1.000 44.30771 568 VAL A N 1
ATOM 4408 C CA . VAL A 1 568 ? 54.00966 -40.63271 37.62576 1.000 45.59680 568 VAL A CA 1
ATOM 4409 C C . VAL A 1 568 ? 54.49970 -42.03276 37.96918 1.000 47.68054 568 VAL A C 1
ATOM 4410 O O . VAL A 1 568 ? 55.42275 -42.20205 38.77384 1.000 47.68670 568 VAL A O 1
ATOM 4414 N N . GLU A 1 569 ? 53.88392 -43.04517 37.35346 1.000 50.20385 569 GLU A N 1
ATOM 4415 C CA . GLU A 1 569 ? 54.30669 -44.42389 37.57599 1.000 54.20535 569 GLU A CA 1
ATOM 4416 C C . GLU A 1 569 ? 55.74270 -44.65762 37.11526 1.000 56.03714 569 GLU A C 1
ATOM 4417 O O . GLU A 1 569 ? 56.42752 -45.54375 37.64074 1.000 57.68804 569 GLU A O 1
ATOM 4423 N N . ASP A 1 570 ? 56.21864 -43.87087 36.15055 1.000 56.66862 570 ASP A N 1
ATOM 4424 C CA . ASP A 1 570 ? 57.54026 -44.04289 35.56075 1.000 65.11957 570 ASP A CA 1
ATOM 4425 C C . ASP A 1 570 ? 58.63659 -43.30844 36.32632 1.000 61.03295 570 ASP A C 1
ATOM 4426 O O . ASP A 1 570 ? 59.77959 -43.26667 35.85828 1.000 63.17956 570 ASP A O 1
ATOM 4431 N N . VAL A 1 571 ? 58.31936 -42.73595 37.48487 1.000 56.29189 571 VAL A N 1
ATOM 4432 C CA . VAL A 1 571 ? 59.25042 -41.90979 38.24485 1.000 53.15051 571 VAL A CA 1
ATOM 4433 C C . VAL A 1 571 ? 59.82762 -42.73334 39.38828 1.000 54.07667 571 VAL A C 1
ATOM 4434 O O . VAL A 1 571 ? 59.08848 -43.42499 40.10030 1.000 55.56484 571 VAL A O 1
ATOM 4438 N N . ASP A 1 572 ? 61.14642 -42.65442 39.56784 1.000 48.98075 572 ASP A N 1
ATOM 4439 C CA . ASP A 1 572 ? 61.86173 -43.41651 40.59107 1.000 49.69876 572 ASP A CA 1
ATOM 4440 C C . ASP A 1 572 ? 61.88668 -42.59703 41.87793 1.000 52.54075 572 ASP A C 1
ATOM 4441 O O . ASP A 1 572 ? 62.74462 -41.73247 42.05971 1.000 51.05544 572 ASP A O 1
ATOM 4446 N N . PHE A 1 573 ? 60.95266 -42.87284 42.78867 1.000 49.90198 573 PHE A N 1
ATOM 4447 C CA . PHE A 1 573 ? 60.86916 -42.12928 44.04738 1.000 48.72430 573 PHE A CA 1
ATOM 4448 C C . PHE A 1 573 ? 61.85137 -42.69957 45.07462 1.000 45.76680 573 PHE A C 1
ATOM 4449 O O . PHE A 1 573 ? 61.48340 -43.14568 46.15849 1.000 46.99960 573 PHE A O 1
ATOM 4457 N N . ASP A 1 574 ? 63.12968 -42.67111 44.70021 1.000 48.31208 574 ASP A N 1
ATOM 4458 C CA . ASP A 1 574 ? 64.19686 -43.16402 45.56273 1.000 44.46920 574 ASP A CA 1
ATOM 4459 C C . ASP A 1 574 ? 64.27011 -42.34493 46.84599 1.000 46.42541 574 ASP A C 1
ATOM 4460 O O . ASP A 1 574 ? 64.37953 -41.11620 46.80651 1.000 49.92784 574 ASP A O 1
ATOM 4465 N N . SER A 1 575 ? 64.22410 -43.03464 47.99096 1.000 48.80082 575 SER A N 1
ATOM 4466 C CA . SER A 1 575 ? 64.27788 -42.33697 49.27332 1.000 47.47890 575 SER A CA 1
ATOM 4467 C C . SER A 1 575 ? 65.61232 -41.63226 49.47925 1.000 47.27125 575 SER A C 1
ATOM 4468 O O . SER A 1 575 ? 65.68608 -40.65536 50.23343 1.000 47.84207 575 SER A O 1
ATOM 4471 N N . GLY A 1 576 ? 66.67050 -42.10706 48.82653 1.000 45.78344 576 GLY A N 1
ATOM 4472 C CA . GLY A 1 576 ? 67.96574 -41.46740 48.91622 1.000 45.09313 576 GLY A CA 1
ATOM 4473 C C . GLY A 1 576 ? 68.79214 -41.83389 50.12781 1.000 46.79122 576 GLY A C 1
ATOM 4474 O O . GLY A 1 576 ? 69.82924 -41.20334 50.36413 1.000 49.15027 576 GLY A O 1
ATOM 4475 N N . ILE A 1 577 ? 68.36960 -42.82320 50.91320 1.000 46.45969 577 ILE A N 1
ATOM 4476 C CA . ILE A 1 577 ? 69.12995 -43.26755 52.07143 1.000 49.26865 577 ILE A CA 1
ATOM 4477 C C . ILE A 1 577 ? 69.19890 -44.78754 52.06703 1.000 50.48731 577 ILE A C 1
ATOM 4478 O O . ILE A 1 577 ? 68.39736 -45.47360 51.42778 1.000 47.52626 577 ILE A O 1
ATOM 4483 N N . THR A 1 578 ? 70.17927 -45.30637 52.79478 1.000 49.27549 578 THR A N 1
ATOM 4484 C CA . THR A 1 578 ? 70.32655 -46.73588 53.00664 1.000 53.99842 578 THR A CA 1
ATOM 4485 C C . THR A 1 578 ? 69.89260 -47.09629 54.42286 1.000 56.66387 578 THR A C 1
ATOM 4486 O O . THR A 1 578 ? 69.72783 -46.23552 55.29131 1.000 47.68443 578 THR A O 1
ATOM 4490 N N . ASP A 1 579 ? 69.70070 -48.39652 54.64202 1.000 59.64251 579 ASP A N 1
ATOM 4491 C CA . ASP A 1 579 ? 69.45464 -48.95652 55.97006 1.000 55.97310 579 ASP A CA 1
ATOM 4492 C C . ASP A 1 579 ? 68.22157 -48.32998 56.62770 1.000 54.87589 579 ASP A C 1
ATOM 4493 O O . ASP A 1 579 ? 68.27789 -47.77880 57.72929 1.000 57.31115 579 ASP A O 1
ATOM 4498 N N . VAL A 1 580 ? 67.09334 -48.42670 55.92502 1.000 51.29592 580 VAL A N 1
ATOM 4499 C CA . VAL A 1 580 ? 65.82081 -48.00344 56.49560 1.000 48.75964 580 VAL A CA 1
ATOM 4500 C C . VAL A 1 580 ? 65.37231 -49.03336 57.52288 1.000 49.57271 580 VAL A C 1
ATOM 4501 O O . VAL A 1 580 ? 65.30998 -50.23556 57.23368 1.000 48.66153 580 VAL A O 1
ATOM 4505 N N . ARG A 1 581 ? 65.06390 -48.56966 58.73324 1.000 44.64463 581 ARG A N 1
ATOM 4506 C CA . ARG A 1 581 ? 64.63405 -49.47634 59.79063 1.000 48.78370 581 ARG A CA 1
ATOM 4507 C C . ARG A 1 581 ? 63.29587 -49.04879 60.37893 1.000 48.53242 581 ARG A C 1
ATOM 4508 O O . ARG A 1 581 ? 62.53413 -49.88733 60.87105 1.000 51.02500 581 ARG A O 1
ATOM 4516 N N . GLN A 1 582 ? 63.00073 -47.75270 60.34305 1.000 46.51570 582 GLN A N 1
ATOM 4517 C CA . GLN A 1 582 ? 61.71943 -47.23172 60.79857 1.000 46.49575 582 GLN A CA 1
ATOM 4518 C C . GLN A 1 582 ? 60.98681 -46.59775 59.62673 1.000 47.97577 582 GLN A C 1
ATOM 4519 O O . GLN A 1 582 ? 61.55246 -45.76179 58.91416 1.000 45.36548 582 GLN A O 1
ATOM 4525 N N . VAL A 1 583 ? 59.73355 -46.99793 59.43213 1.000 48.76506 583 VAL A N 1
ATOM 4526 C CA . VAL A 1 583 ? 58.85908 -46.41881 58.41981 1.000 45.93789 583 VAL A CA 1
ATOM 4527 C C . VAL A 1 583 ? 57.63712 -45.85451 59.13002 1.000 49.30262 583 VAL A C 1
ATOM 4528 O O . VAL A 1 583 ? 56.89445 -46.59747 59.78496 1.000 52.35897 583 VAL A O 1
ATOM 4532 N N . GLU A 1 584 ? 57.43435 -44.54587 59.00946 1.000 46.93265 584 GLU A N 1
ATOM 4533 C CA . GLU A 1 584 ? 56.28006 -43.86742 59.58187 1.000 47.81854 584 GLU A CA 1
ATOM 4534 C C . GLU A 1 584 ? 55.43582 -43.30728 58.44628 1.000 47.14488 584 GLU A C 1
ATOM 4535 O O . GLU A 1 584 ? 55.94297 -42.55733 57.60580 1.000 52.31456 584 GLU A O 1
ATOM 4541 N N . VAL A 1 585 ? 54.15485 -43.67479 58.41760 1.000 44.76109 585 VAL A N 1
ATOM 4542 C CA . VAL A 1 585 ? 53.27569 -43.37806 57.29149 1.000 40.56025 585 VAL A CA 1
ATOM 4543 C C . VAL A 1 585 ? 52.05203 -42.61866 57.78405 1.000 45.03996 585 VAL A C 1
ATOM 4544 O O . VAL A 1 585 ? 51.37966 -43.05663 58.72441 1.000 51.25036 585 VAL A O 1
ATOM 4548 N N . PHE A 1 586 ? 51.76394 -41.48651 57.14332 1.000 43.36187 586 PHE A N 1
ATOM 4549 C CA . PHE A 1 586 ? 50.49210 -40.78189 57.27860 1.000 42.63391 586 PHE A CA 1
ATOM 4550 C C . PHE A 1 586 ? 49.79422 -40.84461 55.92473 1.000 44.04841 586 PHE A C 1
ATOM 4551 O O . PHE A 1 586 ? 50.26968 -40.24627 54.95340 1.000 41.48333 586 PHE A O 1
ATOM 4559 N N . PHE A 1 587 ? 48.67397 -41.56010 55.85068 1.000 42.07917 587 PHE A N 1
ATOM 4560 C CA . PHE A 1 587 ? 47.83609 -41.54906 54.65637 1.000 44.54956 587 PHE A CA 1
ATOM 4561 C C . PHE A 1 587 ? 46.47902 -40.96287 55.00984 1.000 43.56414 587 PHE A C 1
ATOM 4562 O O . PHE A 1 587 ? 45.77936 -41.49020 55.88126 1.000 47.03034 587 PHE A O 1
ATOM 4570 N N . ASP A 1 588 ? 46.09948 -39.89015 54.31242 1.000 40.83314 588 ASP A N 1
ATOM 4571 C CA . ASP A 1 588 ? 44.91163 -39.10620 54.63888 1.000 41.49778 588 ASP A CA 1
ATOM 4572 C C . ASP A 1 588 ? 44.01284 -39.03246 53.39921 1.000 45.98660 588 ASP A C 1
ATOM 4573 O O . ASP A 1 588 ? 43.93527 -38.00032 52.72922 1.000 48.57677 588 ASP A O 1
ATOM 4578 N N . ARG A 1 589 ? 43.35174 -40.15329 53.09511 1.000 48.44639 589 ARG A N 1
ATOM 4579 C CA . ARG A 1 589 ? 42.34154 -40.25936 52.04312 1.000 48.48143 589 ARG A CA 1
ATOM 4580 C C . ARG A 1 589 ? 42.90764 -40.08226 50.63541 1.000 51.52353 589 ARG A C 1
ATOM 4581 O O . ARG A 1 589 ? 42.73201 -40.96037 49.78351 1.000 50.08626 589 ARG A O 1
ATOM 4589 N N . ASN A 1 590 ? 43.57748 -38.95585 50.36515 1.000 54.28693 590 ASN A N 1
ATOM 4590 C CA . ASN A 1 590 ? 44.08367 -38.72003 49.01719 1.000 50.68037 590 ASN A CA 1
ATOM 4591 C C . ASN A 1 590 ? 45.50156 -38.15540 49.00391 1.000 47.15206 590 ASN A C 1
ATOM 4592 O O . ASN A 1 590 ? 45.88704 -37.50452 48.02541 1.000 41.16115 590 ASN A O 1
ATOM 4597 N N . VAL A 1 591 ? 46.28484 -38.38632 50.05385 1.000 44.21820 591 VAL A N 1
ATOM 4598 C CA . VAL A 1 591 ? 47.65948 -37.90216 50.11013 1.000 38.63582 591 VAL A CA 1
ATOM 4599 C C . VAL A 1 591 ? 48.41634 -38.75727 51.11632 1.000 42.17559 591 VAL A C 1
ATOM 4600 O O . VAL A 1 591 ? 47.87164 -39.15307 52.15054 1.000 44.18940 591 VAL A O 1
ATOM 4604 N N . VAL A 1 592 ? 49.67265 -39.05646 50.79500 1.000 44.12656 592 VAL A N 1
ATOM 4605 C CA . VAL A 1 592 ? 50.54482 -39.83805 51.66064 1.000 41.15077 592 VAL A CA 1
ATOM 4606 C C . VAL A 1 592 ? 51.73931 -38.97671 52.04289 1.000 43.86894 592 VAL A C 1
ATOM 4607 O O . VAL A 1 592 ? 52.19286 -38.13139 51.26608 1.000 44.09132 592 VAL A O 1
ATOM 4611 N N . GLU A 1 593 ? 52.22239 -39.16875 53.26886 1.000 45.43048 593 GLU A N 1
ATOM 4612 C CA . GLU A 1 593 ? 53.46088 -38.55295 53.73403 1.000 43.60843 593 GLU A CA 1
ATOM 4613 C C . GLU A 1 593 ? 54.21148 -39.59371 54.54865 1.000 47.92673 593 GLU A C 1
ATOM 4614 O O . GLU A 1 593 ? 53.67437 -40.12314 55.52681 1.000 51.05086 593 GLU A O 1
ATOM 4620 N N . VAL A 1 594 ? 55.44217 -39.89234 54.14115 1.000 47.08529 594 VAL A N 1
ATOM 4621 C CA . VAL A 1 594 ? 56.22317 -40.98650 54.70457 1.000 41.95894 594 VAL A CA 1
ATOM 4622 C C . VAL A 1 594 ? 57.50713 -40.41959 55.29376 1.000 42.80975 594 VAL A C 1
ATOM 4623 O O . VAL A 1 594 ? 58.17900 -39.59876 54.65855 1.000 49.47329 594 VAL A O 1
ATOM 4627 N N . PHE A 1 595 ? 57.84960 -40.86606 56.49995 1.000 38.61197 595 PHE A N 1
ATOM 4628 C CA . PHE A 1 595 ? 59.06726 -40.45079 57.18243 1.000 38.33477 595 PHE A CA 1
ATOM 4629 C C . PHE A 1 595 ? 59.86800 -41.68678 57.56393 1.000 39.03320 595 PHE A C 1
ATOM 4630 O O . PHE A 1 595 ? 59.33710 -42.60606 58.19598 1.000 40.05821 595 PHE A O 1
ATOM 4638 N N . LEU A 1 596 ? 61.13658 -41.71243 57.16756 1.000 39.61649 596 LEU A N 1
ATOM 4639 C CA . LEU A 1 596 ? 62.00077 -42.86557 57.36851 1.000 43.24239 596 LEU A CA 1
ATOM 4640 C C . LEU A 1 596 ? 63.08957 -42.54175 58.38186 1.000 47.55021 596 LEU A C 1
ATOM 4641 O O . LEU A 1 596 ? 63.62727 -41.42925 58.39612 1.000 52.66162 596 LEU A O 1
ATOM 4646 N N . ASN A 1 597 ? 63.40659 -43.52522 59.22624 1.000 45.96904 597 ASN A N 1
ATOM 4647 C CA . ASN A 1 597 ? 64.47198 -43.40342 60.22195 1.000 45.60295 597 ASN A CA 1
ATOM 4648 C C . ASN A 1 597 ? 64.29287 -42.15522 61.08380 1.000 46.89751 597 ASN A C 1
ATOM 4649 O O . ASN A 1 597 ? 65.25115 -41.44489 61.39592 1.000 45.35928 597 ASN A O 1
ATOM 4654 N N . GLY A 1 598 ? 63.04725 -41.88380 61.46890 1.000 44.79121 598 GLY A N 1
ATOM 4655 C CA . GLY A 1 598 ? 62.76278 -40.74102 62.31365 1.000 42.59255 598 GLY A CA 1
ATOM 4656 C C . GLY A 1 598 ? 62.93310 -39.39785 61.64621 1.000 47.05855 598 GLY A C 1
ATOM 4657 O O . GLY A 1 598 ? 63.13030 -38.39423 62.33536 1.000 46.03056 598 GLY A O 1
ATOM 4658 N N . GLY A 1 599 ? 62.86651 -39.34712 60.32096 1.000 46.17031 599 GLY A N 1
ATOM 4659 C CA . GLY A 1 599 ? 63.01320 -38.10602 59.59704 1.000 43.36375 599 GLY A CA 1
ATOM 4660 C C . GLY A 1 599 ? 64.31323 -37.93733 58.84785 1.000 42.33503 599 GLY A C 1
ATOM 4661 O O . GLY A 1 599 ? 64.58161 -36.83465 58.35739 1.000 40.67653 599 GLY A O 1
ATOM 4662 N N . GLN A 1 600 ? 65.13683 -38.98511 58.76135 1.000 39.97460 600 GLN A N 1
ATOM 4663 C CA . GLN A 1 600 ? 66.34241 -38.91548 57.94421 1.000 41.92787 600 GLN A CA 1
ATOM 4664 C C . GLN A 1 600 ? 66.00044 -38.52737 56.51238 1.000 46.11240 600 GLN A C 1
ATOM 4665 O O . GLN A 1 600 ? 66.72990 -37.75959 55.87312 1.000 46.99994 600 GLN A O 1
ATOM 4671 N N . THR A 1 601 ? 64.88245 -39.03541 56.00224 1.000 42.44326 601 THR A N 1
ATOM 4672 C CA . THR A 1 601 ? 64.33216 -38.60590 54.72889 1.000 36.89725 601 THR A CA 1
ATOM 4673 C C . THR A 1 601 ? 62.81340 -38.64400 54.82509 1.000 39.10164 601 THR A C 1
ATOM 4674 O O . THR A 1 601 ? 62.24327 -39.42565 55.59231 1.000 46.39163 601 THR A O 1
ATOM 4678 N N . ALA A 1 602 ? 62.16452 -37.76751 54.06478 1.000 38.04190 602 ALA A N 1
ATOM 4679 C CA . ALA A 1 602 ? 60.71208 -37.68875 54.01642 1.000 38.24629 602 ALA A CA 1
ATOM 4680 C C . ALA A 1 602 ? 60.25466 -37.77480 52.56897 1.000 42.33093 602 ALA A C 1
ATOM 4681 O O . ALA A 1 602 ? 60.91679 -37.24500 51.67245 1.000 42.96794 602 ALA A O 1
ATOM 4683 N N . GLY A 1 603 ? 59.12597 -38.44645 52.34352 1.000 42.84863 603 GLY A N 1
ATOM 4684 C CA . GLY A 1 603 ? 58.58411 -38.59031 51.00367 1.000 40.68365 603 GLY A CA 1
ATOM 4685 C C . GLY A 1 603 ? 57.07117 -38.54747 50.97003 1.000 46.60390 603 GLY A C 1
ATOM 4686 O O . GLY A 1 603 ? 56.41091 -39.21304 51.77527 1.000 45.82220 603 GLY A O 1
ATOM 4687 N N . SER A 1 604 ? 56.50851 -37.78153 50.03583 1.000 45.85233 604 SER A N 1
ATOM 4688 C CA . SER A 1 604 ? 55.07309 -37.53467 50.03071 1.000 46.71380 604 SER A CA 1
ATOM 4689 C C . SER A 1 604 ? 54.61274 -37.19622 48.61962 1.000 41.70649 604 SER A C 1
ATOM 4690 O O . SER A 1 604 ? 55.40091 -36.75558 47.77794 1.000 42.75377 604 SER A O 1
ATOM 4693 N N . MET A 1 605 ? 53.31704 -37.39989 48.37955 1.000 38.45567 605 MET A N 1
ATOM 4694 C CA . MET A 1 605 ? 52.69734 -37.11380 47.08908 1.000 41.89088 605 MET A CA 1
ATOM 4695 C C . MET A 1 605 ? 51.19156 -37.30132 47.20715 1.000 45.98831 605 MET A C 1
ATOM 4696 O O . MET A 1 605 ? 50.70177 -37.99388 48.10436 1.000 49.85926 605 MET A O 1
ATOM 4701 N N . LEU A 1 606 ? 50.46643 -36.68106 46.27926 1.000 44.78800 606 LEU A N 1
ATOM 4702 C CA . LEU A 1 606 ? 49.03222 -36.90774 46.17211 1.000 43.96539 606 LEU A CA 1
ATOM 4703 C C . LEU A 1 606 ? 48.75949 -38.29230 45.60046 1.000 43.46804 606 LEU A C 1
ATOM 4704 O O . LEU A 1 606 ? 49.41692 -38.73056 44.65299 1.000 44.59784 606 LEU A O 1
ATOM 4709 N N . PHE A 1 607 ? 47.78404 -38.98506 46.18573 1.000 44.66495 607 PHE A N 1
ATOM 4710 C CA . PHE A 1 607 ? 47.34766 -40.27531 45.65715 1.000 41.77485 607 PHE A CA 1
ATOM 4711 C C . PHE A 1 607 ? 45.92393 -40.51898 46.13498 1.000 43.83226 607 PHE A C 1
ATOM 4712 O O . PHE A 1 607 ? 45.71128 -40.78918 47.32033 1.000 48.79013 607 PHE A O 1
ATOM 4720 N N . GLN A 1 608 ? 44.96434 -40.44911 45.21614 1.000 44.41202 608 GLN A N 1
ATOM 4721 C CA . GLN A 1 608 ? 43.55073 -40.59832 45.55806 1.000 49.03506 608 GLN A CA 1
ATOM 4722 C C . GLN A 1 608 ? 43.24061 -42.06238 45.84710 1.000 51.62278 608 GLN A C 1
ATOM 4723 O O . GLN A 1 608 ? 43.08713 -42.87331 44.93153 1.000 56.55887 608 GLN A O 1
ATOM 4729 N N . GLY A 1 609 ? 43.14497 -42.40785 47.12798 1.000 48.62136 609 GLY A N 1
ATOM 4730 C CA . GLY A 1 609 ? 42.65923 -43.71803 47.49610 1.000 44.73607 609 GLY A CA 1
ATOM 4731 C C . GLY A 1 609 ? 41.15847 -43.83003 47.31789 1.000 47.76806 609 GLY A C 1
ATOM 4732 O O . GLY A 1 609 ? 40.43585 -42.83704 47.22713 1.000 53.28571 609 GLY A O 1
ATOM 4733 N N . ALA A 1 610 ? 40.68374 -45.07100 47.25467 1.000 45.37166 610 ALA A N 1
ATOM 4734 C CA . ALA A 1 610 ? 39.25829 -45.30853 47.07908 1.000 50.58630 610 ALA A CA 1
ATOM 4735 C C . ALA A 1 610 ? 38.47200 -44.74963 48.26023 1.000 52.28623 610 ALA A C 1
ATOM 4736 O O . ALA A 1 610 ? 38.96472 -44.68522 49.39107 1.000 48.20457 610 ALA A O 1
ATOM 4738 N N . ASP A 1 611 ? 37.24028 -44.32666 47.98515 1.000 46.60501 611 ASP A N 1
ATOM 4739 C CA . ASP A 1 611 ? 36.37126 -43.84460 49.04736 1.000 51.71433 611 ASP A CA 1
ATOM 4740 C C . ASP A 1 611 ? 35.96561 -44.99703 49.95775 1.000 56.82746 611 ASP A C 1
ATOM 4741 O O . ASP A 1 611 ? 35.91222 -46.15849 49.54403 1.000 60.84386 611 ASP A O 1
ATOM 4746 N N . GLY A 1 612 ? 35.68406 -44.66633 51.21396 1.000 52.51253 612 GLY A N 1
ATOM 4747 C CA . GLY A 1 612 ? 35.34437 -45.68480 52.18541 1.000 49.73413 612 GLY A CA 1
ATOM 4748 C C . GLY A 1 612 ? 36.56030 -46.17860 52.93841 1.000 51.39766 612 GLY A C 1
ATOM 4749 O O . GLY A 1 612 ? 37.44134 -45.38874 53.28602 1.000 54.82627 612 GLY A O 1
ATOM 4750 N N . ASP A 1 613 ? 36.63107 -47.48190 53.18292 1.000 56.39666 613 ASP A N 1
ATOM 4751 C CA . ASP A 1 613 ? 37.71546 -48.03856 53.97544 1.000 56.79397 613 ASP A CA 1
ATOM 4752 C C . ASP A 1 613 ? 38.94095 -48.31580 53.11317 1.000 55.40822 613 ASP A C 1
ATOM 4753 O O . ASP A 1 613 ? 38.83611 -48.62398 51.92266 1.000 56.77177 613 ASP A O 1
ATOM 4758 N N . GLY A 1 614 ? 40.11417 -48.19592 53.73573 1.000 54.53346 614 GLY A N 1
ATOM 4759 C CA . GLY A 1 614 ? 41.36885 -48.55490 53.12143 1.000 53.15468 614 GLY A CA 1
ATOM 4760 C C . GLY A 1 614 ? 41.95651 -49.81844 53.72305 1.000 56.77163 614 GLY A C 1
ATOM 4761 O O . GLY A 1 614 ? 41.30397 -50.55440 54.46528 1.000 60.44381 614 GLY A O 1
ATOM 4762 N N . GLU A 1 615 ? 43.22188 -50.06197 53.38657 1.000 54.74994 615 GLU A N 1
ATOM 4763 C CA . GLU A 1 615 ? 43.91526 -51.24480 53.87719 1.000 50.14844 615 GLU A CA 1
ATOM 4764 C C . GLU A 1 615 ? 45.41812 -51.02980 53.77314 1.000 50.09810 615 GLU A C 1
ATOM 4765 O O . GLU A 1 615 ? 45.91049 -50.52133 52.76310 1.000 55.83205 615 GLU A O 1
ATOM 4771 N N . LEU A 1 616 ? 46.13245 -51.41599 54.82676 1.000 50.94787 616 LEU A N 1
ATOM 4772 C CA . LEU A 1 616 ? 47.58805 -51.40243 54.86081 1.000 48.62260 616 LEU A CA 1
ATOM 4773 C C . LEU A 1 616 ? 48.09006 -52.83822 54.88694 1.000 51.59647 616 LEU A C 1
ATOM 4774 O O . LEU A 1 616 ? 47.63073 -53.64397 55.70309 1.000 52.42757 616 LEU A O 1
ATOM 4779 N N . ARG A 1 617 ? 49.02648 -53.15554 53.99648 1.000 49.61112 617 ARG A N 1
ATOM 4780 C CA . ARG A 1 617 ? 49.54584 -54.50912 53.85380 1.000 53.85562 617 ARG A CA 1
ATOM 4781 C C . ARG A 1 617 ? 51.06226 -54.46023 53.94888 1.000 58.03183 617 ARG A C 1
ATOM 4782 O O . ARG A 1 617 ? 51.70219 -53.65926 53.26102 1.000 60.16060 617 ARG A O 1
ATOM 4790 N N . ILE A 1 618 ? 51.63248 -55.30560 54.80544 1.000 57.69023 618 ILE A N 1
ATOM 4791 C CA . ILE A 1 618 ? 53.05837 -55.27922 55.11035 1.000 58.85159 618 ILE A CA 1
ATOM 4792 C C . ILE A 1 618 ? 53.62060 -56.68438 54.96097 1.000 57.95854 618 ILE A C 1
ATOM 4793 O O . ILE A 1 618 ? 53.05577 -57.64518 55.49538 1.000 59.29047 618 ILE A O 1
ATOM 4798 N N . ALA A 1 619 ? 54.73273 -56.79885 54.23924 1.000 58.91009 619 ALA A N 1
ATOM 4799 C CA . ALA A 1 619 ? 55.42754 -58.06407 54.06835 1.000 65.04241 619 ALA A CA 1
ATOM 4800 C C . ALA A 1 619 ? 56.91064 -57.78306 53.89136 1.000 63.14835 619 ALA A C 1
ATOM 4801 O O . ALA A 1 619 ? 57.29881 -56.76367 53.31400 1.000 62.82693 619 ALA A O 1
ATOM 4803 N N . SER A 1 620 ? 57.73450 -58.70156 54.39111 1.000 62.11130 620 SER A N 1
ATOM 4804 C CA . SER A 1 620 ? 59.18119 -58.56321 54.32035 1.000 61.64325 620 SER A CA 1
ATOM 4805 C C . SER A 1 620 ? 59.81845 -59.93786 54.18555 1.000 63.37491 620 SER A C 1
ATOM 4806 O O . SER A 1 620 ? 59.35623 -60.90776 54.79266 1.000 71.13965 620 SER A O 1
ATOM 4809 N N . SER A 1 621 ? 60.86883 -60.01198 53.36295 1.000 64.05560 621 SER A N 1
ATOM 4810 C CA . SER A 1 621 ? 61.70814 -61.20277 53.30473 1.000 63.76754 621 SER A CA 1
ATOM 4811 C C . SER A 1 621 ? 62.54734 -61.35914 54.56494 1.000 65.36375 621 SER A C 1
ATOM 4812 O O . SER A 1 621 ? 63.04688 -62.45868 54.83504 1.000 67.99528 621 SER A O 1
ATOM 4815 N N . GLY A 1 622 ? 62.72890 -60.28251 55.31891 1.000 67.40299 622 GLY A N 1
ATOM 4816 C CA . GLY A 1 622 ? 63.36177 -60.29469 56.62626 1.000 67.23078 622 GLY A CA 1
ATOM 4817 C C . GLY A 1 622 ? 62.33670 -60.36701 57.73743 1.000 66.67856 622 GLY A C 1
ATOM 4818 O O . GLY A 1 622 ? 61.27937 -60.99151 57.59620 1.000 66.49168 622 GLY A O 1
ATOM 4819 N N . LYS A 1 623 ? 62.64346 -59.72049 58.85624 1.000 68.91030 623 LYS A N 1
ATOM 4820 C CA . LYS A 1 623 ? 61.77472 -59.74778 60.02283 1.000 68.82607 623 LYS A CA 1
ATOM 4821 C C . LYS A 1 623 ? 61.17459 -58.37128 60.27380 1.000 63.57682 623 LYS A C 1
ATOM 4822 O O . LYS A 1 623 ? 61.85363 -57.34896 60.13196 1.000 52.88495 623 LYS A O 1
ATOM 4828 N N . ILE A 1 624 ? 59.89455 -58.35561 60.63549 1.000 65.25946 624 ILE A N 1
ATOM 4829 C CA . ILE A 1 624 ? 59.20378 -57.14893 61.07465 1.000 60.70169 624 ILE A CA 1
ATOM 4830 C C . ILE A 1 624 ? 59.17484 -57.16816 62.59641 1.000 65.36233 624 ILE A C 1
ATOM 4831 O O . ILE A 1 624 ? 58.63647 -58.10272 63.20243 1.000 73.49461 624 ILE A O 1
ATOM 4836 N N . ASP A 1 625 ? 59.76544 -56.14596 63.21860 1.000 66.47620 625 ASP A N 1
ATOM 4837 C CA . ASP A 1 625 ? 59.85772 -56.11956 64.67515 1.000 63.58640 625 ASP A CA 1
ATOM 4838 C C . ASP A 1 625 ? 58.53482 -55.71357 65.31684 1.000 60.24273 625 ASP A C 1
ATOM 4839 O O . ASP A 1 625 ? 58.08440 -56.34917 66.27609 1.000 63.14725 625 ASP A O 1
ATOM 4844 N N . ALA A 1 626 ? 57.89740 -54.66200 64.80619 1.000 56.71599 626 ALA A N 1
ATOM 4845 C CA . ALA A 1 626 ? 56.68233 -54.15359 65.42899 1.000 55.21760 626 ALA A CA 1
ATOM 4846 C C . ALA A 1 626 ? 55.87541 -53.36860 64.40643 1.000 52.46242 626 ALA A C 1
ATOM 4847 O O . ALA A 1 626 ? 56.41796 -52.83659 63.43332 1.000 50.27793 626 ALA A O 1
ATOM 4849 N N . VAL A 1 627 ? 54.56513 -53.30074 64.64975 1.000 51.68937 627 VAL A N 1
ATOM 4850 C CA . VAL A 1 627 ? 53.63515 -52.54226 63.81764 1.000 53.12764 627 VAL A CA 1
ATOM 4851 C C . VAL A 1 627 ? 52.69526 -51.77279 64.73739 1.000 52.51107 627 VAL A C 1
ATOM 4852 O O . VAL A 1 627 ? 51.97290 -52.37762 65.53792 1.000 60.16726 627 VAL A O 1
ATOM 4856 N N . ASP A 1 628 ? 52.70085 -50.44584 64.62216 1.000 48.56236 628 ASP A N 1
ATOM 4857 C CA . ASP A 1 628 ? 51.83509 -49.56028 65.39976 1.000 47.44100 628 ASP A CA 1
ATOM 4858 C C . ASP A 1 628 ? 50.97241 -48.79857 64.39939 1.000 44.17778 628 ASP A C 1
ATOM 4859 O O . ASP A 1 628 ? 51.42684 -47.81941 63.80147 1.000 48.61977 628 ASP A O 1
ATOM 4864 N N . ALA A 1 629 ? 49.73528 -49.25112 64.21008 1.000 47.21824 629 ALA A N 1
ATOM 4865 C CA . ALA A 1 629 ? 48.80945 -48.64947 63.25927 1.000 45.58435 629 ALA A CA 1
ATOM 4866 C C . ALA A 1 629 ? 47.63162 -48.04984 64.01193 1.000 47.55478 629 ALA A C 1
ATOM 4867 O O . ALA A 1 629 ? 47.09548 -48.67497 64.93403 1.000 43.72090 629 ALA A O 1
ATOM 4869 N N . ARG A 1 630 ? 47.23557 -46.83917 63.61924 1.000 47.62540 630 ARG A N 1
ATOM 4870 C CA . ARG A 1 630 ? 46.16829 -46.11157 64.29010 1.000 48.25047 630 ARG A CA 1
ATOM 4871 C C . ARG A 1 630 ? 45.32628 -45.37148 63.26177 1.000 47.49407 630 ARG A C 1
ATOM 4872 O O . ARG A 1 630 ? 45.83422 -44.90820 62.23726 1.000 45.94325 630 ARG A O 1
ATOM 4880 N N . ALA A 1 631 ? 44.03344 -45.25558 63.55474 1.000 47.85373 631 ALA A N 1
ATOM 4881 C CA . ALA A 1 631 ? 43.14392 -44.45153 62.73115 1.000 50.97563 631 ALA A CA 1
ATOM 4882 C C . ALA A 1 631 ? 43.53554 -42.98083 62.80830 1.000 48.77232 631 ALA A C 1
ATOM 4883 O O . ALA A 1 631 ? 43.99167 -42.49016 63.84405 1.000 49.02249 631 ALA A O 1
ATOM 4885 N N . LEU A 1 632 ? 43.35628 -42.27362 61.69680 1.000 41.09386 632 LEU A N 1
ATOM 4886 C CA . LEU A 1 632 ? 43.69631 -40.85954 61.61862 1.000 42.29226 632 LEU A CA 1
ATOM 4887 C C . LEU A 1 632 ? 42.44129 -40.02039 61.82350 1.000 46.89403 632 LEU A C 1
ATOM 4888 O O . LEU A 1 632 ? 41.40686 -40.27647 61.19850 1.000 49.80243 632 LEU A O 1
ATOM 4893 N N . ASN A 1 633 ? 42.53482 -39.02695 62.70404 1.000 43.07349 633 ASN A N 1
ATOM 4894 C CA . ASN A 1 633 ? 41.41651 -38.13251 62.95598 1.000 44.66368 633 ASN A CA 1
ATOM 4895 C C . ASN A 1 633 ? 41.26558 -37.12447 61.81821 1.000 47.82112 633 ASN A C 1
ATOM 4896 O O . ASN A 1 633 ? 42.16201 -36.93186 60.99221 1.000 45.66221 633 ASN A O 1
ATOM 4901 N N . GLY A 1 634 ? 40.10648 -36.46519 61.79255 1.000 46.94585 634 GLY A N 1
ATOM 4902 C CA . GLY A 1 634 ? 39.88001 -35.33826 60.91832 1.000 44.14520 634 GLY A CA 1
ATOM 4903 C C . GLY A 1 634 ? 39.94932 -34.03624 61.69527 1.000 45.96203 634 GLY A C 1
ATOM 4904 O O . GLY A 1 634 ? 39.83584 -34.02173 62.91897 1.000 58.52960 634 GLY A O 1
ATOM 4905 N N . ILE A 1 635 ? 40.13751 -32.93468 60.96747 1.000 41.88951 635 ILE A N 1
ATOM 4906 C CA . ILE A 1 635 ? 40.32350 -31.62064 61.57430 1.000 43.78011 635 ILE A CA 1
ATOM 4907 C C . ILE A 1 635 ? 39.10482 -30.72638 61.43076 1.000 51.15478 635 ILE A C 1
ATOM 4908 O O . ILE A 1 635 ? 39.12581 -29.59250 61.93056 1.000 53.22236 635 ILE A O 1
ATOM 4913 N N . TRP A 1 636 ? 38.04573 -31.18529 60.77030 1.000 53.63691 636 TRP A N 1
ATOM 4914 C CA . TRP A 1 636 ? 36.82734 -30.39338 60.64049 1.000 62.63138 636 TRP A CA 1
ATOM 4915 C C . TRP A 1 636 ? 35.67935 -30.91219 61.49134 1.000 86.56905 636 TRP A C 1
ATOM 4916 O O . TRP A 1 636 ? 34.94986 -30.11420 62.08597 1.000 87.76994 636 TRP A O 1
ATOM 4927 N N . ARG A 1 637 ? 35.51146 -32.22795 61.58217 1.000 71.23066 637 ARG A N 1
ATOM 4928 C CA . ARG A 1 637 ? 34.49251 -32.81699 62.44680 1.000 81.73958 637 ARG A CA 1
ATOM 4929 C C . ARG A 1 637 ? 35.13209 -33.71185 63.50582 1.000 81.44379 637 ARG A C 1
ATOM 4930 O O . ARG A 1 637 ? 35.78828 -34.70309 63.18227 1.000 79.20499 637 ARG A O 1
#

Secondary structure (DSSP, 8-state):
-EEEEEE-TT--EEEEEEEE-SSS--EEEEE-TTS-EEEEEE--TT-SEEEEEEE--TT-EEEEEEESEEEEEEEEE--TTHHHH--EE----TT-TTS-SS--HHHHHSSTTS-SSS---SSEEEEEEEEEEEETTEEEEEEEEETT-SS--SBEEEEEEESSSSS-EE----B---GGGGT-TTEEEEEEEEEEEEE-TT--B--GGG-SEEEEEEEEEEEETT-GGG-EEEEEEEEESSSS-B---EEEE--SSTTS-S--EEEEEE-S--STTS-TTEEEEEEEEEEEGGGS-TTGGG---TTEE------EE-SSTTPPTTSS---TTEEEEEEEEEEESS--TT---EEEEEEEEESTTTTS--EEEEEEEEETTEEEEEEEETTEE-TT--BS-EEEEEEEEEEETTEEEEEEEEEEES-SSS-EEEEEEEE-TT--EEEEEEE--TT------SS-EE-EEPPPEEEEEETTEEEEEE-HHHHHHHEEEE---EEETTEEEEEEGGGEEEEEEEESSS--EEEEEEEEE-TTT--EEEEEEEEETTEEEEEEETSTTTTS-EE---S---EEEEEEESSEEEEEETTTTEEEEEE--BPSS-EEEEEEESS-EEEEEEEEEPPS--

CATH classification: 2.115.10.20

Foldseek 3Di:
DAKAKDAQAQFFKKKFKKFFDDQDWKKKWKAFPVRHTDDIDTDDNLFRIDIDIDTDDHRTIMMIDIDRIATQWMWTADGPPCQVQPIFTADRHPQQVQAHRGRALCSQAVDFPHFFFFDFDSAAEWFFWAAFAQAQQKTKTWTWGDSHHFDDFATWIWIWIGNQLTFIGGADTEFWADPVVRRDVQKTWGWAHKYWFFADPQQFGDARSRGQKIKIKFKTWIAGPPDLVRTAIFIKIWIGRPRHYIDDIDGAGGDPDPQWASQKTQKDKDLPDDDPQDDNQKIKIWIKTKGFCVVDDPCLLDDQDFQEANAALAWAFAQDLPDDHPPDFADPGIWAFTWMWIFGPSPPRPTHIHTQGTQHTYSSPRSFHMWAQWYWDDAPHKIKIKTWGHRIAGPLSAHTFIKMFIADFDHDPRGTHGRGPDMDTQALAHQFANKDWDQHSVRWIKIKTKRAASLQQDDTHHSHHHITMDAIWTWHADPRRIFIDHDPSQVVPWFAAWFDWDDDPQKTKTKAFQLWKKKKWFADWQFWKKKWNAWDAAPPPRHIWTWMFTHDPFWTAIAIPPIPCNSGTSTQPDGDWGIWIWTTTQFKIKIATPRGSGIHIHTHHGDGGMTMMMIHGPGDIDDMTMGHTHGNSD

Organism: Bifidobacterium adolescentis (strain ATCC 15703 / DSM 20083 / NCTC 11814 / E194a) (NCBI:txid367928)

Radius of gyration: 24.63 Å; Cα contacts (8 Å, |Δi|>4): 1864; chains: 1; bounding box: 76×69×49 Å

B-factor: mean 46.94, std 11.79, range [22.14, 106.68]

InterPro domains:
  IPR001362 Glycoside hydrolase, family 32 [SM00640] (121-599)
  IPR013148 Glycosyl hydrolase family 32, N-terminal [PF00251] (121-272)
  IPR013148 Glycosyl hydrolase family 32, N-terminal [PF00251] (355-489)
  IPR013320 Concanavalin A-like lectin/glucanase domain superfamily [SSF49899] (507-636)
  IPR018053 Glycoside hydrolase, family 32, active site [PS00609] (121-134)
  IPR023296 Glycosyl hydrolase, five-bladed beta-propeller domain superfamily [G3DSA:2.115.10.20] (104-504)
  IPR023296 Glycosyl hydrolase, five-bladed beta-propeller domain superfamily [SSF75005] (111-490)
  IPR051214 Glycosyl Hydrolase 32 Enzymes [PTHR43101] (117-272)

Sequence (634 aa):
TYSISVETGGYRQLDLFAERCCGEGNAVVTVADGNGVAIAAHTMPIAERRHHFSIAVPQKSTVTVAASGLVVRFGYLSECDDLLDNGVRYVNMNPSDTDWPAQPTLEQIYNRFGRSGAHFEPFARWMNDPNGLCQFQGRYHLFFQLNPYGFGWDNMHWGHAVSRDLVHWTHLPVFLEPQPELHTDERIVGGAFSGSAVTVDEHDNPVAGNEANAIRLYLTRHLETRGDESSVTEYQTTCLCEDGVHVRVESPVALRANDDFGYDFRDPKVECGMGGEALDPDRAYMVTATNLPVSEFGADAADSAVPGISTQNTGGWFTYYSPQGKPGVDQPNNATVPAMTLFSAKKPLKKRNVTWRYEGPVLADFGHQIARTYECPDLFQVDGVTVAVGALMHYRDKQGRFQQVRWYAGDLVNTDNGPKLDVKASDWCDFGTGYYATQSFADDNGRRIVFGWFTDFPEMRVEQPCLANGMMSLPRELHVRDGRLYSKPVSEVYRELLGERLAVHHGDGGDMVVTAPGNAYYANVHLADDADAIMVLAKGVNPQDGRPTELLLQRTDGVTRLVAKGTAVEDVDFDSGITDVRQVEVFFDRNVVEVFLNGGQTAGSMLFQGADGDGELRIASSGKIDAVDARALNGIWR

Nearest PDB structures (foldseek):
  6nob-assembly1_A  TM=1.002E+00  e=0.000E+00  Bifidobacterium adolescentis ATCC 15703
  1w2t-assembly2_B  TM=8.740E-01  e=1.002E-26  Thermotoga maritima MSB8
  3pij-assembly1_A  TM=7.946E-01  e=1.563E-27  Bifidobacterium longum
  6nun-assembly1_A  TM=7.879E-01  e=9.752E-26  Bifidobacterium adolescentis
  6nu7-assembly1_A  TM=7.800E-01  e=1.084E-22  Lactobacillus gasseri 224-1

Solvent-accessible surface area: 23417 Å² total; per-residue (Å²): 137,91,61,21,62,1,117,1,37,39,20,100,46,0,4,0,0,0,41,53,98,39,134,51,122,0,40,0,47,1,22,45,68,140,55,93,87,62,21,81,58,78,2,53,168,72,37,52,21,48,43,4,57,0,77,10,57,77,140,34,71,0,55,0,25,3,50,28,13,19,2,58,12,0,3,3,0,50,18,90,101,15,35,78,74,0,8,96,8,0,8,2,7,54,61,2,108,95,10,65,24,60,12,79,78,85,72,2,7,92,65,113,21,1,1,16,2,2,6,7,3,11,0,16,31,0,12,16,2,0,0,3,7,24,2,86,30,33,19,3,0,0,9,4,3,3,0,12,23,24,37,109,29,1,0,3,0,2,4,0,3,4,157,20,2,3,70,20,40,17,9,15,22,8,10,59,13,29,109,104,0,21,64,30,122,171,21,15,0,0,0,24,5,0,0,10,11,17,0,27,118,101,18,53,34,48,49,5,89,129,4,74,7,0,6,0,3,0,0,20,12,64,37,59,113,88,60,107,73,28,15,64,6,54,0,4,2,1,36,0,95,77,0,10,76,46,152,110,49,36,84,22,9,119,62,49,71,134,82,6,10,102,16,0,18,10,1,9,4,20,42,68,28,33,63,172,10,19,58,106,82,35,0,11,0,2,0,0,0,14,1,24,41,100,84,35,47,122,86,3,57,130,26,100,83,43,3,17,2,52,91,102,25,49,19,48,14,8,116,48,50,68,15,149,81,62,107,63,136,34,78,132,54,17,0,0,0,0,0,0,5,0,0,119,58,47,0,89,146,122,40,109,26,120,72,25,11,16,0,0,0,0,12,6,1,51,57,2,59,0,0,29,12,2,2,2,1,54,18,80,79,31,5,0,0,8,0,1,0,28,25,2,15,0,102,44,7,8,11,16,4,4,0,6,0,1,3,72,20,42,107,48,153,114,18,6,25,0,32,32,138,26,6,37,25,20,5,6,0,4,2,6,10,1,4,14,2,10,54,10,51,139,55,49,12,0,9,3,0,21,0,15,34,23,3,68,14,38,56,129,86,69,0,9,9,16,2,4,0,2,6,3,2,41,7,52,13,114,151,31,89,14,43,13,75,5,0,72,18,0,44,156,48,0,32,22,139,145,24,81,57,143,67,78,84,72,34,60,22,1,79,0,66,35,4,10,0,8,0,24,0,69,16,46,42,50,31,56,14,59,7,16,0,3,113,13,82,9,49,120,84,46,105,111,4,49,0,3,7,49,8,56,122,20,49,5,65,1,23,2,86,7,4,30,9,81,116,14,49,0,36,4,52,22,97,77,2,76,44,2,11,0,0,0,0,43,13,0,0,0,0,3,0,40,22,1,58,18,2,0,0,0,5,0,20,1,51,95,39,96,13,61,0,55,1,23,30,98,30,129,24,80,51,22,20,0,71,20,16,63,35,12,36,115